Protein AF-A0A7Z9HWI6-F1 (afdb_monomer_lite)

Foldseek 3Di:
DDPPDPDPVVLVVLLVVLLVVLVVLLVVLVVVVVVQVVLKDKDKPQDKDKRQFADFWKKWKWWWCWDADPNDIAHHDDDPPQKDKWKDDPNHTWDKAFDPQPDWDDDDGTTTGGGIMTGGGDGGIMMMGIHGPDPPPPGIIMMIMTPDDVCSSVVSNVLSVLSNVVSVVSVVLVVVVVPPDDDDVVCCVVVRQKDKDKDQADDDLVVVLVVVVVVQVVQPWPPFDDDDQKTKTAAPADDDPPGDQVSQFRIWMWHDDPRMIMIITRSVNVVVVSVCSNPVSSVVSVVVVVVVVVCVPDPDPDPPPDPCPCPQKPWPDKDAQDDDPPDNDTDGIDTDIDGPDPVSVVCCCVDPVCVVCVVVVVVPDPDDDDDDDDPDD

Radius of gyration: 33.31 Å; chains: 1; bounding box: 71×34×95 Å

Structure (mmCIF, N/CA/C/O backbone):
data_AF-A0A7Z9HWI6-F1
#
_entry.id   AF-A0A7Z9HWI6-F1
#
loop_
_atom_site.group_PDB
_atom_site.id
_atom_site.type_symbol
_atom_site.label_atom_id
_atom_site.label_alt_id
_atom_site.label_comp_id
_atom_site.label_asym_id
_atom_site.label_entity_id
_atom_site.label_seq_id
_atom_site.pdbx_PDB_ins_code
_atom_site.Cartn_x
_atom_site.Cartn_y
_atom_site.Cartn_z
_atom_site.occupancy
_atom_site.B_iso_or_equiv
_atom_site.auth_seq_id
_atom_site.auth_comp_id
_atom_site.auth_asym_id
_atom_site.auth_atom_id
_atom_site.pdbx_PDB_model_num
ATOM 1 N N . MET A 1 1 ? 9.034 8.463 49.325 1.00 45.38 1 MET A N 1
ATOM 2 C CA . MET A 1 1 ? 8.300 7.452 48.538 1.00 45.38 1 MET A CA 1
ATOM 3 C C . MET A 1 1 ? 8.320 7.921 47.093 1.00 45.38 1 MET A C 1
ATOM 5 O O . MET A 1 1 ? 7.793 8.990 46.821 1.00 45.38 1 MET A O 1
ATOM 9 N N . SER A 1 2 ? 9.060 7.240 46.220 1.00 45.53 2 SER A N 1
ATOM 10 C CA . SER A 1 2 ? 9.266 7.656 44.826 1.00 45.53 2 SER A CA 1
ATOM 11 C C . SER A 1 2 ? 8.101 7.203 43.949 1.00 45.53 2 SER A C 1
ATOM 13 O O . SER A 1 2 ? 7.789 6.016 43.925 1.00 45.53 2 SER A O 1
ATOM 15 N N . ASP A 1 3 ? 7.483 8.135 43.223 1.00 47.88 3 ASP A N 1
ATOM 16 C CA . ASP A 1 3 ? 6.457 7.836 42.218 1.00 47.88 3 ASP A CA 1
ATOM 17 C C . ASP A 1 3 ? 7.106 7.133 41.015 1.00 47.88 3 ASP A C 1
ATOM 19 O O . ASP A 1 3 ? 7.581 7.782 40.079 1.00 47.88 3 ASP A O 1
ATOM 23 N N . GLU A 1 4 ? 7.165 5.798 41.053 1.00 48.66 4 GLU A N 1
ATOM 24 C CA . GLU A 1 4 ? 7.537 4.988 39.895 1.00 48.66 4 GLU A CA 1
ATOM 25 C C . GLU A 1 4 ? 6.470 5.132 38.808 1.00 48.66 4 GLU A C 1
ATOM 27 O O . GLU A 1 4 ? 5.498 4.382 38.712 1.00 48.66 4 GLU A O 1
ATOM 32 N N . GLN A 1 5 ? 6.670 6.143 37.966 1.00 55.84 5 GLN A N 1
ATOM 33 C CA . GLN A 1 5 ? 5.857 6.397 36.793 1.00 55.84 5 GLN A CA 1
ATOM 34 C C . GLN A 1 5 ? 5.798 5.110 35.943 1.00 55.84 5 GLN A C 1
ATOM 36 O O . GLN A 1 5 ? 6.860 4.643 35.514 1.00 55.84 5 GLN A O 1
ATOM 41 N N . PRO A 1 6 ? 4.604 4.526 35.692 1.00 55.09 6 PRO A N 1
ATOM 42 C CA . PRO A 1 6 ? 4.475 3.269 34.958 1.00 55.09 6 PRO A CA 1
ATOM 43 C C . PRO A 1 6 ? 5.042 3.471 33.556 1.00 55.09 6 PRO A C 1
ATOM 45 O O . PRO A 1 6 ? 4.492 4.197 32.724 1.00 55.09 6 PRO A O 1
ATOM 48 N N . ARG A 1 7 ? 6.239 2.925 33.348 1.00 65.06 7 ARG A N 1
ATOM 49 C CA . ARG A 1 7 ? 7.140 3.403 32.305 1.00 65.06 7 ARG A CA 1
ATOM 50 C C . ARG A 1 7 ? 6.730 2.749 30.988 1.00 65.06 7 ARG A C 1
ATOM 52 O O . ARG A 1 7 ? 6.900 1.544 30.827 1.00 65.06 7 ARG A O 1
ATOM 59 N N . ASN A 1 8 ? 6.229 3.541 30.033 1.00 70.88 8 ASN A N 1
ATOM 60 C CA . ASN A 1 8 ? 5.739 3.099 28.709 1.00 70.88 8 ASN A CA 1
ATOM 61 C C . ASN A 1 8 ? 6.839 2.535 27.767 1.00 70.88 8 ASN A C 1
ATOM 63 O O . ASN A 1 8 ? 6.699 2.572 26.544 1.00 70.88 8 ASN A O 1
ATOM 67 N N . ILE A 1 9 ? 7.917 1.985 28.337 1.00 76.62 9 ILE A N 1
ATOM 68 C CA . ILE A 1 9 ? 9.055 1.334 27.684 1.00 76.62 9 ILE A CA 1
ATOM 69 C C . ILE A 1 9 ? 8.635 0.458 26.490 1.00 76.62 9 ILE A C 1
ATOM 71 O O . ILE A 1 9 ? 9.161 0.713 25.411 1.00 76.62 9 ILE A O 1
ATOM 75 N N . PRO A 1 10 ? 7.704 -0.519 26.595 1.00 77.62 10 PRO A N 1
ATOM 76 C CA . PRO A 1 10 ? 7.416 -1.414 25.469 1.00 77.62 10 PRO A CA 1
ATOM 77 C C . PRO A 1 10 ? 6.870 -0.688 24.231 1.00 77.62 10 PRO A C 1
ATOM 79 O O . PRO A 1 10 ? 7.238 -1.041 23.115 1.00 77.62 10 PRO A O 1
ATOM 82 N N . LEU A 1 11 ? 6.055 0.359 24.401 1.00 72.88 11 LEU A N 1
ATOM 83 C CA . LEU A 1 11 ? 5.518 1.137 23.275 1.00 72.88 11 LEU A CA 1
ATOM 84 C C . LEU A 1 11 ? 6.562 2.095 22.684 1.00 72.88 11 LEU A C 1
ATOM 86 O O . LEU A 1 11 ? 6.567 2.335 21.477 1.00 72.88 11 LEU A O 1
ATOM 90 N N . ILE A 1 12 ? 7.480 2.602 23.512 1.00 77.81 12 ILE A N 1
ATOM 91 C CA . ILE A 1 12 ? 8.619 3.415 23.062 1.00 77.81 12 ILE A CA 1
ATOM 92 C C . ILE A 1 12 ? 9.613 2.544 22.277 1.00 77.81 12 ILE A C 1
ATOM 94 O O . ILE A 1 12 ? 10.006 2.924 21.177 1.00 77.81 12 ILE A O 1
ATOM 98 N N . ILE A 1 13 ? 9.954 1.352 22.781 1.00 81.56 13 ILE A N 1
ATOM 99 C CA . ILE A 1 13 ? 10.805 0.373 22.087 1.00 81.56 13 ILE A CA 1
ATOM 100 C C . ILE A 1 13 ? 10.164 -0.058 20.764 1.00 81.56 13 ILE A C 1
ATOM 102 O O . ILE A 1 13 ? 10.843 -0.031 19.741 1.00 81.56 13 ILE A O 1
ATOM 106 N N . LEU A 1 14 ? 8.864 -0.380 20.749 1.00 78.12 14 LEU A N 1
ATOM 107 C CA . LEU A 1 14 ? 8.142 -0.718 19.517 1.00 78.12 14 LEU A CA 1
ATOM 108 C C . LEU A 1 14 ? 8.200 0.426 18.492 1.00 78.12 14 LEU A C 1
ATOM 110 O O . LEU A 1 14 ? 8.484 0.184 17.323 1.00 78.12 14 LEU A O 1
ATOM 114 N N . SER A 1 15 ? 8.000 1.673 18.931 1.00 74.94 15 SER A N 1
ATOM 115 C CA . SER A 1 15 ? 8.091 2.851 18.054 1.00 74.94 15 SER A CA 1
ATOM 116 C C . SER A 1 15 ? 9.499 3.022 17.465 1.00 74.94 15 SER A C 1
ATOM 118 O O . SER A 1 15 ? 9.637 3.290 16.275 1.00 74.94 15 SER A O 1
ATOM 120 N N . ILE A 1 16 ? 10.549 2.827 18.272 1.00 80.50 16 ILE A N 1
ATOM 121 C CA . ILE A 1 16 ? 11.949 2.892 17.820 1.00 80.50 16 ILE A CA 1
ATOM 122 C C . ILE A 1 16 ? 12.258 1.759 16.830 1.00 80.50 16 ILE A C 1
ATOM 124 O O . ILE A 1 16 ? 12.882 2.011 15.802 1.00 80.50 16 ILE A O 1
ATOM 128 N N . ALA A 1 17 ? 11.784 0.538 17.092 1.00 79.81 17 ALA A N 1
ATOM 129 C CA . ALA A 1 17 ? 11.961 -0.606 16.198 1.00 79.81 17 ALA A CA 1
ATOM 130 C C . ALA A 1 17 ? 11.261 -0.399 14.841 1.00 79.81 17 ALA A C 1
ATOM 132 O O . ALA A 1 17 ? 11.861 -0.666 13.803 1.00 79.81 17 ALA A O 1
ATOM 133 N N . MET A 1 18 ? 10.038 0.147 14.837 1.00 76.44 18 MET A N 1
ATOM 134 C CA . MET A 1 18 ? 9.300 0.505 13.614 1.00 76.44 18 MET A CA 1
ATOM 135 C C . MET A 1 18 ? 10.044 1.567 12.787 1.00 76.44 18 MET A C 1
ATOM 137 O O . MET A 1 18 ? 10.171 1.427 11.572 1.00 76.44 18 MET A O 1
ATOM 141 N N . ILE A 1 19 ? 10.597 2.600 13.439 1.00 76.56 19 ILE A N 1
ATOM 142 C CA . ILE A 1 19 ? 11.407 3.637 12.775 1.00 76.56 19 ILE A CA 1
ATOM 143 C C . ILE A 1 19 ? 12.693 3.036 12.195 1.00 76.56 19 ILE A C 1
ATOM 145 O O . ILE A 1 19 ? 13.022 3.303 11.040 1.00 76.56 19 ILE A O 1
ATOM 149 N N . ALA A 1 20 ? 13.401 2.198 12.957 1.00 78.62 20 ALA A N 1
ATOM 150 C CA . ALA A 1 20 ? 14.618 1.533 12.494 1.00 78.62 20 ALA A CA 1
ATOM 151 C C . ALA A 1 20 ? 14.350 0.598 11.300 1.00 78.62 20 ALA A C 1
ATOM 153 O O . ALA A 1 20 ? 15.119 0.605 10.340 1.00 78.62 20 ALA A O 1
ATOM 154 N N . ALA A 1 21 ? 13.238 -0.144 11.313 1.00 78.19 21 ALA A N 1
ATOM 155 C CA . ALA A 1 21 ? 12.808 -0.977 10.191 1.00 78.19 21 ALA A CA 1
ATOM 156 C C . ALA A 1 21 ? 12.468 -0.137 8.947 1.00 78.19 21 ALA A C 1
ATOM 158 O O . ALA A 1 21 ? 12.967 -0.431 7.862 1.00 78.19 21 ALA A O 1
ATOM 159 N N . GLY A 1 22 ? 11.696 0.946 9.098 1.00 76.62 22 GLY A N 1
ATOM 160 C CA . GLY A 1 22 ? 11.369 1.863 7.999 1.00 76.62 22 GLY A CA 1
ATOM 161 C C . GLY A 1 22 ? 12.611 2.505 7.369 1.00 76.62 22 GLY A C 1
ATOM 162 O O . GLY A 1 22 ? 12.752 2.507 6.146 1.00 76.62 22 GLY A O 1
ATOM 163 N N . ILE A 1 23 ? 13.556 2.974 8.193 1.00 77.94 23 ILE A N 1
ATOM 164 C CA . ILE A 1 23 ? 14.856 3.492 7.734 1.00 77.94 23 ILE A CA 1
ATOM 165 C C . ILE A 1 23 ? 15.672 2.391 7.041 1.00 77.94 23 ILE A C 1
ATOM 167 O O . ILE A 1 23 ? 16.274 2.654 6.003 1.00 77.94 23 ILE A O 1
ATOM 171 N N . GLY A 1 24 ? 15.664 1.160 7.561 1.00 78.56 24 GLY A N 1
ATOM 172 C CA . GLY A 1 24 ? 16.339 0.012 6.950 1.00 78.56 24 GLY A CA 1
ATOM 173 C C . GLY A 1 24 ? 15.800 -0.336 5.559 1.00 78.56 24 GLY A C 1
ATOM 174 O O . GLY A 1 24 ? 16.588 -0.552 4.640 1.00 78.56 24 GLY A O 1
ATOM 175 N N . VAL A 1 25 ? 14.476 -0.319 5.372 1.00 76.88 25 VAL A N 1
ATOM 176 C CA . VAL A 1 25 ? 13.825 -0.552 4.067 1.00 76.88 25 VAL A CA 1
ATOM 177 C C . VAL A 1 25 ? 14.177 0.552 3.064 1.00 76.88 25 VAL A C 1
ATOM 179 O O . VAL A 1 25 ? 14.548 0.244 1.932 1.00 76.88 25 VAL A O 1
ATOM 182 N N . ILE A 1 26 ? 14.134 1.825 3.477 1.00 75.62 26 ILE A N 1
ATOM 183 C CA . ILE A 1 26 ? 14.543 2.959 2.625 1.00 75.62 26 ILE A CA 1
ATOM 184 C C . ILE A 1 26 ? 16.031 2.849 2.268 1.00 75.62 26 ILE A C 1
ATOM 186 O O . ILE A 1 26 ? 16.399 2.980 1.103 1.00 75.62 26 ILE A O 1
ATOM 190 N N . GLY A 1 27 ? 16.888 2.567 3.253 1.00 77.50 27 GLY A N 1
ATOM 191 C CA . GLY A 1 27 ? 18.329 2.409 3.066 1.00 77.50 27 GLY A CA 1
ATOM 192 C C . GLY A 1 27 ? 18.671 1.275 2.101 1.00 77.50 27 GLY A C 1
ATOM 193 O O . GLY A 1 27 ? 19.479 1.472 1.199 1.00 77.50 27 GLY A O 1
ATOM 194 N N . LEU A 1 28 ? 18.010 0.120 2.220 1.00 75.88 28 LEU A N 1
ATOM 195 C CA . LEU A 1 28 ? 18.170 -0.999 1.288 1.00 75.88 28 LEU A CA 1
ATOM 196 C C . LEU A 1 28 ? 17.697 -0.642 -0.131 1.00 75.88 28 LEU A C 1
ATOM 198 O O . LEU A 1 28 ? 18.368 -1.001 -1.098 1.00 75.88 28 LEU A O 1
ATOM 202 N N . GLY A 1 29 ? 16.592 0.099 -0.261 1.00 75.44 29 GLY A N 1
ATOM 203 C CA . GLY A 1 29 ? 16.113 0.624 -1.544 1.00 75.44 29 GLY A CA 1
ATOM 204 C C . GLY A 1 29 ? 17.125 1.562 -2.211 1.00 75.44 29 GLY A C 1
ATOM 205 O O . GLY A 1 29 ? 17.442 1.392 -3.388 1.00 75.44 29 GLY A O 1
ATOM 206 N N . VAL A 1 30 ? 17.700 2.498 -1.449 1.00 75.62 30 VAL A N 1
ATOM 207 C CA . VAL A 1 30 ? 18.747 3.423 -1.922 1.00 75.62 30 VAL A CA 1
ATOM 208 C C . VAL A 1 30 ? 20.048 2.689 -2.265 1.00 75.62 30 VAL A C 1
ATOM 210 O O . VAL A 1 30 ? 20.665 2.998 -3.282 1.00 75.62 30 VAL A O 1
ATOM 213 N N . LEU A 1 31 ? 20.455 1.689 -1.475 1.00 76.62 31 LEU A N 1
ATOM 214 C CA . LEU A 1 31 ? 21.653 0.886 -1.747 1.00 76.62 31 LEU A CA 1
ATOM 215 C C . LEU A 1 31 ? 21.501 0.030 -3.012 1.00 76.62 31 LEU A C 1
ATOM 217 O O . LEU A 1 31 ? 22.414 0.025 -3.835 1.00 76.62 31 LEU A O 1
ATOM 221 N N . ARG A 1 32 ? 20.348 -0.628 -3.214 1.00 73.19 32 ARG A N 1
ATOM 222 C CA . ARG A 1 32 ? 20.046 -1.350 -4.467 1.00 73.19 32 ARG A CA 1
ATOM 223 C C . ARG A 1 32 ? 19.980 -0.400 -5.663 1.00 73.19 32 ARG A C 1
ATOM 225 O O . ARG A 1 32 ? 20.539 -0.707 -6.708 1.00 73.19 32 ARG A O 1
ATOM 232 N N . MET A 1 33 ? 19.381 0.782 -5.510 1.00 71.50 33 MET A N 1
ATOM 233 C CA . MET A 1 33 ? 19.416 1.810 -6.556 1.00 71.50 33 MET A CA 1
ATOM 234 C C . MET A 1 33 ? 20.866 2.192 -6.905 1.00 71.50 33 MET A C 1
ATOM 236 O O . MET A 1 33 ? 21.212 2.272 -8.079 1.00 71.50 33 MET A O 1
ATOM 240 N N . GLY A 1 34 ? 21.737 2.354 -5.904 1.00 72.69 34 GLY A N 1
ATOM 241 C CA . GLY A 1 34 ? 23.157 2.665 -6.091 1.00 72.69 34 GLY A CA 1
ATOM 242 C C . GLY A 1 34 ? 24.008 1.552 -6.719 1.00 72.69 34 GLY A C 1
ATOM 243 O O . GLY A 1 34 ? 25.044 1.867 -7.305 1.00 72.69 34 GLY A O 1
ATOM 244 N N . SER A 1 35 ? 23.606 0.276 -6.631 1.00 71.12 35 SER A N 1
ATOM 245 C CA . SER A 1 35 ? 24.256 -0.802 -7.392 1.00 71.12 35 SER A CA 1
ATOM 246 C C . SER A 1 35 ? 23.783 -0.818 -8.844 1.00 71.12 35 SER A C 1
ATOM 248 O O . SER A 1 35 ? 24.622 -0.714 -9.728 1.00 71.12 35 SER A O 1
ATOM 250 N N . MET A 1 36 ? 22.464 -0.795 -9.081 1.00 70.75 36 MET A N 1
ATOM 251 C CA . MET A 1 36 ? 21.855 -0.868 -10.425 1.00 70.75 36 MET A CA 1
ATOM 252 C C . MET A 1 36 ? 22.352 0.225 -11.393 1.00 70.75 36 MET A C 1
ATOM 254 O O . MET A 1 36 ? 22.391 0.028 -12.606 1.00 70.75 36 MET A O 1
ATOM 258 N N . TRP A 1 37 ? 22.766 1.383 -10.867 1.00 71.06 37 TRP A N 1
ATOM 259 C CA . TRP A 1 37 ? 23.366 2.470 -11.652 1.00 71.06 37 TRP A CA 1
ATOM 260 C C . TRP A 1 37 ? 24.754 2.158 -12.238 1.00 71.06 37 TRP A C 1
ATOM 262 O O . TRP A 1 37 ? 25.181 2.855 -13.157 1.00 71.06 37 TRP A O 1
ATOM 272 N N . LYS A 1 38 ? 25.461 1.142 -11.728 1.00 75.31 38 LYS A N 1
ATOM 273 C CA . LYS A 1 38 ? 26.737 0.657 -12.286 1.00 75.31 38 LYS A CA 1
ATOM 274 C C . LYS A 1 38 ? 26.520 -0.275 -13.472 1.00 75.31 38 LYS A C 1
ATOM 276 O O . LYS A 1 38 ? 27.295 -0.245 -14.418 1.00 75.31 38 LYS A O 1
ATOM 281 N N . ASP A 1 39 ? 25.439 -1.041 -13.409 1.00 80.25 39 ASP A N 1
ATOM 282 C CA . ASP A 1 39 ? 25.076 -2.090 -14.366 1.00 80.25 39 ASP A CA 1
ATOM 283 C C . ASP A 1 39 ? 24.283 -1.513 -15.567 1.00 80.25 39 ASP A C 1
ATOM 285 O O . ASP A 1 39 ? 23.904 -2.216 -16.502 1.00 80.25 39 ASP A O 1
ATOM 289 N N . THR A 1 40 ? 24.023 -0.199 -15.540 1.00 87.19 40 THR A N 1
ATOM 290 C CA . THR A 1 40 ? 23.310 0.550 -16.581 1.00 87.19 40 THR A CA 1
ATOM 291 C C . THR A 1 40 ? 24.236 0.862 -17.755 1.00 87.19 40 THR A C 1
ATOM 293 O O . THR A 1 40 ? 25.061 1.778 -17.679 1.00 87.19 40 THR A O 1
ATOM 296 N N . GLN A 1 41 ? 24.051 0.149 -18.863 1.00 92.38 41 GLN A N 1
ATOM 297 C CA . GLN A 1 41 ? 24.812 0.352 -20.095 1.00 92.38 41 GLN A CA 1
ATOM 298 C C . GLN A 1 41 ? 24.364 1.626 -20.824 1.00 92.38 41 GLN A C 1
ATOM 300 O O . GLN A 1 41 ? 23.200 2.030 -20.755 1.00 92.38 41 GLN A O 1
ATOM 305 N N . LEU A 1 42 ? 25.315 2.279 -21.492 1.00 92.69 42 LEU A N 1
ATOM 306 C CA . LEU A 1 42 ? 25.156 3.550 -22.200 1.00 92.69 42 LEU A CA 1
ATOM 307 C C . LEU A 1 42 ? 25.480 3.349 -23.681 1.00 92.69 42 LEU A C 1
ATOM 309 O O . LEU A 1 42 ? 26.524 2.790 -24.004 1.00 92.69 42 LEU A O 1
ATOM 313 N N . VAL A 1 43 ? 24.608 3.832 -24.566 1.00 93.06 43 VAL A N 1
ATOM 314 C CA . VAL A 1 43 ? 24.758 3.712 -26.024 1.00 93.06 43 VAL A CA 1
ATOM 315 C C . VAL A 1 43 ? 24.567 5.087 -26.660 1.00 93.06 43 VAL A C 1
ATOM 317 O O . VAL A 1 43 ? 23.532 5.722 -26.465 1.00 93.06 43 VAL A O 1
ATOM 320 N N . VAL A 1 44 ? 25.558 5.563 -27.413 1.00 92.19 44 VAL A N 1
ATOM 321 C CA . VAL A 1 44 ? 25.478 6.827 -28.166 1.00 92.19 44 VAL A CA 1
ATOM 322 C C . VAL A 1 44 ? 24.924 6.535 -29.562 1.00 92.19 44 VAL A C 1
ATOM 324 O O . VAL A 1 44 ? 25.350 5.585 -30.202 1.00 92.19 44 VAL A O 1
ATOM 327 N N . ILE A 1 45 ? 23.972 7.330 -30.047 1.00 89.25 45 ILE A N 1
ATOM 328 C CA . ILE A 1 45 ? 23.297 7.137 -31.342 1.00 89.25 45 ILE A CA 1
ATOM 329 C C . ILE A 1 45 ? 23.866 8.092 -32.405 1.00 89.25 45 ILE A C 1
ATOM 331 O O . ILE A 1 45 ? 24.162 9.243 -32.069 1.00 89.25 45 ILE A O 1
ATOM 335 N N . PRO A 1 46 ? 23.949 7.679 -33.689 1.00 86.75 46 PRO A N 1
ATOM 336 C CA . PRO A 1 46 ? 23.610 6.354 -34.229 1.00 86.75 46 PRO A CA 1
ATOM 337 C C . PRO A 1 46 ? 24.775 5.367 -34.103 1.00 86.75 46 PRO A C 1
ATOM 339 O O . PRO A 1 46 ? 25.908 5.699 -34.443 1.00 86.75 46 PRO A O 1
ATOM 342 N N . THR A 1 47 ? 24.517 4.156 -33.606 1.00 87.50 47 THR A N 1
ATOM 343 C CA . THR A 1 47 ? 25.528 3.096 -33.413 1.00 87.50 47 THR A CA 1
ATOM 344 C C . THR A 1 47 ? 24.848 1.722 -33.298 1.00 87.50 47 THR A C 1
ATOM 346 O O . THR A 1 47 ? 23.642 1.611 -33.060 1.00 87.50 47 THR A O 1
ATOM 349 N N . GLU A 1 48 ? 25.639 0.674 -33.504 1.00 94.12 48 GLU A N 1
ATOM 350 C CA . GLU A 1 48 ? 25.324 -0.729 -33.241 1.00 94.12 48 GLU A CA 1
ATOM 351 C C . GLU A 1 48 ? 26.187 -1.199 -32.061 1.00 94.12 48 GLU A C 1
ATOM 353 O O . GLU A 1 48 ? 27.388 -0.927 -32.028 1.00 94.12 48 GLU A O 1
ATOM 358 N N . THR A 1 49 ? 25.592 -1.802 -31.033 1.00 95.25 49 THR A N 1
ATOM 359 C CA . THR A 1 49 ? 26.288 -2.112 -29.773 1.00 95.25 49 THR A CA 1
ATOM 360 C C . THR A 1 49 ? 25.795 -3.418 -29.175 1.00 95.25 49 THR A C 1
ATOM 362 O O . THR A 1 49 ? 24.598 -3.593 -28.953 1.00 95.25 49 THR A O 1
ATOM 365 N N . THR A 1 50 ? 26.729 -4.314 -28.857 1.00 96.38 50 THR A N 1
ATOM 366 C CA . THR A 1 50 ? 26.454 -5.494 -28.036 1.00 96.38 50 THR A CA 1
ATOM 367 C C . THR A 1 50 ? 26.213 -5.073 -26.589 1.00 96.38 50 THR A C 1
ATOM 369 O O . THR A 1 50 ? 27.059 -4.427 -25.973 1.00 96.38 50 THR A O 1
ATOM 372 N N . LEU A 1 51 ? 25.058 -5.451 -26.053 1.00 95.94 51 LEU A N 1
ATOM 373 C CA . LEU A 1 51 ? 24.692 -5.335 -24.649 1.00 95.94 51 LEU A CA 1
ATOM 374 C C . LEU A 1 51 ? 24.950 -6.671 -23.947 1.00 95.94 51 LEU A C 1
ATOM 376 O O . LEU A 1 51 ? 24.510 -7.711 -24.437 1.00 95.94 51 LEU A O 1
ATOM 380 N N . THR A 1 52 ? 25.583 -6.650 -22.778 1.00 95.69 52 THR A N 1
ATOM 381 C CA . THR A 1 52 ? 25.715 -7.830 -21.907 1.00 95.69 52 THR A CA 1
ATOM 382 C C . THR A 1 52 ? 24.612 -7.776 -20.855 1.00 95.69 52 THR A C 1
ATOM 384 O O . THR A 1 52 ? 24.590 -6.872 -20.021 1.00 95.69 52 THR A O 1
ATOM 387 N N . LEU A 1 53 ? 23.643 -8.689 -20.915 1.00 94.06 53 LEU A N 1
ATOM 388 C CA . LEU A 1 53 ? 22.435 -8.653 -20.087 1.00 94.06 53 LEU A CA 1
ATOM 389 C C . LEU A 1 53 ? 22.447 -9.805 -19.071 1.00 94.06 53 LEU A C 1
ATOM 391 O O . LEU A 1 53 ? 21.991 -10.911 -19.350 1.00 94.06 53 LEU A O 1
ATOM 395 N N . ASP A 1 54 ? 22.967 -9.525 -17.873 1.00 91.44 54 ASP A N 1
ATOM 396 C CA . ASP A 1 54 ? 23.274 -10.517 -16.825 1.00 91.44 54 ASP A CA 1
ATOM 397 C C . ASP A 1 54 ? 22.057 -11.155 -16.116 1.00 91.44 54 ASP A C 1
ATOM 399 O O . ASP A 1 54 ? 22.218 -11.877 -15.129 1.00 91.44 54 ASP A O 1
ATOM 403 N N . SER A 1 55 ? 20.815 -10.877 -16.526 1.00 89.50 55 SER A N 1
ATOM 404 C CA . SER A 1 55 ? 19.616 -11.383 -15.839 1.00 89.50 55 SER A CA 1
ATOM 405 C C . SER A 1 55 ? 18.406 -11.505 -16.758 1.00 89.50 55 SER A C 1
ATOM 407 O O . SER A 1 55 ? 18.075 -10.582 -17.491 1.00 89.50 55 SER A O 1
ATOM 409 N N . ALA A 1 56 ? 17.688 -12.625 -16.661 1.00 90.19 56 ALA A N 1
ATOM 410 C CA . ALA A 1 56 ? 16.404 -12.787 -17.333 1.00 90.19 56 ALA A CA 1
ATOM 411 C C . ALA A 1 56 ? 15.344 -11.844 -16.733 1.00 90.19 56 ALA A C 1
ATOM 413 O O . ALA A 1 56 ? 15.305 -11.618 -15.522 1.00 90.19 56 ALA A O 1
ATOM 414 N N . GLY A 1 57 ? 14.453 -11.323 -17.574 1.00 89.00 57 GLY A N 1
ATOM 415 C CA . GLY A 1 57 ? 13.358 -10.436 -17.196 1.00 89.00 57 GLY A CA 1
ATOM 416 C C . GLY A 1 57 ? 13.295 -9.163 -18.040 1.00 89.00 57 GLY A C 1
ATOM 417 O O . GLY A 1 57 ? 13.731 -9.121 -19.189 1.00 89.00 57 GLY A O 1
ATOM 418 N N . THR A 1 58 ? 12.670 -8.127 -17.479 1.00 89.75 58 THR A N 1
ATOM 419 C CA . THR A 1 58 ? 12.254 -6.928 -18.218 1.00 89.75 58 THR A CA 1
ATOM 420 C C . THR A 1 58 ? 13.259 -5.783 -18.088 1.00 89.75 58 THR A C 1
ATOM 422 O O . THR A 1 58 ? 13.522 -5.278 -16.993 1.00 89.75 58 THR A O 1
ATOM 425 N N . TYR A 1 59 ? 13.749 -5.311 -19.231 1.00 92.25 59 TYR A N 1
ATOM 426 C CA . TYR A 1 59 ? 14.655 -4.172 -19.356 1.00 92.25 59 TYR A CA 1
ATOM 427 C C . TYR A 1 59 ? 13.906 -2.927 -19.834 1.00 92.25 59 TYR A C 1
ATOM 429 O O . TYR A 1 59 ? 12.929 -3.008 -20.580 1.00 92.25 59 TYR A O 1
ATOM 437 N N . THR A 1 60 ? 14.374 -1.755 -19.405 1.00 91.38 60 THR A N 1
ATOM 438 C CA . THR A 1 60 ? 13.900 -0.454 -19.897 1.00 91.38 60 THR A CA 1
ATOM 439 C C . THR A 1 60 ? 15.017 0.241 -20.666 1.00 91.38 60 THR A C 1
ATOM 441 O O . THR A 1 60 ? 16.152 0.300 -20.190 1.00 91.38 60 THR A O 1
ATOM 444 N N . ILE A 1 61 ? 14.670 0.783 -21.833 1.00 93.56 61 ILE A N 1
ATOM 445 C CA . ILE A 1 61 ? 15.503 1.688 -22.623 1.00 93.56 61 ILE A CA 1
ATOM 446 C C . ILE A 1 61 ? 15.020 3.116 -22.360 1.00 93.56 61 ILE A C 1
ATOM 448 O O . ILE A 1 61 ? 13.840 3.434 -22.551 1.00 93.56 61 ILE A O 1
ATOM 452 N N . PHE A 1 62 ? 15.930 3.987 -21.946 1.00 92.25 62 PHE A N 1
ATOM 453 C CA . PHE A 1 62 ? 15.660 5.403 -21.709 1.00 92.25 62 PHE A CA 1
ATOM 454 C C . PHE A 1 62 ? 16.320 6.252 -22.771 1.00 92.25 62 PHE A C 1
ATOM 456 O O . PHE A 1 62 ? 17.414 5.934 -23.225 1.00 92.25 62 PHE A O 1
ATOM 463 N N . HIS A 1 63 ? 15.687 7.371 -23.087 1.00 93.12 63 HIS A N 1
ATOM 464 C CA . HIS A 1 63 ? 16.298 8.456 -23.830 1.00 93.12 63 HIS A CA 1
ATOM 465 C C . HIS A 1 63 ? 16.847 9.493 -22.840 1.00 93.12 63 HIS A C 1
ATOM 467 O O . HIS A 1 63 ? 16.090 10.084 -22.067 1.00 93.12 63 HIS A O 1
ATOM 473 N N . GLU A 1 64 ? 18.164 9.696 -22.829 1.00 92.44 64 GLU A N 1
ATOM 474 C CA . GLU A 1 64 ? 18.840 10.632 -21.927 1.00 92.44 64 GLU A CA 1
ATOM 475 C C . GLU A 1 64 ? 18.939 12.016 -22.575 1.00 92.44 64 GLU A C 1
ATOM 477 O O . GLU A 1 64 ? 19.829 12.295 -23.382 1.00 92.44 64 GLU A O 1
ATOM 482 N N . TYR A 1 65 ? 18.037 12.919 -22.190 1.00 90.50 65 TYR A N 1
ATOM 483 C CA . TYR A 1 65 ? 18.086 14.313 -22.631 1.00 90.50 65 TYR A CA 1
ATOM 484 C C . TYR A 1 65 ? 19.223 15.110 -21.966 1.00 90.50 65 TYR A C 1
ATOM 486 O O . TYR A 1 65 ? 19.581 16.177 -22.458 1.00 90.50 65 TYR A O 1
ATOM 494 N N . GLU A 1 66 ? 19.837 14.600 -20.897 1.00 92.56 66 GLU A N 1
ATOM 495 C CA . GLU A 1 66 ? 21.137 15.058 -20.399 1.00 92.56 66 GLU A CA 1
ATOM 496 C C . GLU A 1 66 ? 21.976 13.859 -19.940 1.00 92.56 66 GLU A C 1
ATOM 498 O O . GLU A 1 66 ? 21.510 13.061 -19.133 1.00 92.56 66 GLU A O 1
ATOM 503 N N . SER A 1 67 ? 23.212 13.728 -20.428 1.00 92.94 67 SER A N 1
ATOM 504 C CA . SER A 1 67 ? 24.125 12.650 -20.026 1.00 92.94 67 SER A CA 1
ATOM 505 C C . SER A 1 67 ? 25.600 13.054 -20.125 1.00 92.94 67 SER A C 1
ATOM 507 O O . SER A 1 67 ? 25.954 14.102 -20.677 1.00 92.94 67 SER A O 1
ATOM 509 N N . VAL A 1 68 ? 26.475 12.194 -19.599 1.00 90.69 68 VAL A N 1
ATOM 510 C CA . VAL A 1 68 ? 27.925 12.243 -19.807 1.00 90.69 68 VAL A CA 1
ATOM 511 C C . VAL A 1 68 ? 28.421 10.834 -20.129 1.00 90.69 68 VAL A C 1
ATOM 513 O O . VAL A 1 68 ? 28.293 9.942 -19.292 1.00 90.69 68 VAL A O 1
ATOM 516 N N . VAL A 1 69 ? 29.011 10.657 -21.312 1.00 91.31 69 VAL A N 1
ATOM 517 C CA . VAL A 1 69 ? 29.643 9.407 -21.773 1.00 91.31 69 VAL A CA 1
ATOM 518 C C . VAL A 1 69 ? 31.092 9.739 -22.124 1.00 91.31 69 VAL A C 1
ATOM 520 O O . VAL A 1 69 ? 31.340 10.747 -22.778 1.00 91.31 69 VAL A O 1
ATOM 523 N N . ASP A 1 70 ? 32.053 8.979 -21.595 1.00 90.12 70 ASP A N 1
ATOM 524 C CA . ASP A 1 70 ? 33.504 9.178 -21.793 1.00 90.12 70 ASP A CA 1
ATOM 525 C C . ASP A 1 70 ? 34.012 10.621 -21.572 1.00 90.12 70 ASP A C 1
ATOM 527 O O . ASP A 1 70 ? 34.975 11.091 -22.174 1.00 90.12 70 ASP A O 1
ATOM 531 N N . GLY A 1 71 ? 33.347 11.349 -20.668 1.00 90.12 71 GLY A N 1
ATOM 532 C CA . GLY A 1 71 ? 33.631 12.752 -20.347 1.00 90.12 71 GLY A CA 1
ATOM 533 C C . GLY A 1 71 ? 32.971 13.778 -21.279 1.00 90.12 71 GLY A C 1
ATOM 534 O O . GLY A 1 71 ? 32.884 14.951 -20.908 1.00 90.12 71 GLY A O 1
ATOM 535 N N . VAL A 1 72 ? 32.440 13.358 -22.429 1.00 91.69 72 VAL A N 1
ATOM 536 C CA . VAL A 1 72 ? 31.647 14.190 -23.344 1.00 91.69 72 VAL A CA 1
ATOM 537 C C . VAL A 1 72 ? 30.237 14.364 -22.776 1.00 91.69 72 VAL A C 1
ATOM 539 O O . VAL A 1 72 ? 29.608 13.400 -22.346 1.00 91.69 72 VAL A O 1
ATOM 542 N N . SER A 1 73 ? 29.730 15.600 -22.750 1.00 90.25 73 SER A N 1
ATOM 543 C CA . SER A 1 73 ? 28.374 15.894 -22.271 1.00 90.25 73 SER A CA 1
ATOM 544 C C . SER A 1 73 ? 27.386 15.971 -23.432 1.00 90.25 73 SER A C 1
ATOM 546 O O . SER A 1 73 ? 27.562 16.766 -24.354 1.00 90.25 73 SER A O 1
ATOM 548 N N . TYR A 1 74 ? 26.327 15.173 -23.341 1.00 90.94 74 TYR A N 1
ATOM 549 C CA . TYR A 1 74 ? 25.252 15.077 -24.322 1.00 90.94 74 TYR A CA 1
ATOM 550 C C . TYR A 1 74 ? 24.006 15.774 -23.781 1.00 90.94 74 TYR A C 1
ATOM 552 O O . TYR A 1 74 ? 23.660 15.601 -22.610 1.00 90.94 74 TYR A O 1
ATOM 560 N N . ARG A 1 75 ? 23.332 16.567 -24.621 1.00 88.56 75 ARG A N 1
ATOM 561 C CA . ARG A 1 75 ? 22.091 17.271 -24.264 1.00 88.56 75 ARG A CA 1
ATOM 562 C C . ARG A 1 75 ? 21.083 17.256 -25.413 1.00 88.56 75 ARG A C 1
ATOM 564 O O . ARG A 1 75 ? 21.136 18.104 -26.304 1.00 88.56 75 ARG A O 1
ATOM 571 N N . GLY A 1 76 ? 20.160 16.299 -25.364 1.00 80.75 76 GLY A N 1
ATOM 572 C CA . GLY A 1 76 ? 18.952 16.283 -26.187 1.00 80.75 76 GLY A CA 1
ATOM 573 C C . GLY A 1 76 ? 17.874 17.233 -25.645 1.00 80.75 76 GLY A C 1
ATOM 574 O O . GLY A 1 76 ? 18.079 17.951 -24.666 1.00 80.75 76 GLY A O 1
ATOM 575 N N . ARG A 1 77 ? 16.697 17.249 -26.282 1.00 69.50 77 ARG A N 1
ATOM 576 C CA . ARG A 1 77 ? 15.504 17.955 -25.753 1.00 69.50 77 ARG A CA 1
ATOM 577 C C . ARG A 1 77 ? 14.212 17.135 -25.777 1.00 69.50 77 ARG A C 1
ATOM 579 O O . ARG A 1 77 ? 13.257 17.536 -25.121 1.00 69.50 77 ARG A O 1
ATOM 586 N N . ARG A 1 78 ? 14.182 16.032 -26.530 1.00 78.19 78 ARG A N 1
ATOM 587 C CA . ARG A 1 78 ? 13.081 15.064 -26.648 1.00 78.19 78 ARG A CA 1
ATOM 588 C C . ARG A 1 78 ? 13.584 13.846 -27.427 1.00 78.19 78 ARG A C 1
ATOM 590 O O . ARG A 1 78 ? 14.482 14.019 -28.253 1.00 78.19 78 ARG A O 1
ATOM 597 N N . LEU A 1 79 ? 13.017 12.665 -27.187 1.00 81.50 79 LEU A N 1
ATOM 598 C CA . LEU A 1 79 ? 13.170 11.499 -28.064 1.00 81.50 79 LEU A CA 1
ATOM 599 C C . LEU A 1 79 ? 12.837 11.886 -29.526 1.00 81.50 79 LEU A C 1
ATOM 601 O O . LEU A 1 79 ? 11.749 12.420 -29.753 1.00 81.50 79 LEU A O 1
ATOM 605 N N . PRO A 1 80 ? 13.722 11.653 -30.515 1.00 81.50 80 PRO A N 1
ATOM 606 C CA . PRO A 1 80 ? 13.410 11.930 -31.917 1.00 81.50 80 PRO A CA 1
ATOM 607 C C . PRO A 1 80 ? 12.287 11.022 -32.428 1.00 81.50 80 PRO A C 1
ATOM 609 O O . PRO A 1 80 ? 12.377 9.803 -32.297 1.00 81.50 80 PRO A O 1
ATOM 612 N N . ASP A 1 81 ? 11.254 11.606 -33.042 1.00 81.00 81 ASP A N 1
ATOM 613 C CA . ASP A 1 81 ? 10.064 10.861 -33.488 1.00 81.00 81 ASP A CA 1
ATOM 614 C C . ASP A 1 81 ? 10.380 9.846 -34.624 1.00 81.00 81 ASP A C 1
ATOM 616 O O . ASP A 1 81 ? 9.605 8.924 -34.862 1.00 81.00 81 ASP A O 1
ATOM 620 N N . GLU A 1 82 ? 11.543 9.972 -35.284 1.00 84.50 82 GLU A N 1
ATOM 621 C CA . GLU A 1 82 ? 12.064 9.052 -36.316 1.00 84.50 82 GLU A CA 1
ATOM 622 C C . GLU A 1 82 ? 13.083 8.015 -35.786 1.00 84.50 82 GLU A C 1
ATOM 624 O O . GLU A 1 82 ? 13.766 7.361 -36.581 1.00 84.50 82 GLU A O 1
ATOM 629 N N . LEU A 1 83 ? 13.260 7.869 -34.465 1.00 87.44 83 LEU A N 1
ATOM 630 C CA . LEU A 1 83 ? 14.220 6.902 -33.925 1.00 87.44 83 LEU A CA 1
ATOM 631 C C . LEU A 1 83 ? 13.724 5.457 -34.103 1.00 87.44 83 LEU A C 1
ATOM 633 O O . LEU A 1 83 ? 12.768 5.023 -33.458 1.00 87.44 83 LEU A O 1
ATOM 637 N N . THR A 1 84 ? 14.449 4.687 -34.914 1.00 90.81 84 THR A N 1
ATOM 638 C CA . THR A 1 84 ? 14.269 3.239 -35.053 1.00 90.81 84 THR A CA 1
ATOM 639 C C . THR A 1 84 ? 15.250 2.509 -34.139 1.00 90.81 84 THR A C 1
ATOM 641 O O . THR A 1 84 ? 16.451 2.789 -34.158 1.00 90.81 84 THR A O 1
ATOM 644 N N . ILE A 1 85 ? 14.744 1.555 -33.354 1.00 93.75 85 ILE A N 1
ATOM 645 C CA . ILE A 1 85 ? 15.541 0.661 -32.505 1.00 93.75 85 ILE A CA 1
ATOM 646 C C . ILE A 1 85 ? 15.189 -0.787 -32.846 1.00 93.75 85 ILE A C 1
ATOM 648 O O . ILE A 1 85 ? 14.013 -1.134 -32.942 1.00 93.75 85 ILE A O 1
ATOM 652 N N . GLN A 1 86 ? 16.210 -1.628 -32.973 1.00 96.44 86 GLN A N 1
ATOM 653 C CA . GLN A 1 86 ? 16.099 -3.079 -33.078 1.00 96.44 86 GLN A CA 1
ATOM 654 C C . GLN A 1 86 ? 17.002 -3.734 -32.024 1.00 96.44 86 GLN A C 1
ATOM 656 O O . GLN A 1 86 ? 18.090 -3.234 -31.741 1.00 96.44 86 GLN A O 1
ATOM 661 N N . LEU A 1 87 ? 16.549 -4.850 -31.451 1.00 97.38 87 LEU A N 1
ATOM 662 C CA . LEU A 1 87 ? 17.321 -5.698 -30.542 1.00 97.38 87 LEU A CA 1
ATOM 663 C C . LEU A 1 87 ? 17.288 -7.137 -31.067 1.00 97.38 87 LEU A C 1
ATOM 665 O O . LEU A 1 87 ? 16.234 -7.603 -31.511 1.00 97.38 87 LEU A O 1
ATOM 669 N N . VAL A 1 88 ? 18.432 -7.817 -31.041 1.00 97.12 88 VAL A N 1
ATOM 670 C CA . VAL A 1 88 ? 18.618 -9.143 -31.646 1.00 97.12 88 VAL A CA 1
ATOM 671 C C . VAL A 1 88 ? 19.413 -10.064 -30.717 1.00 97.12 88 VAL A C 1
ATOM 673 O O . VAL A 1 88 ? 20.441 -9.662 -30.176 1.00 97.12 88 VAL A O 1
ATOM 676 N N . ASP A 1 89 ? 18.958 -11.309 -30.588 1.00 96.44 89 ASP A N 1
ATOM 677 C CA . ASP A 1 89 ? 19.704 -12.448 -30.039 1.00 96.44 89 ASP A CA 1
ATOM 678 C C . ASP A 1 89 ? 20.011 -13.413 -31.179 1.00 96.44 89 ASP A C 1
ATOM 680 O O . ASP A 1 89 ? 19.085 -14.007 -31.724 1.00 96.44 89 ASP A O 1
ATOM 684 N N . SER A 1 90 ? 21.283 -13.583 -31.547 1.00 91.50 90 SER A N 1
ATOM 685 C CA . SER A 1 90 ? 21.691 -14.648 -32.479 1.00 91.50 90 SER A CA 1
ATOM 686 C C . SER A 1 90 ? 20.841 -14.682 -33.772 1.00 91.50 90 SER A C 1
ATOM 688 O O . SER A 1 90 ? 20.215 -15.690 -34.098 1.00 91.50 90 SER A O 1
ATOM 690 N N . ASP A 1 91 ? 20.747 -13.532 -34.454 1.00 92.06 91 ASP A N 1
ATOM 691 C CA . ASP A 1 91 ? 19.874 -13.233 -35.611 1.00 92.06 91 ASP A CA 1
ATOM 692 C C . ASP A 1 91 ? 18.342 -13.290 -35.374 1.00 92.06 91 ASP A C 1
ATOM 694 O O . ASP A 1 91 ? 17.559 -12.973 -36.272 1.00 92.06 91 ASP A O 1
ATOM 698 N N . THR A 1 92 ? 17.881 -13.598 -34.158 1.00 95.12 92 THR A N 1
ATOM 699 C CA . THR A 1 92 ? 16.463 -13.604 -33.752 1.00 95.12 92 THR A CA 1
ATOM 700 C C . THR A 1 92 ? 16.032 -12.231 -33.205 1.00 95.12 92 THR A C 1
ATOM 702 O O . THR A 1 92 ? 16.559 -11.794 -32.179 1.00 95.12 92 THR A O 1
ATOM 705 N N . PRO A 1 93 ? 15.067 -11.524 -33.830 1.00 96.44 93 PRO A N 1
ATOM 706 C CA . PRO A 1 93 ? 14.588 -10.233 -33.331 1.00 96.44 93 PRO A CA 1
ATOM 707 C C . PRO A 1 93 ? 13.785 -10.355 -32.030 1.00 96.44 93 PRO A C 1
ATOM 709 O O . PRO A 1 93 ? 12.965 -11.262 -31.882 1.00 96.44 93 PRO A O 1
ATOM 712 N N . ILE A 1 94 ? 13.960 -9.391 -31.127 1.00 97.12 94 ILE A N 1
ATOM 713 C CA . ILE A 1 94 ? 13.228 -9.291 -29.856 1.00 97.12 94 ILE A CA 1
ATOM 714 C C . ILE A 1 94 ? 12.190 -8.171 -29.943 1.00 97.12 94 ILE A C 1
ATOM 716 O O . ILE A 1 94 ? 12.466 -7.091 -30.466 1.00 97.12 94 ILE A O 1
ATOM 720 N N . GLU A 1 95 ? 10.989 -8.419 -29.418 1.00 96.38 95 GLU A N 1
ATOM 721 C CA . GLU A 1 95 ? 9.913 -7.427 -29.397 1.00 96.38 95 GLU A CA 1
ATOM 722 C C . GLU A 1 95 ? 10.232 -6.276 -28.425 1.00 96.38 95 GLU A C 1
ATOM 724 O O . GLU A 1 95 ? 10.505 -6.487 -27.239 1.00 96.38 95 GLU A O 1
ATOM 729 N N . ILE A 1 96 ? 10.178 -5.046 -28.945 1.00 95.12 96 ILE A N 1
ATOM 730 C CA . ILE A 1 96 ? 10.387 -3.809 -28.191 1.00 95.12 96 ILE A CA 1
ATOM 731 C C . ILE A 1 96 ? 9.053 -3.052 -28.099 1.00 95.12 96 ILE A C 1
ATOM 733 O O . ILE A 1 96 ? 8.545 -2.528 -29.090 1.00 95.12 96 ILE A O 1
ATOM 737 N N . GLU A 1 97 ? 8.500 -2.953 -26.892 1.00 91.62 97 GLU A N 1
ATOM 738 C CA . GLU A 1 97 ? 7.320 -2.146 -26.571 1.00 91.62 97 GLU A CA 1
ATOM 739 C C . GLU A 1 97 ? 7.724 -0.667 -26.426 1.00 91.62 97 GLU A C 1
ATOM 741 O O . GLU A 1 97 ? 8.612 -0.334 -25.639 1.00 91.62 97 GLU A O 1
ATOM 746 N N . SER A 1 98 ? 7.054 0.251 -27.132 1.00 88.88 98 SER A N 1
ATOM 747 C CA . SER A 1 98 ? 7.191 1.692 -26.867 1.00 88.88 98 SER A CA 1
ATOM 748 C C . SER A 1 98 ? 6.368 2.090 -25.639 1.00 88.88 98 SER A C 1
ATOM 750 O O . SER A 1 98 ? 5.173 1.806 -25.563 1.00 88.88 98 SER A O 1
ATOM 752 N N . ILE A 1 99 ? 7.004 2.763 -24.676 1.00 83.06 99 ILE A N 1
ATOM 753 C CA . ILE A 1 99 ? 6.416 3.125 -23.374 1.00 83.06 99 ILE A CA 1
ATOM 754 C C . ILE A 1 99 ? 6.432 4.639 -23.095 1.00 83.06 99 ILE A C 1
ATOM 756 O O . ILE A 1 99 ? 6.361 5.063 -21.940 1.00 83.06 99 ILE A O 1
ATOM 760 N N . GLY A 1 100 ? 6.493 5.452 -24.154 1.00 65.38 100 GLY A N 1
ATOM 761 C CA . GLY A 1 100 ? 5.864 6.779 -24.219 1.00 65.38 100 GLY A CA 1
ATOM 762 C C . GLY A 1 100 ? 6.147 7.773 -23.084 1.00 65.38 100 GLY A C 1
ATOM 763 O O . GLY A 1 100 ? 5.248 8.524 -22.714 1.00 65.38 100 GLY A O 1
ATOM 764 N N . GLY A 1 101 ? 7.349 7.779 -22.499 1.00 63.44 101 GLY A N 1
ATOM 765 C CA . GLY A 1 101 ? 7.734 8.750 -21.467 1.00 63.44 101 GLY A CA 1
ATOM 766 C C . GLY A 1 101 ? 7.028 8.575 -20.114 1.00 63.44 101 GLY A C 1
ATOM 767 O O . GLY A 1 101 ? 6.977 9.520 -19.328 1.00 63.44 101 GLY A O 1
ATOM 768 N N . TYR A 1 102 ? 6.477 7.392 -19.799 1.00 64.75 102 TYR A N 1
ATOM 769 C CA . TYR A 1 102 ? 5.699 7.179 -18.563 1.00 64.75 102 TYR A CA 1
ATOM 770 C C . TYR A 1 102 ? 6.461 7.436 -17.247 1.00 64.75 102 TYR A C 1
ATOM 772 O O . TYR A 1 102 ? 5.830 7.570 -16.192 1.00 64.75 102 TYR A O 1
ATOM 780 N N . SER A 1 103 ? 7.795 7.514 -17.253 1.00 72.44 103 SER A N 1
ATOM 781 C CA . SER A 1 103 ? 8.542 8.079 -16.130 1.00 72.44 103 SER A CA 1
ATOM 782 C C . SER A 1 103 ? 9.859 8.718 -16.559 1.00 72.44 103 SER A C 1
ATOM 784 O O . SER A 1 103 ? 10.675 8.100 -17.240 1.00 72.44 103 SER A O 1
ATOM 786 N N . ASN A 1 104 ? 10.105 9.915 -16.029 1.00 83.69 104 ASN A N 1
ATOM 787 C CA . ASN A 1 104 ? 11.385 10.608 -16.138 1.00 83.69 104 ASN A CA 1
ATOM 788 C C . ASN A 1 104 ? 12.232 10.368 -14.880 1.00 83.69 104 ASN A C 1
ATOM 790 O O . ASN A 1 104 ? 11.697 10.039 -13.812 1.00 83.69 104 ASN A O 1
ATOM 794 N N . TYR A 1 105 ? 13.539 10.593 -14.985 1.00 83.25 105 TYR A N 1
ATOM 795 C CA . TYR A 1 105 ? 14.451 10.712 -13.850 1.00 83.25 105 TYR A CA 1
ATOM 796 C C . TYR A 1 105 ? 15.450 11.855 -14.040 1.00 83.25 105 TYR A C 1
ATOM 798 O O . TYR A 1 105 ? 15.699 12.322 -15.148 1.00 83.25 105 TYR A O 1
ATOM 806 N N . SER A 1 106 ? 16.058 12.273 -12.932 1.00 83.62 106 SER A N 1
ATOM 807 C CA . SER A 1 106 ? 17.232 13.141 -12.914 1.00 83.62 106 SER A CA 1
ATOM 808 C C . SER A 1 106 ? 18.097 12.742 -11.721 1.00 83.62 106 SER A C 1
ATOM 810 O O . SER A 1 106 ? 17.620 12.751 -10.584 1.00 83.62 106 SER A O 1
ATOM 812 N N . MET A 1 107 ? 19.332 12.307 -11.977 1.00 77.31 107 MET A N 1
ATOM 813 C CA . MET A 1 107 ? 20.283 11.852 -10.960 1.00 77.31 107 MET A CA 1
ATOM 814 C C . MET A 1 107 ? 21.711 12.276 -11.333 1.00 77.31 107 MET A C 1
ATOM 816 O O . MET A 1 107 ? 22.297 11.817 -12.312 1.00 77.31 107 MET A O 1
ATOM 820 N N . GLY A 1 108 ? 22.304 13.160 -10.525 1.00 85.44 108 GLY A N 1
ATOM 821 C CA . GLY A 1 108 ? 23.677 13.633 -10.722 1.00 85.44 108 GLY A CA 1
ATOM 822 C C . GLY A 1 108 ? 23.848 14.443 -12.011 1.00 85.44 108 GLY A C 1
ATOM 823 O O . GLY A 1 108 ? 23.500 15.617 -12.043 1.00 85.44 108 GLY A O 1
ATOM 824 N N . LYS A 1 109 ? 24.422 13.818 -13.048 1.00 87.88 109 LYS A N 1
ATOM 825 C CA . LYS A 1 109 ? 24.637 14.402 -14.390 1.00 87.88 109 LYS A CA 1
ATOM 826 C C . LYS A 1 109 ? 23.875 13.660 -15.502 1.00 87.88 109 LYS A C 1
ATOM 828 O O . LYS A 1 109 ? 24.206 13.832 -16.672 1.00 87.88 109 LYS A O 1
ATOM 833 N N . ARG A 1 110 ? 22.933 12.782 -15.141 1.00 90.00 110 ARG A N 1
ATOM 834 C CA . ARG A 1 110 ? 22.143 11.968 -16.074 1.00 90.00 110 ARG A CA 1
ATOM 835 C C . ARG A 1 110 ? 20.653 12.184 -15.815 1.00 90.00 110 ARG A C 1
ATOM 837 O O . ARG A 1 110 ? 20.196 12.061 -14.676 1.00 90.00 110 ARG A O 1
ATOM 844 N N . SER A 1 111 ? 19.915 12.556 -16.853 1.00 90.06 111 SER A N 1
ATOM 845 C CA . SER A 1 111 ? 18.478 12.819 -16.813 1.00 90.06 111 SER A CA 1
ATOM 846 C C . SER A 1 111 ? 17.833 12.320 -18.103 1.00 90.06 111 SER A C 1
ATOM 848 O O . SER A 1 111 ? 18.258 12.693 -19.198 1.00 90.06 111 SER A O 1
ATOM 850 N N . GLY A 1 112 ? 16.787 11.508 -17.973 1.00 90.75 112 GLY A N 1
ATOM 851 C CA . GLY A 1 112 ? 16.172 10.825 -19.105 1.00 90.75 112 GLY A CA 1
ATOM 852 C C . GLY A 1 112 ? 14.708 10.459 -18.894 1.00 90.75 112 GLY A C 1
ATOM 853 O O . GLY A 1 112 ? 14.162 10.581 -17.795 1.00 90.75 112 GLY A O 1
ATOM 854 N N . GLU A 1 113 ? 14.078 10.015 -19.976 1.00 89.88 113 GLU A N 1
ATOM 855 C CA . GLU A 1 113 ? 12.682 9.576 -20.061 1.00 89.88 113 GLU A CA 1
ATOM 856 C C . GLU A 1 113 ? 12.609 8.108 -20.506 1.00 89.88 113 GLU A C 1
ATOM 858 O O . GLU A 1 113 ? 13.366 7.674 -21.376 1.00 89.88 113 GLU A O 1
ATOM 863 N N . SER A 1 114 ? 11.721 7.312 -19.904 1.00 90.06 114 SER A N 1
ATOM 864 C CA . SER A 1 114 ? 11.525 5.908 -20.289 1.00 90.06 114 SER A CA 1
ATOM 865 C C . SER A 1 114 ? 10.883 5.819 -21.677 1.00 90.06 114 SER A C 1
ATOM 867 O O . SER A 1 114 ? 9.700 6.133 -21.826 1.00 90.06 114 SER A O 1
ATOM 869 N N . ALA A 1 115 ? 11.646 5.395 -22.681 1.00 91.12 115 ALA A N 1
ATOM 870 C CA . ALA A 1 115 ? 11.218 5.413 -24.076 1.00 91.12 115 ALA A CA 1
ATOM 871 C C . ALA A 1 115 ? 10.668 4.050 -24.524 1.00 91.12 115 ALA A C 1
ATOM 873 O O . ALA A 1 115 ? 9.561 3.988 -25.058 1.00 91.12 115 ALA A O 1
ATOM 874 N N . TYR A 1 116 ? 11.384 2.958 -24.236 1.00 92.88 116 TYR A N 1
ATOM 875 C CA . TYR A 1 116 ? 11.015 1.606 -24.675 1.00 92.88 116 TYR A CA 1
ATOM 876 C C . TYR A 1 116 ? 11.254 0.543 -23.592 1.00 92.88 116 TYR A C 1
ATOM 878 O O . TYR A 1 116 ? 11.936 0.782 -22.592 1.00 92.88 116 TYR A O 1
ATOM 886 N N . ARG A 1 117 ? 10.701 -0.651 -23.798 1.00 92.81 117 ARG A N 1
ATOM 887 C CA . ARG A 1 117 ? 10.834 -1.833 -22.942 1.00 92.81 117 ARG A CA 1
ATOM 888 C C . ARG A 1 117 ? 11.010 -3.082 -23.799 1.00 92.81 117 ARG A C 1
ATOM 890 O O . ARG A 1 117 ? 10.380 -3.204 -24.839 1.00 92.81 117 ARG A O 1
ATOM 897 N N . PHE A 1 118 ? 11.786 -4.041 -23.313 1.00 94.50 118 PHE A N 1
ATOM 898 C CA . PHE A 1 118 ? 11.820 -5.405 -23.845 1.00 94.50 118 PHE A CA 1
ATOM 899 C C . PHE A 1 118 ? 11.935 -6.412 -22.692 1.00 94.50 118 PHE A C 1
ATOM 901 O O . PHE A 1 118 ? 12.135 -6.028 -21.537 1.00 94.50 118 PHE A O 1
ATOM 908 N N . THR A 1 119 ? 11.766 -7.702 -22.975 1.00 92.81 119 THR A N 1
ATOM 909 C CA . THR A 1 119 ? 11.950 -8.787 -21.996 1.00 92.81 119 THR A CA 1
ATOM 910 C C . THR A 1 119 ? 12.768 -9.906 -22.628 1.00 92.81 119 THR A C 1
ATOM 912 O O . THR A 1 119 ? 12.527 -10.251 -23.780 1.00 92.81 119 THR A O 1
ATOM 915 N N . ILE A 1 120 ? 13.717 -10.461 -21.872 1.00 94.12 120 ILE A N 1
ATOM 916 C CA . ILE A 1 120 ? 14.529 -11.623 -22.262 1.00 94.12 120 ILE A CA 1
ATOM 917 C C . ILE A 1 120 ? 14.282 -12.766 -21.271 1.00 94.12 120 ILE A C 1
ATOM 919 O O . ILE A 1 120 ? 14.141 -12.516 -20.074 1.00 94.12 120 ILE A O 1
ATOM 923 N N . ASP A 1 121 ? 14.229 -14.014 -21.735 1.00 92.62 121 ASP A N 1
ATOM 924 C CA . ASP A 1 121 ? 14.071 -15.188 -20.854 1.00 92.62 121 ASP A CA 1
ATOM 925 C C . ASP A 1 121 ? 15.418 -15.856 -20.487 1.00 92.62 121 ASP A C 1
ATOM 927 O O . ASP A 1 121 ? 15.453 -16.728 -19.619 1.00 92.62 121 ASP A O 1
ATOM 931 N N . VAL A 1 122 ? 16.534 -15.436 -21.100 1.00 94.25 122 VAL A N 1
ATOM 932 C CA . VAL A 1 122 ? 17.890 -15.985 -20.894 1.00 94.25 122 VAL A CA 1
ATOM 933 C C . VAL A 1 122 ? 18.884 -14.824 -20.694 1.00 94.25 122 VAL A C 1
ATOM 935 O O . VAL A 1 122 ? 18.742 -13.814 -21.371 1.00 94.25 122 VAL A O 1
ATOM 938 N N . PRO A 1 123 ? 19.867 -14.903 -19.775 1.00 95.81 123 PRO A N 1
ATOM 939 C CA . PRO A 1 123 ? 20.985 -13.952 -19.721 1.00 95.81 123 PRO A CA 1
ATOM 940 C C . PRO A 1 123 ? 21.989 -14.183 -20.862 1.00 95.81 123 PRO A C 1
ATOM 942 O O . PRO A 1 123 ? 22.313 -15.334 -21.157 1.00 95.81 123 PRO A O 1
ATOM 945 N N . GLY A 1 124 ? 22.536 -13.125 -21.466 1.00 96.38 124 GLY A N 1
ATOM 946 C CA . GLY A 1 124 ? 23.422 -13.270 -22.630 1.00 96.38 124 GLY A CA 1
ATOM 947 C C . GLY A 1 124 ? 23.885 -11.962 -23.273 1.00 96.38 124 GLY A C 1
ATOM 948 O O . GLY A 1 124 ? 23.722 -10.882 -22.705 1.00 96.38 124 GLY A O 1
ATOM 949 N N . GLU A 1 125 ? 24.472 -12.071 -24.466 1.00 97.44 125 GLU A N 1
ATOM 950 C CA . GLU A 1 125 ? 24.852 -10.936 -25.315 1.00 97.44 125 GLU A CA 1
ATOM 951 C C . GLU A 1 125 ? 23.767 -10.650 -26.362 1.00 97.44 125 GLU A C 1
ATOM 953 O O . GLU A 1 125 ? 23.284 -11.563 -27.027 1.00 97.44 125 GLU A O 1
ATOM 958 N N . TYR A 1 126 ? 23.403 -9.376 -26.525 1.00 97.50 126 TYR A N 1
ATOM 959 C CA . TYR A 1 126 ? 22.314 -8.931 -27.398 1.00 97.50 126 TYR A CA 1
ATOM 960 C C . TYR A 1 126 ? 22.753 -7.739 -28.247 1.00 97.50 126 TYR A C 1
ATOM 962 O O . TYR A 1 126 ? 23.266 -6.759 -27.709 1.00 97.50 126 TYR A O 1
ATOM 970 N N . VAL A 1 127 ? 22.527 -7.765 -29.559 1.00 97.56 127 VAL A N 1
ATOM 971 C CA . VAL A 1 127 ? 22.894 -6.646 -30.444 1.00 97.56 127 VAL A CA 1
ATOM 972 C C . VAL A 1 127 ? 21.765 -5.620 -30.470 1.00 97.56 127 VAL A C 1
ATOM 974 O O . VAL A 1 127 ? 20.664 -5.913 -30.938 1.00 97.56 127 VAL A O 1
ATOM 977 N N . LEU A 1 128 ? 22.038 -4.412 -29.970 1.00 96.94 128 LEU A N 1
ATOM 978 C CA . LEU A 1 128 ? 21.164 -3.246 -30.081 1.00 96.94 128 LEU A CA 1
ATOM 979 C C . LEU A 1 128 ? 21.620 -2.372 -31.256 1.00 96.94 128 LEU A C 1
ATOM 981 O O . LEU A 1 128 ? 22.723 -1.822 -31.237 1.00 96.94 128 LEU A O 1
ATOM 985 N N . THR A 1 129 ? 20.745 -2.172 -32.236 1.00 95.75 129 THR A N 1
ATOM 986 C CA . THR A 1 129 ? 20.973 -1.258 -33.363 1.00 95.75 129 THR A CA 1
ATOM 987 C C . THR A 1 129 ? 19.991 -0.096 -33.265 1.00 95.75 129 THR A C 1
ATOM 989 O O . THR A 1 129 ? 18.778 -0.307 -33.278 1.00 95.75 129 THR A O 1
ATOM 992 N N . ALA A 1 130 ? 20.496 1.138 -33.181 1.00 93.31 130 ALA A N 1
ATOM 993 C CA . ALA A 1 130 ? 19.667 2.340 -33.069 1.00 93.31 130 ALA A CA 1
ATOM 994 C C . ALA A 1 130 ? 20.081 3.403 -34.099 1.00 93.31 130 ALA A C 1
ATOM 996 O O . ALA A 1 130 ? 21.245 3.813 -34.156 1.00 93.31 130 ALA A O 1
ATOM 997 N N . ARG A 1 131 ? 19.128 3.833 -34.939 1.00 91.06 131 ARG A N 1
ATOM 998 C CA . ARG A 1 131 ? 19.354 4.722 -36.095 1.00 91.06 131 ARG A CA 1
ATOM 999 C C . ARG A 1 131 ? 18.197 5.706 -36.276 1.00 91.06 131 ARG A C 1
ATOM 1001 O O . ARG A 1 131 ? 17.048 5.379 -35.987 1.00 91.06 131 ARG A O 1
ATOM 1008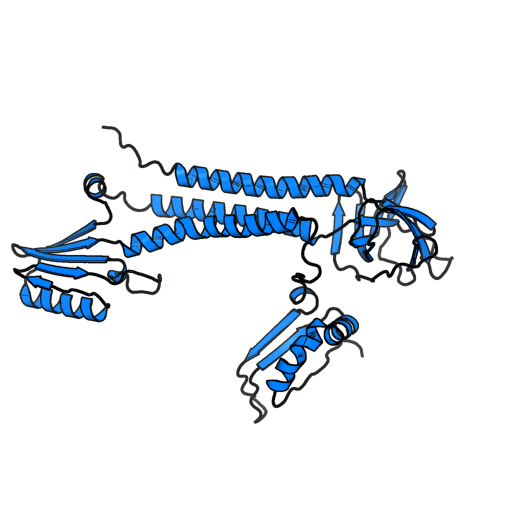 N N . TYR A 1 132 ? 18.500 6.900 -36.776 1.00 87.81 132 TYR A N 1
ATOM 1009 C CA . TYR A 1 132 ? 17.491 7.885 -37.170 1.00 87.81 132 TYR A CA 1
ATOM 1010 C C . TYR A 1 132 ? 16.947 7.579 -38.574 1.00 87.81 132 TYR A C 1
ATOM 1012 O O . TYR A 1 132 ? 17.650 6.982 -39.387 1.00 87.81 132 TYR A O 1
ATOM 1020 N N . GLY A 1 133 ? 15.705 7.984 -38.860 1.00 78.00 133 GLY A N 1
ATOM 1021 C CA . GLY A 1 133 ? 15.073 7.791 -40.173 1.00 78.00 133 GLY A CA 1
ATOM 1022 C C . GLY A 1 133 ? 15.716 8.593 -41.313 1.00 78.00 133 GLY A C 1
ATOM 1023 O O . GLY A 1 133 ? 15.648 8.165 -42.462 1.00 78.00 133 GLY A O 1
ATOM 1024 N N . ASN A 1 134 ? 16.375 9.712 -40.993 1.00 70.19 134 ASN A N 1
ATOM 1025 C CA . ASN A 1 134 ? 17.141 10.537 -41.927 1.00 70.19 134 ASN A CA 1
ATOM 1026 C C . ASN A 1 134 ? 18.552 10.825 -41.375 1.00 70.19 134 ASN A C 1
ATOM 1028 O O . ASN A 1 134 ? 18.693 11.313 -40.249 1.00 70.19 134 ASN A O 1
ATOM 1032 N N . ASP A 1 135 ? 19.585 10.593 -42.194 1.00 62.12 135 ASP A N 1
ATOM 1033 C CA . ASP A 1 135 ? 21.006 10.765 -41.827 1.00 62.12 135 ASP A CA 1
ATOM 1034 C C . ASP A 1 135 ? 21.392 12.221 -41.472 1.00 62.12 135 ASP A C 1
ATOM 1036 O O . ASP A 1 135 ? 22.374 12.453 -40.770 1.00 62.12 135 ASP A O 1
ATOM 1040 N N . ASP A 1 136 ? 20.599 13.208 -41.903 1.00 61.31 136 ASP A N 1
ATOM 1041 C CA . ASP A 1 136 ? 20.843 14.651 -41.718 1.00 61.31 136 ASP A CA 1
ATOM 1042 C C . ASP A 1 136 ? 20.568 15.180 -40.288 1.00 61.31 136 ASP A C 1
ATOM 1044 O O . ASP A 1 136 ? 20.579 16.390 -40.060 1.00 61.31 136 ASP A O 1
ATOM 1048 N N . THR A 1 137 ? 20.310 14.316 -39.297 1.00 58.78 137 THR A N 1
ATOM 1049 C CA . THR A 1 137 ? 20.048 14.724 -37.901 1.00 58.78 137 THR A CA 1
ATOM 1050 C C . THR A 1 137 ? 21.341 14.765 -37.058 1.00 58.78 137 THR A C 1
ATOM 1052 O O . THR A 1 137 ? 21.812 13.732 -36.586 1.00 58.78 137 THR A O 1
ATOM 1055 N N . PRO A 1 138 ? 21.936 15.951 -36.786 1.00 55.94 138 PRO A N 1
ATOM 1056 C CA . PRO A 1 138 ? 23.310 16.049 -36.275 1.00 55.94 138 PRO A CA 1
ATOM 1057 C C . PRO A 1 138 ? 23.431 15.882 -34.752 1.00 55.94 138 PRO A C 1
ATOM 1059 O O . PRO A 1 138 ? 24.533 15.914 -34.204 1.00 55.94 138 PRO A O 1
ATOM 1062 N N . SER A 1 139 ? 22.313 15.764 -34.033 1.00 70.50 139 SER A N 1
ATOM 1063 C CA . SER A 1 139 ? 22.315 15.576 -32.584 1.00 70.50 139 SER A CA 1
ATOM 1064 C C . SER A 1 139 ? 22.496 14.102 -32.240 1.00 70.50 139 SER A C 1
ATOM 1066 O O . SER A 1 139 ? 21.530 13.337 -32.257 1.00 70.50 139 SER A O 1
ATOM 1068 N N . GLN A 1 140 ? 23.713 13.711 -31.858 1.00 82.38 140 GLN A N 1
ATOM 1069 C CA . GLN A 1 140 ? 23.923 12.457 -31.136 1.00 82.38 140 GLN A CA 1
ATOM 1070 C C . GLN A 1 140 ? 23.065 12.466 -29.865 1.00 82.38 140 GLN A C 1
ATOM 1072 O O . GLN A 1 140 ? 23.197 13.375 -29.040 1.00 82.38 140 GLN A O 1
ATOM 1077 N N . THR A 1 141 ? 22.190 11.472 -29.708 1.00 88.19 141 THR A N 1
ATOM 1078 C CA . THR A 1 141 ? 21.487 11.237 -28.443 1.00 88.19 141 THR A CA 1
ATOM 1079 C C . THR A 1 141 ? 22.059 10.020 -27.735 1.00 88.19 141 THR A C 1
ATOM 1081 O O . THR A 1 141 ? 22.796 9.232 -28.325 1.00 88.19 141 THR A O 1
ATOM 1084 N N . VAL A 1 142 ? 21.749 9.884 -26.452 1.00 93.88 142 VAL A N 1
ATOM 1085 C CA . VAL A 1 142 ? 22.241 8.797 -25.612 1.00 93.88 142 VAL A CA 1
ATOM 1086 C C . VAL A 1 142 ? 21.055 7.977 -25.140 1.00 93.88 142 VAL A C 1
ATOM 1088 O O . VAL A 1 142 ? 20.108 8.515 -24.564 1.00 93.88 142 VAL A O 1
ATOM 1091 N N . LEU A 1 143 ? 21.113 6.670 -25.372 1.00 94.19 143 LEU A N 1
ATOM 1092 C CA . LEU A 1 143 ? 20.266 5.722 -24.673 1.00 94.19 143 LEU A CA 1
ATOM 1093 C C . LEU A 1 143 ? 20.979 5.209 -23.432 1.00 94.19 143 LEU A C 1
ATOM 1095 O O . LEU A 1 143 ? 22.201 5.040 -23.417 1.00 94.19 143 LEU A O 1
ATOM 1099 N N . SER A 1 144 ? 20.194 4.882 -22.416 1.00 93.88 144 SER A N 1
ATOM 1100 C CA . SER A 1 144 ? 20.630 3.972 -21.368 1.00 93.88 144 SER A CA 1
ATOM 1101 C C . SER A 1 144 ? 19.745 2.730 -21.354 1.00 93.88 144 SER A C 1
ATOM 1103 O O . SER A 1 144 ? 18.549 2.806 -21.639 1.00 93.88 144 SER A O 1
ATOM 1105 N N . VAL A 1 145 ? 20.338 1.574 -21.061 1.00 94.12 145 VAL A N 1
ATOM 1106 C CA . VAL A 1 145 ? 19.625 0.300 -20.917 1.00 94.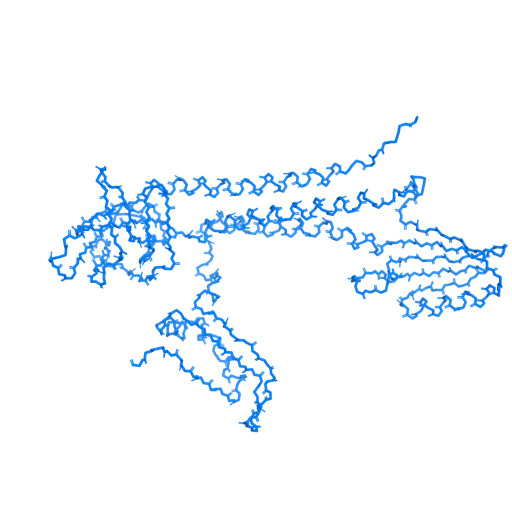12 145 VAL A CA 1
ATOM 1107 C C . VAL A 1 145 ? 19.861 -0.212 -19.505 1.00 94.12 145 VAL A C 1
ATOM 1109 O O . VAL A 1 145 ? 21.007 -0.375 -19.082 1.00 94.12 145 VAL A O 1
ATOM 1112 N N . ALA A 1 146 ? 18.779 -0.444 -18.760 1.00 90.00 146 ALA A N 1
ATOM 1113 C CA . ALA A 1 146 ? 18.851 -0.955 -17.395 1.00 90.00 146 ALA A CA 1
ATOM 1114 C C . ALA A 1 146 ? 17.785 -2.019 -17.123 1.00 90.00 146 ALA A C 1
ATOM 1116 O O . ALA A 1 146 ? 16.628 -1.897 -17.539 1.00 90.00 146 ALA A O 1
ATOM 1117 N N . TYR A 1 147 ? 18.171 -3.032 -16.348 1.00 87.44 147 TYR A N 1
ATOM 1118 C CA . TYR A 1 147 ? 17.245 -3.978 -15.734 1.00 87.44 147 TYR A CA 1
ATOM 1119 C C . TYR A 1 147 ? 16.439 -3.237 -14.660 1.00 87.44 147 TYR A C 1
ATOM 1121 O O . TYR A 1 147 ? 16.999 -2.831 -13.637 1.00 87.44 147 TYR A O 1
ATOM 1129 N N . TRP A 1 148 ? 15.155 -2.945 -14.905 1.00 69.19 148 TRP A N 1
ATOM 1130 C CA . TRP A 1 148 ? 14.487 -1.900 -14.121 1.00 69.19 148 TRP A CA 1
ATOM 1131 C C . TRP A 1 148 ? 12.983 -2.076 -13.901 1.00 69.19 148 TRP A C 1
ATOM 1133 O O . TRP A 1 148 ? 12.193 -2.189 -14.835 1.00 69.19 148 TRP A O 1
ATOM 1143 N N . SER A 1 149 ? 12.569 -1.950 -12.633 1.00 62.34 149 SER A N 1
ATOM 1144 C CA . SER A 1 149 ? 11.185 -1.645 -12.264 1.00 62.34 149 SER A CA 1
ATOM 1145 C C . SER A 1 149 ? 11.129 -0.503 -11.238 1.00 62.34 149 SER A C 1
ATOM 1147 O O . SER A 1 149 ? 11.617 -0.609 -10.112 1.00 62.34 149 SER A O 1
ATOM 1149 N N . PHE A 1 150 ? 10.473 0.609 -11.599 1.00 60.75 150 PHE A N 1
ATOM 1150 C CA . PHE A 1 150 ? 10.256 1.744 -10.678 1.00 60.75 150 PHE A CA 1
ATOM 1151 C C . PHE A 1 150 ? 9.304 1.357 -9.572 1.00 60.75 150 PHE A C 1
ATOM 1153 O O . PHE A 1 150 ? 9.322 1.969 -8.509 1.00 60.75 150 PHE A O 1
ATOM 1160 N N . ASN A 1 151 ? 8.517 0.316 -9.829 1.00 58.91 151 ASN A N 1
ATOM 1161 C CA . ASN A 1 151 ? 7.716 -0.374 -8.852 1.00 58.91 151 ASN A CA 1
ATOM 1162 C C . ASN A 1 151 ? 8.588 -0.724 -7.643 1.00 58.91 151 ASN A C 1
ATOM 1164 O O . ASN A 1 151 ? 8.268 -0.219 -6.583 1.00 58.91 151 ASN A O 1
ATOM 1168 N N . MET A 1 152 ? 9.731 -1.420 -7.767 1.00 62.97 152 MET A N 1
ATOM 1169 C CA . MET A 1 152 ? 10.533 -1.783 -6.583 1.00 62.97 152 MET A CA 1
ATOM 1170 C C . MET A 1 152 ? 11.080 -0.566 -5.810 1.00 62.97 152 MET A C 1
ATOM 1172 O O . MET A 1 152 ? 10.943 -0.517 -4.587 1.00 62.97 152 MET A O 1
ATOM 1176 N N . VAL A 1 153 ? 11.644 0.446 -6.487 1.00 65.62 153 VAL A N 1
ATOM 1177 C CA . VAL A 1 153 ? 12.193 1.633 -5.793 1.00 65.62 153 VAL A CA 1
ATOM 1178 C C . VAL A 1 153 ? 11.075 2.474 -5.168 1.00 65.62 153 VAL A C 1
ATOM 1180 O O . VAL A 1 153 ? 11.102 2.710 -3.960 1.00 65.62 153 VAL A O 1
ATOM 1183 N N . ARG A 1 154 ? 10.045 2.864 -5.940 1.00 64.88 154 ARG A N 1
ATOM 1184 C CA . ARG A 1 154 ? 8.885 3.619 -5.424 1.00 64.88 154 ARG A CA 1
ATOM 1185 C C . ARG A 1 154 ? 8.191 2.855 -4.298 1.00 64.88 154 ARG A C 1
ATOM 1187 O O . ARG A 1 154 ? 7.823 3.472 -3.306 1.00 64.88 154 ARG A O 1
ATOM 1194 N N . PHE A 1 155 ? 8.042 1.538 -4.426 1.00 66.06 155 PHE A N 1
ATOM 1195 C CA . PHE A 1 155 ? 7.461 0.673 -3.403 1.00 66.06 155 PHE A CA 1
ATOM 1196 C C . PHE A 1 155 ? 8.278 0.688 -2.107 1.00 66.06 155 PHE A C 1
ATOM 1198 O O . PHE A 1 155 ? 7.703 0.910 -1.044 1.00 66.06 155 PHE A O 1
ATOM 1205 N N . SER A 1 156 ? 9.608 0.544 -2.178 1.00 68.12 156 SER A N 1
ATOM 1206 C CA . SER A 1 156 ? 10.469 0.609 -0.986 1.00 68.12 156 SER A CA 1
ATOM 1207 C C . SER A 1 156 ? 10.348 1.956 -0.255 1.00 68.12 156 SER A C 1
ATOM 1209 O O . SER A 1 156 ? 10.206 1.986 0.969 1.00 68.12 156 SER A O 1
ATOM 1211 N N . THR A 1 157 ? 10.270 3.064 -1.001 1.00 69.88 157 THR A N 1
ATOM 1212 C CA . THR A 1 157 ? 10.016 4.404 -0.453 1.00 69.88 157 THR A CA 1
ATOM 1213 C C . THR A 1 157 ? 8.625 4.515 0.178 1.00 69.88 157 THR A C 1
ATOM 1215 O O . THR A 1 157 ? 8.509 4.993 1.305 1.00 69.88 157 THR A O 1
ATOM 1218 N N . TRP A 1 158 ? 7.567 4.053 -0.500 1.00 73.62 158 TRP A N 1
ATOM 1219 C CA . TRP A 1 158 ? 6.192 4.095 0.022 1.00 73.62 158 TRP A CA 1
ATOM 1220 C C . TRP A 1 158 ? 6.019 3.250 1.290 1.00 73.62 158 TRP A C 1
ATOM 1222 O O . TRP A 1 158 ? 5.408 3.721 2.247 1.00 73.62 158 TRP A O 1
ATOM 1232 N N . MET A 1 159 ? 6.603 2.049 1.340 1.00 71.06 159 MET A N 1
ATOM 1233 C CA . MET A 1 159 ? 6.610 1.214 2.547 1.00 71.06 159 MET A CA 1
ATOM 1234 C C . MET A 1 159 ? 7.378 1.880 3.690 1.00 71.06 159 MET A C 1
ATOM 1236 O O . MET A 1 159 ? 6.892 1.908 4.818 1.00 71.06 159 MET A O 1
ATOM 1240 N N . GLY A 1 160 ? 8.539 2.475 3.405 1.00 74.69 160 GLY A N 1
ATOM 1241 C CA . GLY A 1 160 ? 9.302 3.249 4.383 1.00 74.69 160 GLY A CA 1
ATOM 1242 C C . GLY A 1 160 ? 8.503 4.409 4.985 1.00 74.69 160 GLY A C 1
ATOM 1243 O O . GLY A 1 160 ? 8.476 4.578 6.203 1.00 74.69 160 GLY A O 1
ATOM 1244 N N . VAL A 1 161 ? 7.790 5.169 4.146 1.00 75.88 161 VAL A N 1
ATOM 1245 C CA . VAL A 1 161 ? 6.875 6.236 4.589 1.00 75.88 161 VAL A CA 1
ATOM 1246 C C . VAL A 1 161 ? 5.731 5.675 5.440 1.00 75.88 161 VAL A C 1
ATOM 1248 O O . VAL A 1 161 ? 5.410 6.264 6.472 1.00 75.88 161 VAL A O 1
ATOM 1251 N N . LEU A 1 162 ? 5.151 4.528 5.074 1.00 77.12 162 LEU A N 1
ATOM 1252 C CA . LEU A 1 162 ? 4.080 3.885 5.843 1.00 77.12 162 LEU A CA 1
ATOM 1253 C C . LEU A 1 162 ? 4.547 3.467 7.250 1.00 77.12 162 LEU A C 1
ATOM 1255 O O . LEU A 1 162 ? 3.882 3.806 8.229 1.00 77.12 162 LEU A O 1
ATOM 1259 N N . PHE A 1 163 ? 5.726 2.845 7.383 1.00 74.69 163 PHE A N 1
ATOM 1260 C CA . PHE A 1 163 ? 6.313 2.522 8.694 1.00 74.69 163 PHE A CA 1
ATOM 1261 C C . PHE A 1 163 ? 6.544 3.768 9.568 1.00 74.69 163 PHE A C 1
ATOM 1263 O O . PHE A 1 163 ? 6.291 3.735 10.775 1.00 74.69 163 PHE A O 1
ATOM 1270 N N . LEU A 1 164 ? 6.985 4.884 8.974 1.00 74.31 164 LEU A N 1
ATOM 1271 C CA . LEU A 1 164 ? 7.183 6.150 9.692 1.00 74.31 164 LEU A CA 1
ATOM 1272 C C . LEU A 1 164 ? 5.854 6.785 10.140 1.00 74.31 164 LEU A C 1
ATOM 1274 O O . LEU A 1 164 ? 5.768 7.294 11.261 1.00 74.31 164 LEU A O 1
ATOM 1278 N N . LEU A 1 165 ? 4.810 6.727 9.306 1.00 76.31 165 LEU A N 1
ATOM 1279 C CA . LEU A 1 165 ? 3.467 7.209 9.649 1.00 76.31 165 LEU A CA 1
ATOM 1280 C C . LEU A 1 165 ? 2.834 6.387 10.780 1.00 76.31 165 LEU A C 1
ATOM 1282 O O . LEU A 1 165 ? 2.238 6.962 11.692 1.00 76.31 165 LEU A O 1
ATOM 1286 N N . GLU A 1 166 ? 3.006 5.064 10.785 1.00 74.88 166 GLU A N 1
ATOM 1287 C CA . GLU A 1 166 ? 2.515 4.229 11.884 1.00 74.88 166 GLU A CA 1
ATOM 1288 C C . GLU A 1 166 ? 3.290 4.436 13.187 1.00 74.88 166 GLU A C 1
ATOM 1290 O O . GLU A 1 166 ? 2.676 4.546 14.250 1.00 74.88 166 GLU A O 1
ATOM 1295 N N . ALA A 1 167 ? 4.618 4.576 13.133 1.00 77.25 167 ALA A N 1
ATOM 1296 C CA . ALA A 1 167 ? 5.408 4.910 14.318 1.00 77.25 167 ALA A CA 1
ATOM 1297 C C . ALA A 1 167 ? 5.006 6.273 14.917 1.00 77.25 167 ALA A C 1
ATOM 1299 O O . ALA A 1 167 ? 4.936 6.423 16.142 1.00 77.25 167 ALA A O 1
ATOM 1300 N N . LEU A 1 168 ? 4.671 7.254 14.070 1.00 77.94 168 LEU A N 1
ATOM 1301 C CA . LEU A 1 168 ? 4.076 8.520 14.500 1.00 77.94 168 LEU A CA 1
ATOM 1302 C C . LEU A 1 168 ? 2.696 8.304 15.145 1.00 77.94 168 LEU A C 1
ATOM 1304 O O . LEU A 1 168 ? 2.436 8.869 16.207 1.00 77.94 168 LEU A O 1
ATOM 1308 N N . GLY A 1 169 ? 1.843 7.457 14.563 1.00 78.94 169 GLY A N 1
ATOM 1309 C CA . GLY A 1 169 ? 0.537 7.084 15.116 1.00 78.94 169 GLY A CA 1
ATOM 1310 C C . GLY A 1 169 ? 0.630 6.467 16.516 1.00 78.94 169 GLY A C 1
ATOM 1311 O O . GLY A 1 169 ? -0.014 6.956 17.448 1.00 78.94 169 GLY A O 1
ATOM 1312 N N . VAL A 1 170 ? 1.493 5.463 16.705 1.00 76.69 170 VAL A N 1
ATOM 1313 C CA . VAL A 1 170 ? 1.768 4.854 18.022 1.00 76.69 170 VAL A CA 1
ATOM 1314 C C . VAL A 1 170 ? 2.285 5.910 19.004 1.00 76.69 170 VAL A C 1
ATOM 1316 O O . VAL A 1 170 ? 1.770 6.023 20.119 1.00 76.69 170 VAL A O 1
ATOM 1319 N N . SER A 1 171 ? 3.239 6.749 18.590 1.00 75.06 171 SER A N 1
ATOM 1320 C CA . SER A 1 171 ? 3.793 7.825 19.424 1.00 75.06 171 SER A CA 1
ATOM 1321 C C . SER A 1 171 ? 2.723 8.834 19.874 1.00 75.06 171 SER A C 1
ATOM 1323 O O . SER A 1 171 ? 2.647 9.169 21.062 1.00 75.06 171 SER A O 1
ATOM 1325 N N . LEU A 1 172 ? 1.833 9.260 18.972 1.00 76.75 172 LEU A N 1
ATOM 1326 C CA . LEU A 1 172 ? 0.706 10.146 19.285 1.00 76.75 172 LEU A CA 1
ATOM 1327 C C . LEU A 1 172 ? -0.296 9.490 20.243 1.00 76.75 172 LEU A C 1
ATOM 1329 O O . LEU A 1 172 ? -0.710 10.138 21.207 1.00 76.75 172 LEU A O 1
ATOM 1333 N N . LEU A 1 173 ? -0.619 8.205 20.057 1.00 73.00 173 LEU A N 1
ATOM 1334 C CA . LEU A 1 173 ? -1.455 7.447 20.995 1.00 73.00 173 LEU A CA 1
ATOM 1335 C C . LEU A 1 173 ? -0.824 7.405 22.396 1.00 73.00 173 LEU A C 1
ATOM 1337 O O . LEU A 1 173 ? -1.513 7.705 23.373 1.00 73.00 173 LEU A O 1
ATOM 1341 N N . THR A 1 174 ? 0.482 7.125 22.525 1.00 73.31 174 THR A N 1
ATOM 1342 C CA . THR A 1 174 ? 1.140 7.120 23.851 1.00 73.31 174 THR A CA 1
ATOM 1343 C C . THR A 1 174 ? 1.064 8.477 24.555 1.00 73.31 174 THR A C 1
ATOM 1345 O O . THR A 1 174 ? 0.781 8.516 25.753 1.00 73.31 174 THR A O 1
ATOM 1348 N N . LYS A 1 175 ? 1.244 9.587 23.822 1.00 73.12 175 LYS A N 1
ATOM 1349 C CA . LYS A 1 175 ? 1.143 10.958 24.357 1.00 73.12 175 LYS A CA 1
ATOM 1350 C C . LYS A 1 175 ? -0.292 11.358 24.708 1.00 73.12 175 LYS A C 1
ATOM 1352 O O . LYS A 1 175 ? -0.502 12.087 25.678 1.00 73.12 175 LYS A O 1
ATOM 1357 N N . GLY A 1 176 ? -1.275 10.882 23.943 1.00 70.06 176 GLY A N 1
ATOM 1358 C CA . GLY A 1 176 ? -2.695 11.049 24.253 1.00 70.06 176 GLY A CA 1
ATOM 1359 C C . GLY A 1 176 ? -3.055 10.363 25.570 1.00 70.06 176 GLY A C 1
ATOM 1360 O O . GLY A 1 176 ? -3.571 11.006 26.484 1.00 70.06 176 GLY A O 1
ATOM 1361 N N . PHE A 1 177 ? -2.694 9.086 25.719 1.00 62.06 177 PHE A N 1
ATOM 1362 C CA . PHE A 1 177 ? -2.953 8.336 26.950 1.00 62.06 177 PHE A CA 1
ATOM 1363 C C . PHE A 1 177 ? -2.143 8.839 28.153 1.00 62.06 177 PHE A C 1
ATOM 1365 O O . PHE A 1 177 ? -2.675 8.834 29.260 1.00 62.06 177 PHE A O 1
ATOM 1372 N N . SER A 1 178 ? -0.918 9.353 27.980 1.00 61.62 178 SER A N 1
ATOM 1373 C CA . SER A 1 178 ? -0.141 9.918 29.099 1.00 61.62 178 SER A CA 1
ATOM 1374 C C . SER A 1 178 ? -0.706 11.230 29.662 1.00 61.62 178 SER A C 1
ATOM 1376 O O . SER A 1 178 ? -0.244 11.682 30.707 1.00 61.62 178 SER A O 1
ATOM 1378 N N . ARG A 1 179 ? -1.676 11.861 28.982 1.00 59.19 179 ARG A N 1
ATOM 1379 C CA . ARG A 1 179 ? -2.429 13.022 29.492 1.00 59.19 179 ARG A CA 1
ATOM 1380 C C . ARG A 1 179 ? -3.720 12.643 30.221 1.00 59.19 179 ARG A C 1
ATOM 1382 O O . ARG A 1 179 ? -4.321 13.511 30.852 1.00 59.19 179 ARG A O 1
ATOM 1389 N N . ALA A 1 180 ? -4.148 11.380 30.175 1.00 58.34 180 ALA A N 1
ATOM 1390 C CA . ALA A 1 180 ? -5.223 10.915 31.041 1.00 58.34 180 ALA A CA 1
ATOM 1391 C C . ALA A 1 180 ? -4.754 10.962 32.505 1.00 58.34 180 ALA A C 1
ATOM 1393 O O . ALA A 1 180 ? -3.637 10.548 32.823 1.00 58.34 180 ALA A O 1
ATOM 1394 N N . LYS A 1 181 ? -5.604 11.474 33.403 1.00 55.69 181 LYS A N 1
ATOM 1395 C CA . LYS A 1 181 ? -5.326 11.535 34.846 1.00 55.69 181 LYS A CA 1
ATOM 1396 C C . LYS A 1 181 ? -4.973 10.123 35.339 1.00 55.69 181 LYS A C 1
ATOM 1398 O O . LYS A 1 181 ? -5.783 9.217 35.146 1.00 55.69 181 LYS A O 1
ATOM 1403 N N . LYS A 1 182 ? -3.779 9.938 35.934 1.00 51.25 182 LYS A N 1
ATOM 1404 C CA . LYS A 1 182 ? -3.326 8.637 36.469 1.00 51.25 182 LYS A CA 1
ATOM 1405 C C . LYS A 1 182 ? -4.463 8.004 37.293 1.00 51.25 182 LYS A C 1
ATOM 1407 O O . LYS A 1 182 ? -4.943 8.670 38.214 1.00 51.25 182 LYS A O 1
ATOM 1412 N N . PRO A 1 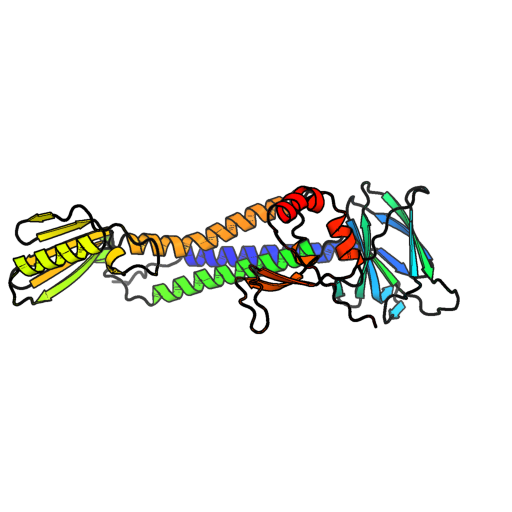183 ? -4.892 6.763 36.994 1.00 54.69 183 PRO A N 1
ATOM 1413 C CA . PRO A 1 183 ? -5.737 6.007 37.906 1.00 54.69 183 PRO A CA 1
ATOM 1414 C C . PRO A 1 183 ? -5.012 5.799 39.235 1.00 54.69 183 PRO A C 1
ATOM 1416 O O . PRO A 1 183 ? -3.781 5.749 39.274 1.00 54.69 183 PRO A O 1
ATOM 1419 N N . ASP A 1 184 ? -5.785 5.664 40.306 1.00 64.69 184 ASP A N 1
ATOM 1420 C CA . ASP A 1 184 ? -5.256 5.382 41.635 1.00 64.69 184 ASP A CA 1
ATOM 1421 C C . ASP A 1 184 ? -4.491 4.036 41.638 1.00 64.69 184 ASP A C 1
ATOM 1423 O O . ASP A 1 184 ? -5.060 3.022 41.208 1.00 64.69 184 ASP A O 1
ATOM 1427 N N . PRO A 1 185 ? -3.211 3.992 42.066 1.00 55.19 185 PRO A N 1
ATOM 1428 C CA . PRO A 1 185 ? -2.425 2.763 42.059 1.00 55.19 185 PRO A CA 1
ATOM 1429 C C . PRO A 1 185 ? -2.999 1.661 42.962 1.00 55.19 185 PRO A C 1
ATOM 1431 O O . PRO A 1 185 ? -2.858 0.487 42.609 1.00 55.19 185 PRO A O 1
ATOM 1434 N N . GLU A 1 186 ? -3.709 1.984 44.052 1.00 60.62 186 GLU A N 1
ATOM 1435 C CA . GLU A 1 186 ? -4.366 0.949 44.868 1.00 60.62 186 GLU A CA 1
ATOM 1436 C C . GLU A 1 186 ? -5.463 0.237 44.062 1.00 60.62 186 GLU A C 1
ATOM 1438 O O . GLU A 1 186 ? -5.512 -0.996 44.025 1.00 60.62 186 GLU A O 1
ATOM 1443 N N . LYS A 1 187 ? -6.265 0.988 43.294 1.00 57.25 187 LYS A N 1
ATOM 1444 C CA . LYS A 1 187 ? -7.327 0.426 42.434 1.00 57.25 187 LYS A CA 1
ATOM 1445 C C . LYS A 1 187 ? -6.793 -0.306 41.195 1.00 57.25 187 LYS A C 1
ATOM 1447 O O . LYS A 1 187 ? -7.508 -1.115 40.602 1.00 57.25 187 LYS A O 1
ATOM 1452 N N . LEU A 1 188 ? -5.537 -0.074 40.808 1.00 53.12 188 LEU A N 1
ATOM 1453 C CA . LEU A 1 188 ? -4.872 -0.823 39.734 1.00 53.12 188 LEU A CA 1
ATOM 1454 C C . LEU A 1 188 ? -4.404 -2.214 40.184 1.00 53.12 188 LEU A C 1
ATOM 1456 O O . LEU A 1 188 ? -4.499 -3.160 39.400 1.00 53.12 188 LEU A O 1
ATOM 1460 N N . SER A 1 189 ? -3.960 -2.364 41.436 1.00 52.19 189 SER A N 1
ATOM 1461 C CA . SER A 1 189 ? -3.493 -3.654 41.974 1.00 52.19 189 SER A CA 1
ATOM 1462 C C . SER A 1 189 ? -4.591 -4.728 42.056 1.00 52.19 189 SER A C 1
ATOM 1464 O O . SER A 1 189 ? -4.306 -5.914 41.910 1.00 52.19 189 SER A O 1
ATOM 1466 N N . GLN A 1 190 ? -5.857 -4.318 42.194 1.00 58.59 190 GLN A N 1
ATOM 1467 C CA . GLN A 1 190 ? -7.027 -5.204 42.287 1.00 58.59 190 GLN A CA 1
ATOM 1468 C C . GLN A 1 190 ? -7.616 -5.631 40.920 1.00 58.59 190 GLN A C 1
ATOM 1470 O O . GLN A 1 190 ? -8.748 -6.100 40.846 1.00 58.59 190 GLN A O 1
ATOM 1475 N N . GLY A 1 191 ? -6.884 -5.468 39.810 1.00 53.09 191 GLY A N 1
ATOM 1476 C CA . GLY A 1 191 ? -7.317 -5.912 38.469 1.00 53.09 191 GLY A CA 1
ATOM 1477 C C . GLY A 1 191 ? -7.868 -4.811 37.547 1.00 53.09 191 GLY A C 1
ATOM 1478 O O . GLY A 1 191 ? -8.028 -5.033 36.344 1.00 53.09 191 GLY A O 1
ATOM 1479 N N . GLY A 1 192 ? -8.063 -3.596 38.065 1.00 63.44 192 GLY A N 1
ATOM 1480 C CA . GLY A 1 192 ? -7.609 -2.389 37.367 1.00 63.44 192 GLY A CA 1
ATOM 1481 C C . GLY A 1 192 ? -8.300 -1.934 36.073 1.00 63.44 192 GLY A C 1
ATOM 1482 O O . GLY A 1 192 ? -7.629 -1.296 35.268 1.00 63.44 192 GLY A O 1
ATOM 1483 N N . TYR A 1 193 ? -9.603 -2.176 35.872 1.00 72.50 193 TYR A N 1
ATOM 1484 C CA . TYR A 1 193 ? -10.466 -1.307 35.028 1.00 72.50 193 TYR A CA 1
ATOM 1485 C C . TYR A 1 193 ? -11.836 -1.052 35.678 1.00 72.50 193 TYR A C 1
ATOM 1487 O O . TYR A 1 193 ? -12.846 -0.927 34.984 1.00 72.50 193 TYR A O 1
ATOM 1495 N N . VAL A 1 194 ? -11.870 -1.002 37.012 1.00 82.06 194 VAL A N 1
ATOM 1496 C CA . VAL A 1 194 ? -13.073 -0.686 37.787 1.00 82.06 194 VAL A CA 1
ATOM 1497 C C . VAL A 1 194 ? -13.200 0.833 37.898 1.00 82.06 194 VAL A C 1
ATOM 1499 O O . VAL A 1 194 ? -12.369 1.493 38.521 1.00 82.06 194 VAL A O 1
ATOM 1502 N N . TYR A 1 195 ? -14.227 1.392 37.265 1.00 88.56 195 TYR A N 1
ATOM 1503 C CA . TYR A 1 195 ? -14.698 2.743 37.543 1.00 88.56 195 TYR A CA 1
ATOM 1504 C C . TYR A 1 195 ? -15.669 2.682 38.722 1.00 88.56 195 TYR A C 1
ATOM 1506 O O . TYR A 1 195 ? -16.588 1.870 38.713 1.00 88.56 195 TYR A O 1
ATOM 1514 N N . GLU A 1 196 ? -15.476 3.541 39.716 1.00 91.12 196 GLU A N 1
ATOM 1515 C CA . GLU A 1 196 ? -16.333 3.637 40.896 1.00 91.12 196 GLU A CA 1
ATOM 1516 C C . GLU A 1 196 ? -16.701 5.105 41.118 1.00 91.12 196 GLU A C 1
ATOM 1518 O O . GLU A 1 196 ? -15.830 5.979 41.056 1.00 91.12 196 GLU A O 1
ATOM 1523 N N . ASN A 1 197 ? -17.980 5.378 41.361 1.00 94.06 197 ASN A N 1
ATOM 1524 C CA . ASN A 1 197 ? -18.488 6.709 41.673 1.00 94.06 197 ASN A CA 1
ATOM 1525 C C . ASN A 1 197 ? -19.744 6.598 42.548 1.00 94.06 197 ASN A C 1
ATOM 1527 O O . ASN A 1 197 ? -20.553 5.694 42.349 1.00 94.06 197 ASN A O 1
ATOM 1531 N N . SER A 1 198 ? -19.930 7.522 43.488 1.00 93.25 198 SER A N 1
ATOM 1532 C CA . SER A 1 198 ? -21.090 7.547 44.378 1.00 93.25 198 SER A CA 1
ATOM 1533 C C . SER A 1 198 ? -21.669 8.954 44.500 1.00 93.25 198 SER A C 1
ATOM 1535 O O . SER A 1 198 ? -20.945 9.949 44.518 1.00 93.25 198 SER A O 1
ATOM 1537 N N . VAL A 1 199 ? -22.998 9.039 44.550 1.00 96.06 199 VAL A N 1
ATOM 1538 C CA . VAL A 1 199 ? -23.742 10.305 44.623 1.00 96.06 199 VAL A CA 1
ATOM 1539 C C . VAL A 1 199 ? -24.818 10.243 45.700 1.00 96.06 199 VAL A C 1
ATOM 1541 O O . VAL A 1 199 ? -25.414 9.192 45.938 1.00 96.06 199 VAL A O 1
ATOM 1544 N N . GLU A 1 200 ? -25.082 11.376 46.352 1.00 96.81 200 GLU A N 1
ATOM 1545 C CA . GLU A 1 200 ? -26.195 11.502 47.295 1.00 96.81 200 GLU A CA 1
ATOM 1546 C C . GLU A 1 200 ? -27.531 11.384 46.545 1.00 96.81 200 GLU A C 1
ATOM 1548 O O . GLU A 1 200 ? -27.752 12.040 45.526 1.00 96.81 200 GLU A O 1
ATOM 1553 N N . PHE A 1 201 ? -28.425 10.535 47.046 1.00 96.12 201 PHE A N 1
ATOM 1554 C CA . PHE A 1 201 ? -29.682 10.181 46.402 1.00 96.12 201 PHE A CA 1
ATOM 1555 C C . PHE A 1 201 ? -30.856 10.321 47.379 1.00 96.12 201 PHE A C 1
ATOM 1557 O O . PHE A 1 201 ? -30.940 9.630 48.393 1.00 96.12 201 PHE A O 1
ATOM 1564 N N . LYS A 1 202 ? -31.779 11.231 47.050 1.00 95.06 202 LYS A N 1
ATOM 1565 C CA . LYS A 1 202 ? -32.930 11.632 47.879 1.00 95.06 202 LYS A CA 1
ATOM 1566 C C . LYS A 1 202 ? -34.254 11.194 47.238 1.00 95.06 202 LYS A C 1
ATOM 1568 O O . LYS A 1 202 ? -35.142 12.008 47.003 1.00 95.06 202 LYS A O 1
ATOM 1573 N N . GLY A 1 203 ? -34.358 9.907 46.912 1.00 94.88 203 GLY A N 1
ATOM 1574 C CA . GLY A 1 203 ? -35.532 9.303 46.276 1.00 94.88 203 GLY A CA 1
ATOM 1575 C C . GLY A 1 203 ? -35.745 7.845 46.685 1.00 94.88 203 GLY A C 1
ATOM 1576 O O . GLY A 1 203 ? -35.020 7.314 47.522 1.00 94.88 203 GLY A O 1
ATOM 1577 N N . ASP A 1 204 ? -36.740 7.199 46.078 1.00 96.75 204 ASP A N 1
ATOM 1578 C CA . ASP A 1 204 ? -37.029 5.769 46.251 1.00 96.75 204 ASP A CA 1
ATOM 1579 C C . ASP A 1 204 ? -35.921 4.908 45.602 1.00 96.75 204 ASP A C 1
ATOM 1581 O O . ASP A 1 204 ? -35.753 4.971 44.376 1.00 96.75 204 ASP A O 1
ATOM 1585 N N . PRO A 1 205 ? -35.163 4.105 46.381 1.00 95.19 205 PRO A N 1
ATOM 1586 C CA . PRO A 1 205 ? -34.097 3.256 45.851 1.00 95.19 205 PRO A CA 1
ATOM 1587 C C . PRO A 1 205 ? -34.597 2.217 44.842 1.00 95.19 205 PRO A C 1
ATOM 1589 O O . PRO A 1 205 ? -33.908 1.941 43.862 1.00 95.19 205 PRO A O 1
ATOM 1592 N N . THR A 1 206 ? -35.799 1.670 45.041 1.00 95.44 206 THR A N 1
ATOM 1593 C CA . THR A 1 206 ? -36.358 0.607 44.190 1.00 95.44 206 THR A CA 1
ATOM 1594 C C . THR A 1 206 ? -36.602 1.145 42.788 1.00 95.44 206 THR A C 1
ATOM 1596 O O . THR A 1 206 ? -36.049 0.627 41.822 1.00 95.44 206 THR A O 1
ATOM 1599 N N . ARG A 1 207 ? -37.294 2.288 42.687 1.00 96.19 207 ARG A N 1
ATOM 1600 C CA . ARG A 1 207 ? -37.546 2.976 41.409 1.00 96.19 207 ARG A CA 1
ATOM 1601 C C . ARG A 1 207 ? -36.267 3.367 40.666 1.00 96.19 207 ARG A C 1
ATOM 1603 O O . ARG A 1 207 ? -36.265 3.374 39.436 1.00 96.19 207 ARG A O 1
ATOM 1610 N N . ALA A 1 208 ? -35.186 3.692 41.378 1.00 95.94 208 ALA A N 1
ATOM 1611 C CA . ALA A 1 208 ? -33.895 3.975 40.751 1.00 95.94 208 ALA A CA 1
ATOM 1612 C C . ALA A 1 208 ? -33.271 2.716 40.123 1.00 95.94 208 ALA A C 1
ATOM 1614 O O . ALA A 1 208 ? -32.769 2.778 38.998 1.00 95.94 208 ALA A O 1
ATOM 1615 N N . LEU A 1 209 ? -33.343 1.572 40.812 1.00 96.06 209 LEU A N 1
ATOM 1616 C CA . LEU A 1 209 ? -32.863 0.287 40.295 1.00 96.06 209 LEU A CA 1
ATOM 1617 C C . LEU A 1 209 ? -33.750 -0.240 39.153 1.00 96.06 209 LEU A C 1
ATOM 1619 O O . LEU A 1 209 ? -33.209 -0.716 38.157 1.00 96.06 209 LEU A O 1
ATOM 1623 N N . ASP A 1 210 ? -35.073 -0.074 39.228 1.00 96.00 210 ASP A N 1
ATOM 1624 C CA . ASP A 1 210 ? -36.009 -0.418 38.145 1.00 96.00 210 ASP A CA 1
ATOM 1625 C C . ASP A 1 210 ? -35.729 0.399 36.872 1.00 96.00 210 ASP A C 1
ATOM 1627 O O . ASP A 1 210 ? -35.680 -0.139 35.761 1.00 96.00 210 ASP A O 1
ATOM 1631 N N . HIS A 1 211 ? -35.487 1.707 37.018 1.00 96.50 211 HIS A N 1
ATOM 1632 C CA . HIS A 1 211 ? -35.142 2.569 35.889 1.00 96.50 211 HIS A CA 1
ATOM 1633 C C . HIS A 1 211 ? -33.779 2.195 35.286 1.00 96.50 211 HIS A C 1
ATOM 1635 O O . HIS A 1 211 ? -33.647 2.103 34.064 1.00 96.50 211 HIS A O 1
ATOM 1641 N N . ALA A 1 212 ? -32.780 1.900 36.125 1.00 96.19 212 ALA A N 1
ATOM 1642 C CA . ALA A 1 212 ? -31.487 1.403 35.665 1.00 96.19 212 ALA A CA 1
ATOM 1643 C C . ALA A 1 212 ? -31.617 0.053 34.934 1.00 96.19 212 ALA A C 1
ATOM 1645 O O . ALA A 1 212 ? -31.033 -0.118 33.865 1.00 96.19 212 ALA A O 1
ATOM 1646 N N . HIS A 1 213 ? -32.434 -0.877 35.440 1.00 96.75 213 HIS A N 1
ATOM 1647 C CA . HIS A 1 213 ? -32.741 -2.150 34.781 1.00 96.75 213 HIS A CA 1
ATOM 1648 C C . HIS A 1 213 ? -33.338 -1.936 33.383 1.00 96.75 213 HIS A C 1
ATOM 1650 O O . HIS A 1 213 ? -32.881 -2.555 32.420 1.00 96.75 213 HIS A O 1
ATOM 1656 N N . ALA A 1 214 ? -34.311 -1.029 33.240 1.00 96.25 214 ALA A N 1
ATOM 1657 C CA . ALA A 1 214 ? -34.902 -0.692 31.944 1.00 96.25 214 ALA A CA 1
ATOM 1658 C C . ALA A 1 214 ? -33.869 -0.112 30.955 1.00 96.25 214 ALA A C 1
ATOM 1660 O O . ALA A 1 214 ? -33.798 -0.555 29.806 1.00 96.25 214 ALA A O 1
ATOM 1661 N N . VAL A 1 215 ? -33.020 0.820 31.405 1.00 96.19 215 VAL A N 1
ATOM 1662 C CA . VAL A 1 215 ? -31.946 1.414 30.585 1.00 96.19 215 VAL A CA 1
ATOM 1663 C C . VAL A 1 215 ? -30.904 0.369 30.172 1.00 96.19 215 VAL A C 1
ATOM 1665 O O . VAL A 1 215 ? -30.491 0.332 29.012 1.00 96.19 215 VAL A O 1
ATOM 1668 N N . PHE A 1 216 ? -30.494 -0.519 31.080 1.00 96.81 216 PHE A N 1
ATOM 1669 C CA . PHE A 1 216 ? -29.542 -1.586 30.771 1.00 96.81 216 PHE A CA 1
ATOM 1670 C C . PHE A 1 216 ? -30.128 -2.624 29.806 1.00 96.81 216 PHE A C 1
ATOM 1672 O O . PHE A 1 216 ? -29.439 -3.021 28.864 1.00 96.81 216 PHE A O 1
ATOM 1679 N N . GLY A 1 217 ? -31.403 -2.994 29.960 1.00 95.75 217 GLY A N 1
ATOM 1680 C CA . GLY A 1 217 ? -32.116 -3.841 28.999 1.00 95.75 217 GLY A CA 1
ATOM 1681 C C . GLY A 1 217 ? -32.136 -3.232 27.592 1.00 95.75 217 GLY A C 1
ATOM 1682 O O . GLY A 1 217 ? -31.736 -3.889 26.632 1.00 95.75 217 GLY A O 1
ATOM 1683 N N . ALA A 1 218 ? -32.486 -1.946 27.473 1.00 95.94 218 ALA A N 1
ATOM 1684 C CA . ALA A 1 218 ? -32.482 -1.220 26.197 1.00 95.94 218 ALA A CA 1
ATOM 1685 C C . ALA A 1 218 ? -31.084 -1.109 25.548 1.00 95.94 218 ALA A C 1
ATOM 1687 O O . ALA A 1 218 ? -30.969 -1.025 24.326 1.00 95.94 218 ALA A O 1
ATOM 1688 N N . LEU A 1 219 ? -30.009 -1.145 26.344 1.00 96.38 219 LEU A N 1
ATOM 1689 C CA . LEU A 1 219 ? -28.619 -1.151 25.867 1.00 96.38 219 LEU A CA 1
ATOM 1690 C C . LEU A 1 219 ? -28.053 -2.560 25.592 1.00 96.38 219 LEU A C 1
ATOM 1692 O O . LEU A 1 219 ? -26.884 -2.680 25.209 1.00 96.38 219 LEU A O 1
ATOM 1696 N N . GLY A 1 220 ? -28.857 -3.617 25.752 1.00 96.44 220 GLY A N 1
ATOM 1697 C CA . GLY A 1 220 ? -28.466 -5.003 25.483 1.00 96.44 220 GLY A CA 1
ATOM 1698 C C . GLY A 1 220 ? -27.610 -5.646 26.577 1.00 96.44 220 GLY A C 1
ATOM 1699 O O . GLY A 1 220 ? -26.796 -6.522 26.281 1.00 96.44 220 GLY A O 1
ATOM 1700 N N . PHE A 1 221 ? -27.747 -5.207 27.831 1.00 96.81 221 PHE A N 1
ATOM 1701 C CA . PHE A 1 221 ? -27.159 -5.903 28.976 1.00 96.81 221 PHE A CA 1
ATOM 1702 C C . PHE A 1 221 ? -27.934 -7.192 29.277 1.00 96.81 221 PHE A C 1
ATOM 1704 O O . PHE A 1 221 ? -29.136 -7.302 29.051 1.00 96.81 221 PHE A O 1
ATOM 1711 N N . THR A 1 222 ? -27.221 -8.171 29.822 1.00 95.56 222 THR A N 1
ATOM 1712 C CA . THR A 1 222 ? -27.714 -9.513 30.151 1.00 95.56 222 THR A CA 1
ATOM 1713 C C . THR A 1 222 ? -27.563 -9.788 31.643 1.00 95.56 222 THR A C 1
ATOM 1715 O O . THR A 1 222 ? -26.792 -9.112 32.328 1.00 95.56 222 THR A O 1
ATOM 1718 N N . ASN A 1 223 ? -28.286 -10.792 32.147 1.00 90.69 223 ASN A N 1
ATOM 1719 C CA . ASN A 1 223 ? -28.248 -11.229 33.546 1.00 90.69 223 ASN A CA 1
ATOM 1720 C C . ASN A 1 223 ? -28.412 -10.060 34.536 1.00 90.69 223 ASN A C 1
ATOM 1722 O O . ASN A 1 223 ? -27.619 -9.922 35.466 1.00 90.69 223 ASN A O 1
ATOM 1726 N N . VAL A 1 224 ? -29.409 -9.197 34.301 1.00 91.94 224 VAL A N 1
ATOM 1727 C CA . VAL A 1 224 ? -29.710 -8.081 35.202 1.00 91.94 224 VAL A CA 1
ATOM 1728 C C . VAL A 1 224 ? -30.431 -8.634 36.434 1.00 91.94 224 VAL A C 1
ATOM 1730 O O . VAL A 1 224 ? -31.589 -9.030 36.356 1.00 91.94 224 VAL A O 1
ATOM 1733 N N . ILE A 1 225 ? -29.723 -8.720 37.558 1.00 91.81 225 ILE A N 1
ATOM 1734 C CA . ILE A 1 225 ? -30.212 -9.305 38.813 1.00 91.81 225 ILE A CA 1
ATOM 1735 C C . ILE A 1 225 ? -30.329 -8.194 39.852 1.00 91.81 225 ILE A C 1
ATOM 1737 O O . ILE A 1 225 ? -29.317 -7.613 40.250 1.00 91.81 225 ILE A O 1
ATOM 1741 N N . ILE A 1 226 ? -31.556 -7.934 40.308 1.00 94.75 226 ILE A N 1
ATOM 1742 C CA . ILE A 1 226 ? -31.855 -7.041 41.433 1.00 94.75 226 ILE A CA 1
ATOM 1743 C C . ILE A 1 226 ? -32.039 -7.895 42.693 1.00 94.75 226 ILE A C 1
ATOM 1745 O O . ILE A 1 226 ? -32.829 -8.836 42.699 1.00 94.75 226 ILE A O 1
ATOM 1749 N N . SER A 1 227 ? -31.306 -7.582 43.761 1.00 93.56 227 SER A N 1
ATOM 1750 C CA . SER A 1 227 ? -31.432 -8.225 45.073 1.00 93.56 227 SER A CA 1
ATOM 1751 C C . SER A 1 227 ? -30.918 -7.294 46.173 1.00 93.56 227 SER A C 1
ATOM 1753 O O . SER A 1 227 ? -29.851 -6.703 46.028 1.00 93.56 227 SER A O 1
ATOM 1755 N N . ASN A 1 228 ? -31.664 -7.158 47.275 1.00 93.31 228 ASN A N 1
ATOM 1756 C CA . ASN A 1 228 ? -31.251 -6.442 48.493 1.00 93.31 228 ASN A CA 1
ATOM 1757 C C . ASN A 1 228 ? -30.637 -5.041 48.250 1.00 93.31 228 ASN A C 1
ATOM 1759 O O . ASN A 1 228 ? -29.562 -4.732 48.759 1.00 93.31 228 ASN A O 1
ATOM 1763 N N . GLY A 1 229 ? -31.284 -4.200 47.433 1.00 94.38 229 GLY A N 1
ATOM 1764 C CA . GLY A 1 229 ? -30.780 -2.852 47.111 1.00 94.38 229 GLY A CA 1
ATOM 1765 C C . GLY A 1 229 ? -29.538 -2.826 46.206 1.00 94.38 229 GLY A C 1
ATOM 1766 O O . GLY A 1 229 ? -28.897 -1.786 46.062 1.00 94.38 229 GLY A O 1
ATOM 1767 N N . THR A 1 230 ? -29.189 -3.958 45.591 1.00 95.69 230 THR A N 1
ATOM 1768 C CA . THR A 1 230 ? -28.100 -4.086 44.617 1.00 95.69 230 THR A CA 1
ATOM 1769 C C . THR A 1 230 ? -28.654 -4.556 43.274 1.00 95.69 230 THR A C 1
ATOM 1771 O O . THR A 1 230 ? -29.398 -5.533 43.217 1.00 95.69 230 THR A O 1
ATOM 1774 N N . LEU A 1 231 ? -28.257 -3.906 42.183 1.00 97.31 231 LEU A N 1
ATOM 1775 C CA . LEU A 1 231 ? -28.463 -4.369 40.811 1.00 97.31 231 LEU A CA 1
ATOM 1776 C C . LEU A 1 231 ? -27.110 -4.759 40.222 1.00 97.31 231 LEU A C 1
ATOM 1778 O O . LEU A 1 231 ? -26.185 -3.953 40.216 1.00 97.31 231 LEU A O 1
ATOM 1782 N N . ASN A 1 232 ? -27.001 -5.970 39.682 1.00 97.06 232 ASN A N 1
ATOM 1783 C CA . ASN A 1 232 ? -25.836 -6.432 38.923 1.00 97.06 232 ASN A CA 1
ATOM 1784 C C . ASN A 1 232 ? -26.249 -6.673 37.468 1.00 97.06 232 ASN A C 1
ATOM 1786 O O . ASN A 1 232 ? -27.283 -7.289 37.240 1.00 97.06 232 ASN A O 1
ATOM 1790 N N . ALA A 1 233 ? -25.459 -6.223 36.493 1.00 97.12 233 ALA A N 1
ATOM 1791 C CA . ALA A 1 233 ? -25.735 -6.374 35.064 1.00 97.12 233 ALA A CA 1
ATOM 1792 C C . ALA A 1 233 ? -24.456 -6.702 34.276 1.00 97.12 233 ALA A C 1
ATOM 1794 O O . ALA A 1 233 ? -23.399 -6.112 34.514 1.00 97.12 233 ALA A O 1
ATOM 1795 N N . LYS A 1 234 ? -24.542 -7.606 33.294 1.00 96.94 234 LYS A N 1
ATOM 1796 C CA . LYS A 1 234 ? -23.426 -7.979 32.410 1.00 96.94 234 LYS A CA 1
ATOM 1797 C C . LYS A 1 234 ? -23.595 -7.335 31.034 1.00 96.94 234 LYS A C 1
ATOM 1799 O O . LYS A 1 234 ? -24.490 -7.702 30.274 1.00 96.94 234 LYS A O 1
ATOM 1804 N N . GLY A 1 235 ? -22.731 -6.380 30.710 1.00 95.12 235 GLY A N 1
ATOM 1805 C CA . GLY A 1 235 ? -22.791 -5.640 29.451 1.00 95.12 235 GLY A CA 1
ATOM 1806 C C . GLY A 1 235 ? -22.290 -6.444 28.246 1.00 95.12 235 GLY A C 1
ATOM 1807 O O . GLY A 1 235 ? -21.452 -7.335 28.405 1.00 95.12 235 GLY A O 1
ATOM 1808 N N . PRO A 1 236 ? -22.759 -6.116 27.027 1.00 94.00 236 PRO A N 1
ATOM 1809 C CA . PRO A 1 236 ? -22.369 -6.810 25.797 1.00 94.00 236 PRO A CA 1
ATOM 1810 C C . PRO A 1 236 ? -20.945 -6.459 25.329 1.00 94.00 236 PRO A C 1
ATOM 1812 O O . PRO A 1 236 ? -20.431 -7.077 24.399 1.00 94.00 236 PRO A O 1
ATOM 1815 N N . GLY A 1 237 ? -20.311 -5.455 25.943 1.00 91.12 237 GLY A N 1
ATOM 1816 C CA . GLY A 1 237 ? -19.089 -4.842 25.437 1.00 91.12 237 GLY A CA 1
ATOM 1817 C C . GLY A 1 237 ? -19.346 -3.854 24.292 1.00 91.12 237 GLY A C 1
ATOM 1818 O O . GLY A 1 237 ? -20.456 -3.722 23.764 1.00 91.12 237 GLY A O 1
ATOM 1819 N N . MET A 1 238 ? -18.280 -3.141 23.926 1.00 90.38 238 MET A N 1
ATOM 1820 C CA . MET A 1 238 ? -18.272 -2.109 22.891 1.00 90.38 238 MET A CA 1
ATOM 1821 C C . MET A 1 238 ? -17.473 -2.608 21.687 1.00 90.38 238 MET A C 1
ATOM 1823 O O . MET A 1 238 ? -16.295 -2.936 21.813 1.00 90.38 238 MET A O 1
ATOM 1827 N N . GLN A 1 239 ? -18.126 -2.654 20.529 1.00 86.19 239 GLN A N 1
ATOM 1828 C CA . GLN A 1 239 ? -17.569 -3.144 19.263 1.00 86.19 239 GLN A CA 1
ATOM 1829 C C . GLN A 1 239 ? -17.300 -2.015 18.256 1.00 86.19 239 GLN A C 1
ATOM 1831 O O . GLN A 1 239 ? -16.633 -2.234 17.253 1.00 86.19 239 GLN A O 1
ATOM 1836 N N . SER A 1 240 ? -17.797 -0.802 18.514 1.00 85.69 240 SER A N 1
ATOM 1837 C CA . SER A 1 240 ? -17.573 0.380 17.676 1.00 85.69 240 SER A CA 1
ATOM 1838 C C . SER A 1 240 ? -17.553 1.646 18.532 1.00 85.69 240 SER A C 1
ATOM 1840 O O . SER A 1 240 ? -18.273 1.736 19.525 1.00 85.69 240 SER A O 1
ATOM 1842 N N . THR A 1 241 ? -16.765 2.640 18.120 1.00 81.00 241 THR A N 1
ATOM 1843 C CA . THR A 1 241 ? -16.720 3.989 18.715 1.00 81.00 241 THR A CA 1
ATOM 1844 C C . THR A 1 241 ? -18.034 4.757 18.587 1.00 81.00 241 THR A C 1
ATOM 1846 O O . THR A 1 241 ? -18.245 5.717 19.318 1.00 81.00 241 THR A O 1
ATOM 1849 N N . ASN A 1 242 ? -18.924 4.331 17.686 1.00 87.00 242 ASN A N 1
ATOM 1850 C CA . ASN A 1 242 ? -20.214 4.979 17.436 1.00 87.00 242 ASN A CA 1
ATOM 1851 C C . ASN A 1 242 ? -21.334 4.427 18.345 1.00 87.00 242 ASN A C 1
ATOM 1853 O O . ASN A 1 242 ? -22.500 4.776 18.176 1.00 87.00 242 ASN A O 1
ATOM 1857 N N . GLN A 1 243 ? -21.007 3.529 19.282 1.00 90.69 243 GLN A N 1
ATOM 1858 C CA . GLN A 1 243 ? -21.953 2.962 20.247 1.00 90.69 243 GLN A CA 1
ATOM 1859 C C . GLN A 1 243 ? -22.010 3.808 21.536 1.00 90.69 243 GLN A C 1
ATOM 1861 O O . GLN A 1 243 ? -21.010 4.425 21.903 1.00 90.69 243 GLN A O 1
ATOM 1866 N N . PRO A 1 244 ? -23.141 3.815 22.275 1.00 92.81 244 PRO A N 1
ATOM 1867 C CA . PRO A 1 244 ? -23.245 4.526 23.550 1.00 92.81 244 PRO A CA 1
ATOM 1868 C C . PRO A 1 244 ? -22.137 4.107 24.539 1.00 92.81 244 PRO A C 1
ATOM 1870 O O . PRO A 1 244 ? -21.997 2.903 24.783 1.00 92.81 244 PRO A O 1
ATOM 1873 N N . PRO A 1 245 ? -21.394 5.046 25.169 1.00 89.00 245 PRO A N 1
ATOM 1874 C CA . PRO A 1 245 ? -20.232 4.729 26.013 1.00 89.00 245 PRO A CA 1
ATOM 1875 C C . PRO A 1 245 ? -20.499 3.744 27.160 1.00 89.00 245 PRO A C 1
ATOM 1877 O O . PRO A 1 245 ? -19.607 2.991 27.544 1.00 89.00 245 PRO A O 1
ATOM 1880 N N . LEU A 1 246 ? -21.739 3.688 27.659 1.00 93.31 246 LEU A N 1
ATOM 1881 C CA . LEU A 1 246 ? -22.207 2.701 28.641 1.00 93.31 246 LEU A CA 1
ATOM 1882 C C . LEU A 1 246 ? -21.960 1.245 28.207 1.00 93.31 246 LEU A C 1
ATOM 1884 O O . LEU A 1 246 ? -21.631 0.414 29.049 1.00 93.31 246 LEU A O 1
ATOM 1888 N N . ARG A 1 247 ? -22.021 0.929 26.905 1.00 94.38 247 ARG A N 1
ATOM 1889 C CA . ARG A 1 247 ? -21.693 -0.413 26.382 1.00 94.38 247 ARG A CA 1
ATOM 1890 C C . ARG A 1 247 ? -20.207 -0.767 26.533 1.00 94.38 247 ARG A C 1
ATOM 1892 O O . ARG A 1 247 ? -19.846 -1.934 26.432 1.00 94.38 247 ARG A O 1
ATOM 1899 N N . GLY A 1 248 ? -19.342 0.207 26.826 1.00 92.69 248 GLY A N 1
ATOM 1900 C CA . GLY A 1 248 ? -17.942 -0.015 27.195 1.00 92.69 248 GLY A CA 1
ATOM 1901 C C . GLY A 1 248 ? -17.760 -0.775 28.515 1.00 92.69 248 GLY A C 1
ATOM 1902 O O . GLY A 1 248 ? -16.704 -1.386 28.712 1.00 92.69 248 GLY A O 1
ATOM 1903 N N . ALA A 1 249 ? -18.776 -0.789 29.385 1.00 95.38 249 ALA A N 1
ATOM 1904 C CA . ALA A 1 249 ? -18.797 -1.603 30.593 1.00 95.38 249 ALA A CA 1
ATOM 1905 C C . ALA A 1 249 ? -19.209 -3.056 30.286 1.00 95.38 249 ALA A C 1
ATOM 1907 O O . ALA A 1 249 ? -20.233 -3.314 29.657 1.00 95.38 249 ALA A O 1
ATOM 1908 N N . THR A 1 250 ? -18.417 -4.022 30.752 1.00 94.25 250 THR A N 1
ATOM 1909 C CA . THR A 1 250 ? -18.698 -5.469 30.665 1.00 94.25 250 THR A CA 1
ATOM 1910 C C . THR A 1 250 ? -19.400 -6.011 31.906 1.00 94.25 250 THR A C 1
ATOM 1912 O O . THR A 1 250 ? -20.104 -7.015 31.819 1.00 94.25 250 THR A O 1
ATOM 1915 N N . LYS A 1 251 ? -19.261 -5.331 33.046 1.00 95.12 251 LYS A N 1
ATOM 1916 C CA . LYS A 1 251 ? -20.109 -5.500 34.230 1.00 95.12 251 LYS A CA 1
ATOM 1917 C C . LYS A 1 251 ? -20.447 -4.124 34.788 1.00 95.12 251 LYS A C 1
ATOM 1919 O O . LYS A 1 251 ? -19.589 -3.243 34.758 1.00 95.12 251 LYS A O 1
ATOM 1924 N N . ILE A 1 252 ? -21.655 -3.965 35.310 1.00 96.38 252 ILE A N 1
ATOM 1925 C CA . ILE A 1 252 ? -22.049 -2.838 36.158 1.00 96.38 252 ILE A CA 1
ATOM 1926 C C . ILE A 1 252 ? -22.716 -3.410 37.409 1.00 96.38 252 ILE A C 1
ATOM 1928 O O . ILE A 1 252 ? -23.551 -4.310 37.312 1.00 96.38 252 ILE A O 1
ATOM 1932 N N . LYS A 1 253 ? -22.356 -2.868 38.567 1.00 96.88 253 LYS A N 1
ATOM 1933 C CA . LYS A 1 253 ? -23.017 -3.068 39.850 1.00 96.88 253 LYS A CA 1
ATOM 1934 C C . LYS A 1 253 ? -23.462 -1.700 40.365 1.00 96.88 253 LYS A C 1
ATOM 1936 O O . LYS A 1 253 ? -22.659 -0.776 40.451 1.00 96.88 253 LYS A O 1
ATOM 1941 N N . ILE A 1 254 ? -24.744 -1.562 40.678 1.00 97.31 254 ILE A N 1
ATOM 1942 C CA . ILE A 1 254 ? -25.311 -0.394 41.356 1.00 97.31 254 ILE A CA 1
ATOM 1943 C C . ILE A 1 254 ? -25.757 -0.847 42.738 1.00 97.31 254 ILE A C 1
ATOM 1945 O O . ILE A 1 254 ? -26.400 -1.887 42.859 1.00 97.31 254 ILE A O 1
ATOM 1949 N N . GLU A 1 255 ? -25.426 -0.087 43.774 1.00 97.12 255 GLU A N 1
ATOM 1950 C CA . GLU A 1 255 ? -25.721 -0.442 45.161 1.00 97.12 255 GLU A CA 1
ATOM 1951 C C . GLU A 1 255 ? -26.209 0.783 45.944 1.00 97.12 255 GLU A C 1
ATOM 1953 O O . GLU A 1 255 ? -25.552 1.827 45.964 1.00 97.12 255 GLU A O 1
ATOM 1958 N N . THR A 1 256 ? -27.372 0.665 46.585 1.00 96.38 256 THR A N 1
ATOM 1959 C CA . THR A 1 256 ? -27.993 1.744 47.367 1.00 96.38 256 THR A CA 1
ATOM 1960 C C . THR A 1 256 ? -27.759 1.527 48.860 1.00 96.38 256 THR A C 1
ATOM 1962 O O . THR A 1 256 ? -28.274 0.563 49.429 1.00 96.38 256 THR A O 1
ATOM 1965 N N . ARG A 1 257 ? -27.028 2.430 49.525 1.00 94.12 257 ARG A N 1
ATOM 1966 C CA . ARG A 1 257 ? -26.799 2.399 50.984 1.00 94.12 257 ARG A CA 1
ATOM 1967 C C . ARG A 1 257 ? -26.890 3.802 51.569 1.00 94.12 257 ARG A C 1
ATOM 1969 O O . ARG A 1 257 ? -26.271 4.708 51.034 1.00 94.12 257 ARG A O 1
ATOM 1976 N N . ASN A 1 258 ? -27.583 3.976 52.696 1.00 92.06 258 ASN A N 1
ATOM 1977 C CA . ASN A 1 258 ? -27.556 5.206 53.509 1.00 92.06 258 ASN A CA 1
ATOM 1978 C C . ASN A 1 258 ? -27.746 6.514 52.700 1.00 92.06 258 ASN A C 1
ATOM 1980 O O . ASN A 1 258 ? -26.988 7.465 52.870 1.00 92.06 258 ASN A O 1
ATOM 1984 N N . SER A 1 259 ? -28.729 6.542 51.793 1.00 92.81 259 SER A N 1
ATOM 1985 C CA . SER A 1 259 ? -28.990 7.667 50.871 1.00 92.81 259 SER A CA 1
ATOM 1986 C C . SER A 1 259 ? -27.839 8.012 49.907 1.00 92.81 259 SER A C 1
ATOM 1988 O O . SER A 1 259 ? -27.781 9.119 49.375 1.00 92.81 259 SER A O 1
ATOM 1990 N N . LEU A 1 260 ? -26.944 7.061 49.634 1.00 96.25 260 LEU A N 1
ATOM 1991 C CA . LEU A 1 260 ? -25.973 7.092 48.541 1.00 96.25 260 LEU A CA 1
ATOM 1992 C C . LEU A 1 260 ? -26.348 6.046 47.486 1.00 96.25 260 LEU A C 1
ATOM 1994 O O . LEU A 1 260 ? -26.650 4.893 47.809 1.00 96.25 260 LEU A O 1
ATOM 1998 N N . LEU A 1 261 ? -26.272 6.448 46.219 1.00 96.75 261 LEU A N 1
ATOM 1999 C CA . LEU A 1 261 ? -26.266 5.558 45.063 1.00 96.75 261 LEU A CA 1
ATOM 2000 C C . LEU A 1 261 ? -24.806 5.364 44.641 1.00 96.75 261 LEU A C 1
ATOM 2002 O O . LEU A 1 261 ? -24.182 6.307 44.152 1.00 96.75 261 LEU A O 1
ATOM 2006 N N . SER A 1 262 ? -24.254 4.168 44.847 1.00 96.12 262 SER A N 1
ATOM 2007 C CA . SER A 1 262 ? -22.926 3.801 44.343 1.00 96.12 262 SER A CA 1
ATOM 2008 C C . SER A 1 262 ? -23.045 3.070 43.008 1.00 96.12 262 SER A C 1
ATOM 2010 O O . SER A 1 262 ? -23.935 2.235 42.837 1.00 96.12 262 SER A O 1
ATOM 2012 N N . LEU A 1 263 ? -22.145 3.368 42.073 1.00 95.94 263 LEU A N 1
ATOM 2013 C CA . LEU A 1 263 ? -21.993 2.685 40.794 1.00 95.94 263 LEU A CA 1
ATOM 2014 C C . LEU A 1 263 ? -20.546 2.219 40.628 1.00 95.94 263 LEU A C 1
ATOM 2016 O O . LEU A 1 263 ? -19.607 3.010 40.678 1.00 95.94 263 LEU A O 1
ATOM 2020 N N . GLU A 1 264 ? -20.402 0.929 40.361 1.00 94.88 264 GLU A N 1
ATOM 2021 C CA . GLU A 1 264 ? -19.160 0.207 40.116 1.00 94.88 264 GLU A CA 1
ATOM 2022 C C . GLU A 1 264 ? -19.242 -0.417 38.710 1.00 94.88 264 GLU A C 1
ATOM 2024 O O . GLU A 1 264 ? -20.233 -1.066 38.373 1.00 94.88 264 GLU A O 1
ATOM 2029 N N . ALA A 1 265 ? -18.247 -0.206 37.847 1.00 95.06 265 ALA A N 1
ATOM 2030 C CA . ALA A 1 265 ? -18.291 -0.648 36.452 1.00 95.06 265 ALA A CA 1
ATOM 2031 C C . ALA A 1 265 ? -16.935 -1.152 35.938 1.00 95.06 265 ALA A C 1
ATOM 2033 O O . ALA A 1 265 ? -15.955 -0.410 35.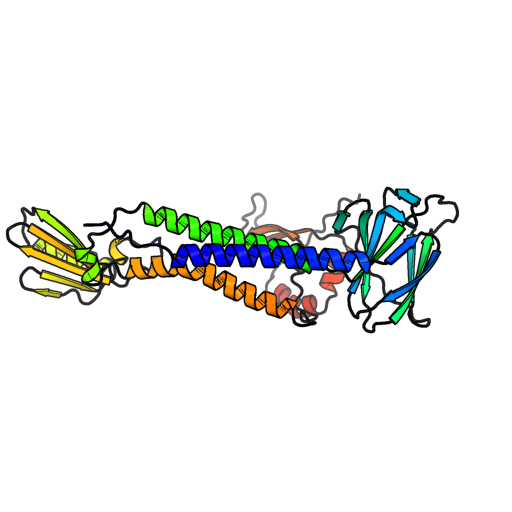889 1.00 95.06 265 ALA A O 1
ATOM 2034 N N . GLU A 1 266 ? -16.890 -2.399 35.466 1.00 93.25 266 GLU A N 1
ATOM 2035 C CA . GLU A 1 266 ? -15.723 -2.960 34.778 1.00 93.25 266 GLU A CA 1
ATOM 2036 C C . GLU A 1 266 ? -15.707 -2.513 33.314 1.00 93.25 266 GLU A C 1
ATOM 2038 O O . GLU A 1 266 ? -16.503 -2.994 32.506 1.00 93.25 266 GLU A O 1
ATOM 2043 N N . LEU A 1 267 ? -14.771 -1.647 32.925 1.00 93.06 267 LEU A N 1
ATOM 2044 C CA . LEU A 1 267 ? -14.677 -1.084 31.568 1.00 93.06 267 LEU A CA 1
ATOM 2045 C C . LEU A 1 267 ? -13.988 -2.028 30.556 1.00 93.06 267 LEU A C 1
ATOM 2047 O O . LEU A 1 267 ? -13.124 -1.622 29.773 1.00 93.06 267 LEU A O 1
ATOM 2051 N N . GLY A 1 268 ? -14.350 -3.314 30.562 1.00 86.69 268 GLY A N 1
ATOM 2052 C CA . GLY A 1 268 ? -13.712 -4.353 29.746 1.00 86.69 268 GLY A CA 1
ATOM 2053 C C . GLY A 1 268 ? -13.838 -4.147 28.231 1.00 86.69 268 GLY A C 1
ATOM 2054 O O . GLY A 1 268 ? -12.918 -4.508 27.496 1.00 86.69 268 GLY A O 1
ATOM 2055 N N . GLY A 1 269 ? -14.915 -3.509 27.759 1.00 86.00 269 GLY A N 1
ATOM 2056 C CA . GLY A 1 269 ? -15.093 -3.141 26.350 1.00 86.00 269 GLY A CA 1
ATOM 2057 C C . GLY A 1 269 ? -14.163 -2.001 25.932 1.00 86.00 269 GLY A C 1
ATOM 2058 O O . GLY A 1 269 ? -13.561 -2.050 24.861 1.00 86.00 269 GLY A O 1
ATOM 2059 N N . VAL A 1 270 ? -13.952 -1.020 26.817 1.00 85.44 270 VAL A N 1
ATOM 2060 C CA . VAL A 1 270 ? -12.959 0.050 26.613 1.00 85.44 270 VAL A CA 1
ATOM 2061 C C . VAL A 1 270 ? -11.540 -0.527 26.605 1.00 85.44 270 VAL A C 1
ATOM 2063 O O . VAL A 1 270 ? -10.735 -0.160 25.749 1.00 85.44 270 VAL A O 1
ATOM 2066 N N . ARG A 1 271 ? -11.238 -1.490 27.490 1.00 83.38 271 ARG A N 1
ATOM 2067 C CA . ARG A 1 271 ? -9.958 -2.223 27.489 1.00 83.38 271 ARG A CA 1
ATOM 2068 C C . ARG A 1 271 ? -9.725 -2.964 26.171 1.00 83.38 271 ARG A C 1
ATOM 2070 O O . ARG A 1 271 ? -8.623 -2.878 25.636 1.00 83.38 271 ARG A O 1
ATOM 2077 N N . PHE A 1 272 ? -10.735 -3.664 25.645 1.00 82.88 272 PHE A N 1
ATOM 2078 C CA . PHE A 1 272 ? -10.640 -4.334 24.343 1.00 82.88 272 PHE A CA 1
ATOM 2079 C C . PHE A 1 272 ? -10.378 -3.327 23.217 1.00 82.88 272 PHE A C 1
ATOM 2081 O O . PHE A 1 272 ? -9.381 -3.464 22.514 1.00 82.88 272 PHE A O 1
ATOM 2088 N N . MET A 1 273 ? -11.199 -2.276 23.106 1.00 83.88 273 MET A N 1
ATOM 2089 C CA . MET A 1 273 ? -11.065 -1.259 22.058 1.00 83.88 273 MET A CA 1
ATOM 2090 C C . MET A 1 273 ? -9.702 -0.554 22.099 1.00 83.88 273 MET A C 1
ATOM 2092 O O . MET A 1 273 ? -9.060 -0.385 21.066 1.00 83.88 273 MET A O 1
ATOM 2096 N N . ARG A 1 274 ? -9.206 -0.197 23.292 1.00 84.00 274 ARG A N 1
ATOM 2097 C CA . ARG A 1 274 ? -7.868 0.391 23.450 1.00 84.00 274 ARG A CA 1
ATOM 2098 C C . ARG A 1 274 ? -6.772 -0.582 23.020 1.00 84.00 274 ARG A C 1
ATOM 2100 O O . ARG A 1 274 ? -5.865 -0.182 22.301 1.00 84.00 274 ARG A O 1
ATOM 2107 N N . ASN A 1 275 ? -6.830 -1.837 23.465 1.00 81.56 275 ASN A N 1
ATOM 2108 C CA . ASN A 1 275 ? -5.824 -2.830 23.095 1.00 81.56 275 ASN A CA 1
ATOM 2109 C C . ASN A 1 275 ? -5.843 -3.090 21.577 1.00 81.56 275 ASN A C 1
ATOM 2111 O O . ASN A 1 275 ? -4.780 -3.145 20.969 1.00 81.56 275 ASN A O 1
ATOM 2115 N N . PHE A 1 276 ? -7.024 -3.156 20.953 1.00 81.19 276 PHE A N 1
ATOM 2116 C CA . PHE A 1 276 ? -7.164 -3.231 19.498 1.00 81.19 276 PHE A CA 1
ATOM 2117 C C . PHE A 1 276 ? -6.496 -2.032 18.808 1.00 81.19 276 PHE A C 1
ATOM 2119 O O . PHE A 1 276 ? -5.598 -2.232 18.000 1.00 81.19 276 PHE A O 1
ATOM 2126 N N . LEU A 1 277 ? -6.833 -0.794 19.186 1.00 80.25 277 LEU A N 1
ATOM 2127 C CA . LEU A 1 277 ? -6.239 0.419 18.599 1.00 80.25 277 LEU A CA 1
ATOM 2128 C C . LEU A 1 277 ? -4.714 0.534 18.793 1.00 80.25 277 LEU A C 1
ATOM 2130 O O . LEU A 1 277 ? -4.054 1.197 17.999 1.00 80.25 277 LEU A O 1
ATOM 2134 N N . VAL A 1 278 ? -4.152 -0.093 19.831 1.00 79.25 278 VAL A N 1
ATOM 2135 C CA . VAL A 1 278 ? -2.704 -0.096 20.109 1.00 79.25 278 VAL A CA 1
ATOM 2136 C C . VAL A 1 278 ? -1.957 -1.196 19.345 1.00 79.25 278 VAL A C 1
ATOM 2138 O O . VAL A 1 278 ? -0.836 -0.958 18.903 1.00 79.25 278 VAL A O 1
ATOM 2141 N N . PHE A 1 279 ? -2.545 -2.387 19.187 1.00 80.50 279 PHE A N 1
ATOM 2142 C CA . PHE A 1 279 ? -1.863 -3.543 18.586 1.00 80.50 279 PHE A CA 1
ATOM 2143 C C . PHE A 1 279 ? -2.226 -3.802 17.117 1.00 80.50 279 PHE A C 1
ATOM 2145 O O . PHE A 1 279 ? -1.416 -4.384 16.399 1.00 80.50 279 PHE A O 1
ATOM 2152 N N . PHE A 1 280 ? -3.406 -3.379 16.651 1.00 81.81 280 PHE A N 1
ATOM 2153 C CA . PHE A 1 280 ? -3.869 -3.661 15.289 1.00 81.81 280 PHE A CA 1
ATOM 2154 C C . PHE A 1 280 ? -3.020 -2.983 14.201 1.00 81.81 280 PHE A C 1
ATOM 2156 O O . PHE A 1 280 ? -2.608 -3.712 13.301 1.00 81.81 280 PHE A O 1
ATOM 2163 N N . PRO A 1 281 ? -2.688 -1.671 14.258 1.00 78.62 281 PRO A N 1
ATOM 2164 C CA . PRO A 1 281 ? -1.884 -1.056 13.199 1.00 78.62 281 PRO A CA 1
ATOM 2165 C C . PRO A 1 281 ? -0.478 -1.679 13.089 1.00 78.62 281 PRO A C 1
ATOM 2167 O O . PRO A 1 281 ? -0.199 -2.258 12.041 1.00 78.62 281 PRO A O 1
ATOM 2170 N N . PRO A 1 282 ? 0.345 -1.770 14.163 1.00 75.50 282 PRO A N 1
ATOM 2171 C CA . PRO A 1 282 ? 1.663 -2.406 14.056 1.00 75.50 282 PRO A CA 1
ATOM 2172 C C . PRO A 1 282 ? 1.595 -3.879 13.627 1.00 75.50 282 PRO A C 1
ATOM 2174 O O . PRO A 1 282 ? 2.476 -4.355 12.914 1.00 75.50 282 PRO A O 1
ATOM 2177 N N . GLY A 1 283 ? 0.546 -4.608 14.027 1.00 78.94 283 GLY A N 1
ATOM 2178 C CA . GLY A 1 283 ? 0.297 -5.971 13.551 1.00 78.94 283 GLY A CA 1
ATOM 2179 C C . GLY A 1 283 ? -0.002 -6.032 12.049 1.00 78.94 283 GLY A C 1
ATOM 2180 O O . GLY A 1 283 ? 0.499 -6.921 11.364 1.00 78.94 283 GLY A O 1
ATOM 2181 N N . LEU A 1 284 ? -0.763 -5.067 11.524 1.00 79.69 284 LEU A N 1
ATOM 2182 C CA . LEU A 1 284 ? -1.066 -4.935 10.101 1.00 79.69 284 LEU A CA 1
ATOM 2183 C C . LEU A 1 284 ? 0.177 -4.540 9.288 1.00 79.69 284 LEU A C 1
ATOM 2185 O O . LEU A 1 284 ? 0.430 -5.165 8.260 1.00 79.69 284 LEU A O 1
ATOM 2189 N N . ALA A 1 285 ? 0.994 -3.590 9.754 1.00 73.50 285 ALA A N 1
ATOM 2190 C CA . ALA A 1 285 ? 2.257 -3.239 9.097 1.00 73.50 285 ALA A CA 1
ATOM 2191 C C . ALA A 1 285 ? 3.270 -4.391 9.094 1.00 73.50 285 ALA A C 1
ATOM 2193 O O . ALA A 1 285 ? 3.925 -4.618 8.078 1.00 73.50 285 ALA A O 1
ATOM 2194 N N . LEU A 1 286 ? 3.380 -5.159 10.185 1.00 77.00 286 LEU A N 1
ATOM 2195 C CA . LEU A 1 286 ? 4.228 -6.357 10.224 1.00 77.00 286 LEU A CA 1
ATOM 2196 C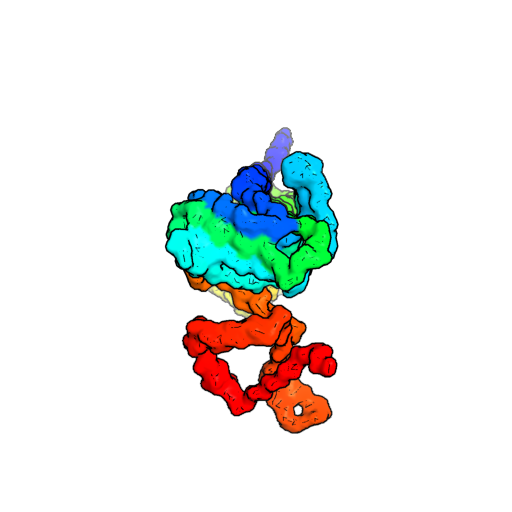 C . LEU A 1 286 ? 3.711 -7.458 9.285 1.00 77.00 286 LEU A C 1
ATOM 2198 O O . LEU A 1 286 ? 4.507 -8.094 8.598 1.00 77.00 286 LEU A O 1
ATOM 2202 N N . PHE A 1 287 ? 2.393 -7.658 9.205 1.00 78.31 287 PHE A N 1
ATOM 2203 C CA . PHE A 1 287 ? 1.772 -8.627 8.297 1.00 78.31 287 PHE A CA 1
ATOM 2204 C C . PHE A 1 287 ? 1.961 -8.249 6.820 1.00 78.31 287 PHE A C 1
ATOM 2206 O O . PHE A 1 287 ? 2.468 -9.052 6.036 1.00 78.31 287 PHE A O 1
ATOM 2213 N N . LEU A 1 288 ? 1.618 -7.012 6.443 1.00 74.06 288 LEU A N 1
ATOM 2214 C CA . LEU A 1 288 ? 1.801 -6.502 5.081 1.00 74.06 288 LEU A CA 1
ATOM 2215 C C . LEU A 1 288 ? 3.286 -6.441 4.712 1.00 74.06 288 LEU A C 1
ATOM 2217 O O . LEU A 1 288 ? 3.670 -6.915 3.647 1.00 74.06 288 LEU A O 1
ATOM 2221 N N . GLY A 1 289 ? 4.133 -5.928 5.606 1.00 73.38 289 GLY A N 1
ATOM 2222 C CA . GLY A 1 289 ? 5.584 -5.900 5.434 1.00 73.38 289 GLY A CA 1
ATOM 2223 C C . GLY A 1 289 ? 6.186 -7.293 5.249 1.00 73.38 289 GLY A C 1
ATOM 2224 O O . GLY A 1 289 ? 7.056 -7.456 4.402 1.00 73.38 289 GLY A O 1
ATOM 2225 N N . GLY A 1 290 ? 5.686 -8.308 5.963 1.00 75.56 290 GLY A N 1
ATOM 2226 C CA . GLY A 1 290 ? 6.085 -9.707 5.787 1.00 75.56 290 GLY A CA 1
ATOM 2227 C C . GLY A 1 290 ? 5.668 -10.292 4.434 1.00 75.56 290 GLY A C 1
ATOM 2228 O O . GLY A 1 290 ? 6.496 -10.894 3.752 1.00 75.56 290 GLY A O 1
ATOM 2229 N N . ILE A 1 291 ? 4.419 -10.063 4.007 1.00 71.44 291 ILE A N 1
ATOM 2230 C CA . ILE A 1 291 ? 3.931 -10.459 2.671 1.00 71.44 291 ILE A CA 1
ATOM 2231 C C . ILE A 1 291 ? 4.780 -9.811 1.576 1.00 71.44 291 ILE A C 1
ATOM 2233 O O . ILE A 1 291 ? 5.235 -10.489 0.657 1.00 71.44 291 ILE A O 1
ATOM 2237 N N . PHE A 1 292 ? 5.026 -8.507 1.673 1.00 64.62 292 PHE A N 1
ATOM 2238 C CA . PHE A 1 292 ? 5.795 -7.793 0.664 1.00 64.62 292 PHE A CA 1
ATOM 2239 C C . PHE A 1 292 ? 7.285 -8.143 0.687 1.00 64.62 292 PHE A C 1
ATOM 2241 O O . PHE A 1 292 ? 7.877 -8.278 -0.379 1.00 64.62 292 PHE A O 1
ATOM 2248 N N . ALA A 1 293 ? 7.887 -8.374 1.857 1.00 66.88 293 ALA A N 1
ATOM 2249 C CA . ALA A 1 293 ? 9.247 -8.902 1.944 1.00 66.88 293 ALA A CA 1
ATOM 2250 C C . ALA A 1 293 ? 9.353 -10.233 1.185 1.00 66.88 293 ALA A C 1
ATOM 2252 O O . ALA A 1 293 ? 10.206 -10.359 0.312 1.00 66.88 293 ALA A O 1
ATOM 2253 N N . LEU A 1 294 ? 8.427 -11.171 1.419 1.00 64.88 294 LEU A N 1
ATOM 2254 C CA . LEU A 1 294 ? 8.366 -12.447 0.701 1.00 64.88 294 LEU A CA 1
ATOM 2255 C C . LEU A 1 294 ? 8.214 -12.257 -0.823 1.00 64.88 294 LEU A C 1
ATOM 2257 O O . LEU A 1 294 ? 8.967 -12.856 -1.587 1.00 64.88 294 LEU A O 1
ATOM 2261 N N . LEU A 1 295 ? 7.317 -11.367 -1.266 1.00 59.25 295 LEU A N 1
ATOM 2262 C CA . LEU A 1 295 ? 7.107 -11.037 -2.688 1.00 59.25 295 LEU A CA 1
ATOM 2263 C C . LEU A 1 295 ? 8.289 -10.304 -3.357 1.00 59.25 295 LEU A C 1
ATOM 2265 O O . LEU A 1 295 ? 8.347 -10.261 -4.582 1.00 59.25 295 LEU A O 1
ATOM 2269 N N . THR A 1 296 ? 9.209 -9.716 -2.584 1.00 58.16 296 THR A N 1
ATOM 2270 C CA . THR A 1 296 ? 10.431 -9.043 -3.091 1.00 58.16 296 THR A CA 1
ATOM 2271 C C . THR A 1 296 ? 11.716 -9.861 -2.919 1.00 58.16 296 THR A C 1
ATOM 2273 O O . THR A 1 296 ? 12.778 -9.423 -3.366 1.00 58.16 296 THR A O 1
ATOM 2276 N N . LEU A 1 297 ? 11.631 -11.021 -2.257 1.00 60.56 297 LEU A N 1
ATOM 2277 C CA . LEU A 1 297 ? 12.747 -11.941 -2.013 1.00 60.56 297 LEU A CA 1
ATOM 2278 C C . LEU A 1 297 ? 12.630 -13.259 -2.788 1.00 60.56 297 LEU A C 1
ATOM 2280 O O . LEU A 1 297 ? 13.636 -13.942 -2.939 1.00 60.56 297 LEU A O 1
ATOM 2284 N N . GLY A 1 298 ? 11.442 -13.621 -3.276 1.00 51.44 298 GLY A N 1
ATOM 2285 C CA . GLY A 1 298 ? 11.307 -14.629 -4.324 1.00 51.44 298 GLY A CA 1
ATOM 2286 C C . GLY A 1 298 ? 11.446 -13.988 -5.704 1.00 51.44 298 GLY A C 1
ATOM 2287 O O . GLY A 1 298 ? 10.783 -12.987 -5.973 1.00 51.44 298 GLY A O 1
ATOM 2288 N N . ASP A 1 299 ? 12.220 -14.603 -6.603 1.00 47.06 299 ASP A N 1
ATOM 2289 C CA . ASP A 1 299 ? 12.475 -14.138 -7.985 1.00 47.06 299 ASP A CA 1
ATOM 2290 C C . ASP A 1 299 ? 11.246 -14.199 -8.923 1.00 47.06 299 ASP A C 1
ATOM 2292 O O . ASP A 1 299 ? 11.352 -14.160 -10.147 1.00 47.06 299 ASP A O 1
ATOM 2296 N N . GLY A 1 300 ? 10.047 -14.291 -8.349 1.00 44.91 300 GLY A N 1
ATOM 2297 C CA . GLY A 1 300 ? 8.781 -14.316 -9.056 1.00 44.91 300 GLY A CA 1
ATOM 2298 C C . GLY A 1 300 ? 7.676 -13.652 -8.246 1.00 44.91 300 GLY A C 1
ATOM 2299 O O . GLY A 1 300 ? 6.933 -14.325 -7.531 1.00 44.91 300 GLY A O 1
ATOM 2300 N N . MET A 1 301 ? 7.453 -12.354 -8.483 1.00 47.78 301 MET A N 1
ATOM 2301 C CA . MET A 1 301 ? 6.061 -11.902 -8.543 1.00 47.78 301 MET A CA 1
ATOM 2302 C C . MET A 1 301 ? 5.368 -12.761 -9.614 1.00 47.78 301 MET A C 1
ATOM 2304 O O . MET A 1 301 ? 5.896 -12.851 -10.727 1.00 47.78 301 MET A O 1
ATOM 2308 N N . PRO A 1 302 ? 4.228 -13.418 -9.324 1.00 49.34 302 PRO A N 1
ATOM 2309 C CA . PRO A 1 302 ? 3.560 -14.255 -10.316 1.00 49.34 302 PRO A CA 1
ATOM 2310 C C . PRO A 1 302 ? 3.285 -13.438 -11.582 1.00 49.34 302 PRO A C 1
ATOM 2312 O O . PRO A 1 302 ? 2.771 -12.326 -11.463 1.00 49.34 302 PRO A O 1
ATOM 2315 N N . LYS A 1 303 ? 3.577 -13.974 -12.781 1.00 47.88 303 LYS A N 1
ATOM 2316 C CA . LYS A 1 303 ? 3.488 -13.233 -14.065 1.00 47.88 303 LYS A CA 1
ATOM 2317 C C . LYS A 1 303 ? 2.080 -12.658 -14.389 1.00 47.88 303 LYS A C 1
ATOM 2319 O O . LYS A 1 303 ? 1.943 -11.942 -15.371 1.00 47.88 303 LYS A O 1
ATOM 2324 N N . GLY A 1 304 ? 1.058 -12.918 -13.560 1.00 46.22 304 GLY A N 1
ATOM 2325 C CA . GLY A 1 304 ? -0.276 -12.294 -13.608 1.00 46.22 304 GLY A CA 1
ATOM 2326 C C . GLY A 1 304 ? -0.664 -11.391 -12.417 1.00 46.22 304 GLY A C 1
ATOM 2327 O O . GLY A 1 304 ? -1.740 -10.804 -12.448 1.00 46.22 304 GLY A O 1
ATOM 2328 N N . PHE A 1 305 ? 0.156 -11.228 -11.367 1.00 42.12 305 PHE A N 1
ATOM 2329 C CA . PHE A 1 305 ? -0.193 -10.403 -10.187 1.00 42.12 305 PHE A CA 1
ATOM 2330 C C . PHE A 1 305 ? 0.151 -8.910 -10.365 1.00 42.12 305 PHE A C 1
ATOM 2332 O O . PHE A 1 305 ? 0.632 -8.228 -9.458 1.00 42.12 305 PHE A O 1
ATOM 2339 N N . GLY A 1 306 ? -0.084 -8.383 -11.566 1.00 45.25 306 GLY A N 1
ATOM 2340 C CA . GLY A 1 3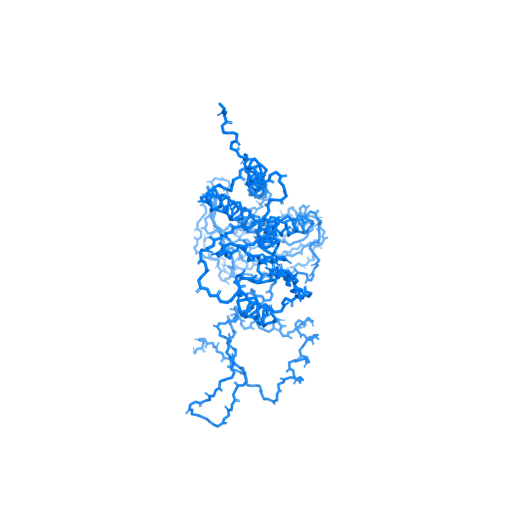06 ? 0.095 -6.968 -11.855 1.00 45.25 306 GLY A CA 1
ATOM 2341 C C . GLY A 1 306 ? -1.004 -6.125 -11.206 1.00 45.25 306 GLY A C 1
ATOM 2342 O O . GLY A 1 306 ? -2.160 -6.194 -11.611 1.00 45.25 306 GLY A O 1
ATOM 2343 N N . PHE A 1 307 ? -0.637 -5.211 -10.303 1.00 42.09 307 PHE A N 1
ATOM 2344 C CA . PHE A 1 307 ? -1.507 -4.125 -9.800 1.00 42.09 307 PHE A CA 1
ATOM 2345 C C . PHE A 1 307 ? -1.900 -3.084 -10.892 1.00 42.09 307 PHE A C 1
ATOM 2347 O O . PHE A 1 307 ? -2.311 -1.963 -10.595 1.00 42.09 307 PHE A O 1
ATOM 2354 N N . MET A 1 308 ? -1.771 -3.439 -12.175 1.00 43.56 308 MET A N 1
ATOM 2355 C CA . MET A 1 308 ? -1.866 -2.558 -13.341 1.00 43.56 308 MET A CA 1
ATOM 2356 C C . MET A 1 308 ? -3.260 -2.101 -13.816 1.00 43.56 308 MET A C 1
ATOM 2358 O O . MET A 1 308 ? -3.272 -1.093 -14.529 1.00 43.56 308 MET A O 1
ATOM 2362 N N . PRO A 1 309 ? -4.421 -2.700 -13.454 1.00 46.94 309 PRO A N 1
ATOM 2363 C CA . PRO A 1 309 ? -5.719 -2.199 -13.931 1.00 46.94 309 PRO A CA 1
ATOM 2364 C C . PRO A 1 309 ? -5.938 -0.703 -13.652 1.00 46.94 309 PRO A C 1
ATOM 2366 O O . PRO A 1 309 ? -6.522 0.000 -14.468 1.00 46.94 309 PRO A O 1
ATOM 2369 N N . LEU A 1 310 ? -5.398 -0.212 -12.530 1.00 45.62 310 LEU A N 1
ATOM 2370 C CA . LEU A 1 310 ? -5.494 1.176 -12.064 1.00 45.62 310 LEU A CA 1
ATOM 2371 C C . LEU A 1 310 ? -4.497 2.159 -12.713 1.00 45.62 310 LEU A C 1
ATOM 2373 O O . LEU A 1 310 ? -4.574 3.357 -12.440 1.00 45.62 310 LEU A O 1
ATOM 2377 N N . LEU A 1 311 ? -3.562 1.674 -13.539 1.00 49.94 311 LEU A N 1
ATOM 2378 C CA . LEU A 1 311 ? -2.583 2.500 -14.264 1.00 49.94 311 LEU A CA 1
ATOM 2379 C C . LEU A 1 311 ? -2.868 2.568 -15.771 1.00 49.94 311 LEU A C 1
ATOM 2381 O O . LEU A 1 311 ? -2.621 3.602 -16.383 1.00 49.94 311 LEU A O 1
ATOM 2385 N N . ILE A 1 312 ? -3.415 1.496 -16.351 1.00 61.12 312 ILE A N 1
ATOM 2386 C CA . ILE A 1 312 ? -3.781 1.410 -17.777 1.00 61.12 312 ILE A CA 1
ATOM 2387 C C . ILE A 1 312 ? -5.044 2.239 -18.075 1.00 61.12 312 ILE A C 1
ATOM 2389 O O . ILE A 1 312 ? -5.149 2.883 -19.121 1.00 61.12 312 ILE A O 1
ATOM 2393 N N . ALA A 1 313 ? -5.996 2.242 -17.138 1.00 70.50 313 ALA A N 1
ATOM 2394 C CA . ALA A 1 313 ? -7.274 2.928 -17.258 1.00 70.50 313 ALA A CA 1
ATOM 2395 C C . ALA A 1 313 ? -7.633 3.607 -15.930 1.00 70.50 313 ALA A C 1
ATOM 2397 O O . ALA A 1 313 ? -7.733 2.953 -14.891 1.00 70.50 313 ALA A O 1
ATOM 2398 N N . ARG A 1 314 ? -7.850 4.926 -15.944 1.00 78.56 314 ARG A N 1
ATOM 2399 C CA . ARG A 1 314 ? -8.206 5.689 -14.740 1.00 78.56 314 ARG A CA 1
ATOM 2400 C C . ARG A 1 314 ? -9.664 6.152 -14.804 1.00 78.56 314 ARG A C 1
ATOM 2402 O O . ARG A 1 314 ? -9.985 6.954 -15.683 1.00 78.56 314 ARG A O 1
ATOM 2409 N N . PRO A 1 315 ? -10.546 5.735 -13.875 1.00 84.06 315 PRO A N 1
ATOM 2410 C CA . PRO A 1 315 ? -11.844 6.379 -13.724 1.00 84.06 315 PRO A CA 1
ATOM 2411 C C . PRO A 1 315 ? -11.636 7.837 -13.286 1.00 84.06 315 PRO A C 1
ATOM 2413 O O . PRO A 1 315 ? -10.931 8.123 -12.315 1.00 84.06 315 PRO A O 1
ATOM 2416 N N . VAL A 1 316 ? -12.222 8.756 -14.048 1.00 88.25 316 VAL A N 1
ATOM 2417 C CA . VAL A 1 316 ? -12.243 10.206 -13.801 1.00 88.25 316 VAL A CA 1
ATOM 2418 C C . VAL A 1 316 ? -13.568 10.613 -13.150 1.00 88.25 316 VAL A C 1
ATOM 2420 O O . VAL A 1 316 ? -13.597 11.540 -12.347 1.00 88.25 316 VAL A O 1
ATOM 2423 N N . LEU A 1 317 ? -14.645 9.880 -13.452 1.00 89.44 317 LEU A N 1
ATOM 2424 C CA . LEU A 1 317 ? -15.966 10.010 -12.840 1.00 89.44 317 LEU A CA 1
ATOM 2425 C C . LEU A 1 317 ? -16.585 8.612 -12.679 1.00 89.44 317 LEU A C 1
ATOM 2427 O O . LEU A 1 317 ? -16.449 7.785 -13.578 1.00 89.44 317 LEU A O 1
ATOM 2431 N N . ASP A 1 318 ? -17.259 8.360 -11.558 1.00 92.00 318 ASP A N 1
ATOM 2432 C CA . ASP A 1 318 ? -18.098 7.177 -11.306 1.00 92.00 318 ASP A CA 1
ATOM 2433 C C . ASP A 1 318 ? -19.269 7.633 -10.425 1.00 92.00 318 ASP A C 1
ATOM 2435 O O . ASP A 1 318 ? -19.078 7.970 -9.255 1.00 92.00 318 ASP A O 1
ATOM 2439 N N . THR A 1 319 ? -20.465 7.725 -11.001 1.00 89.44 319 THR A N 1
ATOM 2440 C CA . THR A 1 319 ? -21.701 8.153 -10.327 1.00 89.44 319 THR A CA 1
ATOM 2441 C C . THR A 1 319 ? -22.793 7.107 -10.517 1.00 89.44 319 THR A C 1
ATOM 2443 O O . THR A 1 319 ? -22.739 6.302 -11.446 1.00 89.44 319 THR A O 1
ATOM 2446 N N . ARG A 1 320 ? -23.775 7.076 -9.609 1.00 90.75 320 ARG A N 1
ATOM 2447 C CA . ARG A 1 320 ? -24.853 6.076 -9.584 1.00 90.75 320 ARG A CA 1
ATOM 2448 C C . ARG A 1 320 ? -26.193 6.718 -9.260 1.00 90.75 320 ARG A C 1
ATOM 2450 O O . ARG A 1 320 ? -26.202 7.715 -8.541 1.00 90.75 320 ARG A O 1
ATOM 2457 N N . GLY A 1 321 ? -27.281 6.124 -9.748 1.00 86.06 321 GLY A N 1
ATOM 2458 C CA . GLY A 1 321 ? -28.642 6.624 -9.538 1.00 86.06 321 GLY A CA 1
ATOM 2459 C C . GLY A 1 321 ? -28.818 8.045 -10.071 1.00 86.06 321 GLY A C 1
ATOM 2460 O O . GLY A 1 321 ? -29.245 8.934 -9.336 1.00 86.06 321 GLY A O 1
ATOM 2461 N N . LEU A 1 322 ? -28.409 8.286 -11.320 1.00 84.50 322 LEU A N 1
ATOM 2462 C CA . LEU A 1 322 ? -28.600 9.581 -11.964 1.00 84.50 322 LEU A CA 1
ATOM 2463 C C . LEU A 1 322 ? -30.024 9.672 -12.521 1.00 84.50 322 LEU A C 1
ATOM 2465 O O . LEU A 1 322 ? -30.331 9.084 -13.558 1.00 84.50 322 LEU A O 1
ATOM 2469 N N . THR A 1 323 ? -30.866 10.470 -11.868 1.00 88.19 323 THR A N 1
ATOM 2470 C CA . THR A 1 323 ? -32.102 10.970 -12.476 1.00 88.19 323 THR A CA 1
ATOM 2471 C C . THR A 1 323 ? -31.742 12.064 -13.493 1.00 88.19 323 THR A C 1
ATOM 2473 O O . THR A 1 323 ? -31.073 13.036 -13.119 1.00 88.19 323 THR A O 1
ATOM 2476 N N . PRO A 1 324 ? -32.139 11.948 -14.772 1.00 84.62 324 PRO A N 1
ATOM 2477 C CA . PRO A 1 324 ? -31.907 12.997 -15.760 1.00 84.62 324 PRO A CA 1
ATOM 2478 C C . PRO A 1 324 ? -32.740 14.253 -15.458 1.00 84.62 324 PRO A C 1
ATOM 2480 O O . PRO A 1 324 ? -33.843 14.182 -14.928 1.00 84.62 324 PRO A O 1
ATOM 2483 N N . VAL A 1 325 ? -32.230 15.423 -15.853 1.00 88.25 325 VAL A N 1
ATOM 2484 C CA . VAL A 1 325 ? -32.993 16.691 -15.808 1.00 88.25 325 VAL A CA 1
ATOM 2485 C C . VAL A 1 325 ? -33.755 16.936 -17.121 1.00 88.25 325 VAL A C 1
ATOM 2487 O O . VAL A 1 325 ? -34.734 17.675 -17.139 1.00 88.25 325 VAL A O 1
ATOM 2490 N N . ILE A 1 326 ? -33.295 16.337 -18.228 1.00 85.25 326 ILE A N 1
ATOM 2491 C CA . ILE A 1 326 ? -33.856 16.494 -19.583 1.00 85.25 326 ILE A CA 1
ATOM 2492 C C . ILE A 1 326 ? -33.822 15.134 -20.318 1.00 85.25 326 ILE A C 1
ATOM 2494 O O . ILE A 1 326 ? -33.180 14.981 -21.353 1.00 85.25 326 ILE A O 1
ATOM 2498 N N . SER A 1 327 ? -34.449 14.120 -19.720 1.00 86.31 327 SER A N 1
ATOM 2499 C CA . SER A 1 327 ? -34.822 12.825 -20.321 1.00 86.31 327 SER A CA 1
ATOM 2500 C C . SER A 1 327 ? -35.837 12.140 -19.390 1.00 86.31 327 SER A C 1
ATOM 2502 O O . SER A 1 327 ? -36.026 12.597 -18.264 1.00 86.31 327 SER A O 1
ATOM 2504 N N . GLU A 1 328 ? -36.460 11.051 -19.836 1.00 88.06 328 GLU A N 1
ATOM 2505 C CA . GLU A 1 328 ? -37.225 10.122 -18.982 1.00 88.06 328 GLU A CA 1
ATOM 2506 C C . GLU A 1 328 ? -36.431 8.827 -18.680 1.00 88.06 328 GLU A C 1
ATOM 2508 O O . GLU A 1 328 ? -36.880 7.985 -17.909 1.00 88.06 328 GLU A O 1
ATOM 2513 N N . GLU A 1 329 ? -35.229 8.672 -19.252 1.00 87.38 329 GLU A N 1
ATOM 2514 C CA . GLU A 1 329 ? -34.351 7.507 -19.062 1.00 87.38 329 GLU A CA 1
ATOM 2515 C C . GLU A 1 329 ? -33.519 7.610 -17.767 1.00 87.38 329 GLU A C 1
ATOM 2517 O O . GLU A 1 329 ? -32.575 8.401 -17.681 1.00 87.38 329 GLU A O 1
ATOM 2522 N N . GLU A 1 330 ? -33.829 6.793 -16.756 1.00 88.25 330 GLU A N 1
ATOM 2523 C CA . GLU A 1 330 ? -33.006 6.685 -15.543 1.00 88.25 330 GLU A CA 1
ATOM 2524 C C . GLU A 1 330 ? -31.669 5.972 -15.819 1.00 88.25 330 GLU A C 1
ATOM 2526 O O . GLU A 1 330 ? -31.609 4.988 -16.556 1.00 88.25 330 GLU A O 1
ATOM 2531 N N . MET A 1 331 ? -30.575 6.447 -15.208 1.00 89.88 331 MET A N 1
ATOM 2532 C CA . MET A 1 331 ? -29.240 5.864 -15.391 1.00 89.88 331 MET A CA 1
ATOM 2533 C C . MET A 1 331 ? -28.668 5.319 -14.074 1.00 89.88 331 MET A C 1
ATOM 2535 O O . MET A 1 331 ? -28.167 6.072 -13.231 1.00 89.88 331 MET A O 1
ATOM 2539 N N . ASP A 1 332 ? -28.650 3.989 -13.933 1.00 92.44 332 ASP A N 1
ATOM 2540 C CA . ASP A 1 332 ? -28.083 3.278 -12.775 1.00 92.44 332 ASP A CA 1
ATOM 2541 C C . ASP A 1 332 ? -26.646 3.693 -12.448 1.00 92.44 332 ASP A C 1
ATOM 2543 O O . ASP A 1 332 ? -26.278 3.836 -11.276 1.00 92.44 332 ASP A O 1
ATOM 2547 N N . ARG A 1 333 ? -25.809 3.860 -13.481 1.00 92.25 333 ARG A N 1
ATOM 2548 C CA . ARG A 1 333 ? -24.390 4.192 -13.338 1.00 92.25 333 ARG A CA 1
ATOM 2549 C C . ARG A 1 333 ? -23.825 4.889 -14.570 1.00 92.25 333 ARG A C 1
ATOM 2551 O O . ARG A 1 333 ? -24.009 4.428 -15.691 1.00 92.25 333 ARG A O 1
ATOM 2558 N N . LEU A 1 334 ? -23.035 5.934 -14.341 1.00 91.81 334 LEU A N 1
ATOM 2559 C CA . LEU A 1 334 ? -22.230 6.608 -15.356 1.00 91.81 334 LEU A CA 1
ATOM 2560 C C . LEU A 1 334 ? -20.759 6.564 -14.936 1.00 91.81 334 LEU A C 1
ATOM 2562 O O . LEU A 1 334 ? -20.417 6.915 -13.808 1.00 91.81 334 LEU A O 1
ATOM 2566 N N . ILE A 1 335 ? -19.882 6.135 -15.847 1.00 90.69 335 ILE A N 1
ATOM 2567 C CA . ILE A 1 335 ? -18.435 6.063 -15.612 1.00 90.69 335 ILE A CA 1
ATOM 2568 C C . ILE A 1 335 ? -17.708 6.760 -16.762 1.00 90.69 335 ILE A C 1
ATOM 2570 O O . ILE A 1 335 ? -17.864 6.368 -17.917 1.00 90.69 335 ILE A O 1
ATOM 2574 N N . LEU A 1 336 ? -16.867 7.746 -16.449 1.00 91.31 336 LEU A N 1
ATOM 2575 C CA . LEU A 1 336 ? -15.909 8.317 -17.396 1.00 91.31 336 LEU A CA 1
ATOM 2576 C C . LEU A 1 336 ? -14.532 7.716 -17.115 1.00 91.31 336 LEU A C 1
ATOM 2578 O O . LEU A 1 336 ? -13.991 7.898 -16.023 1.00 91.31 336 LEU A O 1
ATOM 2582 N N . VAL A 1 337 ? -13.953 7.018 -18.091 1.00 89.94 337 VAL A N 1
ATOM 2583 C CA . VAL A 1 337 ? -12.643 6.360 -17.964 1.00 89.94 337 VAL A CA 1
ATOM 2584 C C . VAL A 1 337 ? -11.662 6.984 -18.948 1.00 89.94 337 VAL A C 1
ATOM 2586 O O . VAL A 1 337 ? -11.912 6.985 -20.151 1.00 89.94 337 VAL A O 1
ATOM 2589 N N . LYS A 1 338 ? -10.532 7.491 -18.444 1.00 88.50 338 LYS A N 1
ATOM 2590 C CA . LYS A 1 338 ? -9.417 7.950 -19.276 1.00 88.50 338 LYS A CA 1
ATOM 2591 C C . LYS A 1 338 ? -8.418 6.812 -19.483 1.00 88.50 338 LYS A C 1
ATOM 2593 O O . LYS A 1 338 ? -7.899 6.257 -18.515 1.00 88.50 338 LYS A O 1
ATOM 2598 N N . TYR A 1 339 ? -8.125 6.531 -20.747 1.00 87.00 339 TYR A N 1
ATOM 2599 C CA . TYR A 1 339 ? -7.017 5.684 -21.193 1.00 87.00 339 TYR A CA 1
ATOM 2600 C C . TYR A 1 339 ? -5.829 6.566 -21.599 1.00 87.00 339 TYR A C 1
ATOM 2602 O O . TYR A 1 339 ? -6.002 7.765 -21.835 1.00 87.00 339 TYR A O 1
ATOM 2610 N N . ALA A 1 340 ? -4.625 5.994 -21.667 1.00 82.12 340 ALA A N 1
ATOM 2611 C CA . ALA A 1 340 ? -3.443 6.722 -22.135 1.00 82.12 340 ALA A CA 1
ATOM 2612 C C . ALA A 1 340 ? -3.492 6.992 -23.652 1.00 82.12 340 ALA A C 1
ATOM 2614 O O . ALA A 1 340 ? -3.190 8.100 -24.086 1.00 82.12 340 ALA A O 1
ATOM 2615 N N . SER A 1 341 ? -3.941 6.006 -24.435 1.00 83.75 341 SER A N 1
ATOM 2616 C CA . SER A 1 341 ? -4.129 6.096 -25.888 1.00 83.75 341 SER A CA 1
ATOM 2617 C C . SER A 1 341 ? -5.283 5.192 -26.374 1.00 83.75 341 SER A C 1
ATOM 2619 O O . SER A 1 341 ? -5.749 4.341 -25.604 1.00 83.75 341 SER A O 1
ATOM 2621 N N . PRO A 1 342 ? -5.748 5.309 -27.634 1.00 87.38 342 PRO A N 1
ATOM 2622 C CA . PRO A 1 342 ? -6.710 4.367 -28.218 1.00 87.38 342 PRO A CA 1
ATOM 2623 C C . PRO A 1 342 ? -6.192 2.920 -28.237 1.00 87.38 342 PRO A C 1
ATOM 2625 O O . PRO A 1 342 ? -6.930 1.986 -27.930 1.00 87.38 342 PRO A O 1
ATOM 2628 N N . GLU A 1 343 ? -4.904 2.724 -28.513 1.00 83.50 343 GLU A N 1
ATOM 2629 C CA . GLU A 1 343 ? -4.236 1.414 -28.549 1.00 83.50 343 GLU A CA 1
ATOM 2630 C C . GLU A 1 343 ? -4.234 0.769 -27.159 1.00 83.50 343 GLU A C 1
ATOM 2632 O O . GLU A 1 343 ? -4.422 -0.439 -27.042 1.00 83.50 343 GLU A O 1
ATOM 2637 N N . THR A 1 344 ? -4.120 1.585 -26.105 1.00 81.31 344 THR A N 1
ATOM 2638 C CA . THR A 1 344 ? -4.221 1.164 -24.696 1.00 81.31 344 THR A CA 1
ATOM 2639 C C . THR A 1 344 ? -5.606 0.587 -24.368 1.00 81.31 344 THR A C 1
ATOM 2641 O O . THR A 1 344 ? -5.727 -0.378 -23.614 1.00 81.31 344 THR A O 1
ATOM 2644 N N . PHE A 1 345 ? -6.674 1.144 -24.951 1.00 88.81 345 PHE A N 1
ATOM 2645 C CA . PHE A 1 345 ? -8.021 0.575 -24.844 1.00 88.81 345 PHE A CA 1
ATOM 2646 C C . PHE A 1 345 ? -8.167 -0.700 -25.691 1.00 88.81 345 PHE A C 1
ATOM 2648 O O . PHE A 1 345 ? -8.727 -1.695 -25.225 1.00 88.81 345 PHE A O 1
ATOM 2655 N N . LEU A 1 346 ? -7.627 -0.702 -26.916 1.00 89.38 346 LEU A N 1
ATOM 2656 C CA . LEU A 1 346 ? -7.689 -1.848 -27.828 1.00 89.38 346 LEU A CA 1
ATOM 2657 C C . LEU A 1 346 ? -6.917 -3.070 -27.305 1.00 89.38 346 LEU A C 1
ATOM 2659 O O . LEU A 1 346 ? -7.400 -4.193 -27.454 1.00 89.38 346 LEU A O 1
ATOM 2663 N N . SER A 1 347 ? -5.756 -2.886 -26.672 1.00 81.62 347 SER A N 1
ATOM 2664 C CA . SER A 1 347 ? -4.995 -3.973 -26.043 1.00 81.62 347 SER A CA 1
ATOM 2665 C C . SER A 1 347 ? -5.740 -4.543 -24.834 1.00 81.62 347 SER A C 1
ATOM 2667 O O . SER A 1 347 ? -5.887 -5.764 -24.732 1.00 81.62 347 SER A O 1
ATOM 2669 N N . MET A 1 348 ? -6.323 -3.682 -23.988 1.00 89.56 348 MET A N 1
ATOM 2670 C CA . MET A 1 348 ? -7.159 -4.099 -22.860 1.00 89.56 348 MET A CA 1
ATOM 2671 C C . MET A 1 348 ? -8.310 -5.008 -23.317 1.00 89.56 348 MET A C 1
ATOM 2673 O O . MET A 1 348 ? -8.422 -6.124 -22.811 1.00 89.56 348 MET A O 1
ATOM 2677 N N . ILE A 1 349 ? -9.133 -4.595 -24.291 1.00 91.06 349 ILE A N 1
ATOM 2678 C CA . ILE A 1 349 ? -10.290 -5.406 -24.728 1.00 91.06 349 ILE A CA 1
ATOM 2679 C C . ILE A 1 349 ? -9.894 -6.692 -25.477 1.00 91.06 349 ILE A C 1
ATOM 2681 O O . ILE A 1 349 ? -10.668 -7.649 -25.507 1.00 91.06 349 ILE A O 1
ATOM 2685 N N . ARG A 1 350 ? -8.688 -6.741 -26.062 1.00 90.62 350 ARG A N 1
ATOM 2686 C CA . ARG A 1 350 ? -8.127 -7.934 -26.724 1.00 90.62 350 ARG A CA 1
ATOM 2687 C C . ARG A 1 350 ? -7.470 -8.916 -25.748 1.00 90.62 350 ARG A C 1
ATOM 2689 O O . ARG A 1 350 ? -7.295 -10.082 -26.110 1.00 90.62 350 ARG A O 1
ATOM 2696 N N . SER A 1 351 ? -7.123 -8.489 -24.533 1.00 85.25 351 SER A N 1
ATOM 2697 C CA . SER A 1 351 ? -6.481 -9.343 -23.523 1.00 85.25 351 SER A CA 1
ATOM 2698 C C . SER A 1 351 ? -7.294 -10.609 -23.205 1.00 85.25 351 SER A C 1
ATOM 2700 O O . SER A 1 351 ? -8.508 -10.676 -23.433 1.00 85.25 351 SER A O 1
ATOM 2702 N N . ALA A 1 352 ? -6.618 -11.647 -22.705 1.00 83.50 352 ALA A N 1
ATOM 2703 C CA . ALA A 1 352 ? -7.287 -12.863 -22.245 1.00 83.50 352 ALA A CA 1
ATOM 2704 C C . ALA A 1 352 ? -8.133 -12.581 -20.991 1.00 83.50 352 ALA A C 1
ATOM 2706 O O . ALA A 1 352 ? -9.296 -12.977 -20.938 1.00 83.50 352 ALA A O 1
ATOM 2707 N N . ASP A 1 353 ? -7.584 -11.821 -20.039 1.00 76.06 353 ASP A N 1
ATOM 2708 C CA . ASP A 1 353 ? -8.225 -11.514 -18.756 1.00 76.06 353 ASP A CA 1
ATOM 2709 C C . ASP A 1 353 ? -9.515 -10.706 -18.926 1.00 76.06 353 ASP A C 1
ATOM 2711 O O . ASP A 1 353 ? -10.540 -11.047 -18.332 1.00 76.06 353 ASP A O 1
ATOM 2715 N N . TYR A 1 354 ? -9.511 -9.682 -19.793 1.00 86.44 354 TYR A N 1
ATOM 2716 C CA . TYR A 1 354 ? -10.727 -8.926 -20.099 1.00 86.44 354 TYR A CA 1
ATOM 2717 C C . TYR A 1 354 ? -11.792 -9.834 -20.715 1.00 86.44 354 TYR A C 1
ATOM 2719 O O . TYR A 1 354 ? -12.929 -9.845 -20.248 1.00 86.44 354 TYR A O 1
ATOM 2727 N N . ARG A 1 355 ? -11.436 -10.652 -21.716 1.00 89.12 355 ARG A N 1
ATOM 2728 C CA . ARG A 1 355 ? -12.378 -11.588 -22.354 1.00 89.12 355 ARG A CA 1
ATOM 2729 C C . ARG A 1 355 ? -12.921 -12.634 -21.375 1.00 89.12 355 ARG A C 1
ATOM 2731 O O . ARG A 1 355 ? -14.102 -12.964 -21.453 1.00 89.12 355 ARG A O 1
ATOM 2738 N N . ALA A 1 356 ? -12.113 -13.087 -20.417 1.00 86.31 356 ALA A N 1
ATOM 2739 C CA . ALA A 1 356 ? -12.536 -14.015 -19.371 1.00 86.31 356 ALA A CA 1
ATOM 2740 C C . ALA A 1 356 ? -13.598 -13.426 -18.422 1.00 86.31 356 ALA A C 1
ATOM 2742 O O . ALA A 1 356 ? -14.404 -14.183 -17.882 1.00 86.31 356 ALA A O 1
ATOM 2743 N N . VAL A 1 357 ? -13.653 -12.099 -18.237 1.00 86.50 357 VAL A N 1
ATOM 2744 C CA . VAL A 1 357 ? -14.661 -11.431 -17.381 1.00 86.50 357 VAL A CA 1
ATOM 2745 C C . VAL A 1 357 ? -15.734 -10.650 -18.146 1.00 86.50 357 VAL A C 1
ATOM 2747 O O . VAL A 1 357 ? -16.754 -10.308 -17.551 1.00 86.50 357 VAL A O 1
ATOM 2750 N N . ALA A 1 358 ? -15.550 -10.390 -19.444 1.00 87.81 358 ALA A N 1
ATOM 2751 C CA . ALA A 1 358 ? -16.416 -9.521 -20.245 1.00 87.81 358 ALA A CA 1
ATOM 2752 C C . ALA A 1 358 ? -17.883 -9.977 -20.295 1.00 87.81 358 ALA A C 1
ATOM 2754 O O . ALA A 1 358 ? -18.768 -9.123 -20.319 1.00 87.81 358 ALA A O 1
ATOM 2755 N N . HIS A 1 359 ? -18.148 -11.290 -20.245 1.00 88.94 359 HIS A N 1
ATOM 2756 C CA . HIS A 1 359 ? -19.513 -11.829 -20.178 1.00 88.94 359 HIS A CA 1
ATOM 2757 C C . HIS A 1 359 ? -20.308 -11.204 -19.022 1.00 88.94 359 HIS A C 1
ATOM 2759 O O . HIS A 1 359 ? -21.376 -10.656 -19.253 1.00 88.94 359 HIS A O 1
ATOM 2765 N N . LYS A 1 360 ? -19.705 -11.081 -17.829 1.00 88.69 360 LYS A N 1
ATOM 2766 C CA . LYS A 1 360 ? -20.338 -10.493 -16.632 1.00 88.69 360 LYS A CA 1
ATOM 2767 C C . LYS A 1 360 ? -20.754 -9.031 -16.795 1.00 88.69 360 LYS A C 1
ATOM 2769 O O . LYS A 1 360 ? -21.533 -8.538 -15.987 1.00 88.69 360 LYS A O 1
ATOM 2774 N N . ARG A 1 361 ? -20.203 -8.315 -17.784 1.00 85.62 361 ARG A N 1
ATOM 2775 C CA . ARG A 1 361 ? -20.662 -6.972 -18.164 1.00 85.62 361 ARG A CA 1
ATOM 2776 C C . ARG A 1 361 ? -21.881 -7.062 -19.081 1.00 85.62 361 ARG A C 1
ATOM 2778 O O . ARG A 1 361 ? -22.816 -6.299 -18.887 1.00 85.62 361 ARG A O 1
ATOM 2785 N N . THR A 1 362 ? -21.859 -7.953 -20.068 1.00 86.94 362 THR A N 1
ATOM 2786 C CA . THR A 1 362 ? -22.988 -8.191 -20.982 1.00 86.94 362 THR A CA 1
ATOM 2787 C C . THR A 1 362 ? -24.214 -8.707 -20.228 1.00 86.94 362 THR A C 1
ATOM 2789 O O . THR A 1 362 ? -25.305 -8.191 -20.421 1.00 86.94 362 THR A O 1
ATOM 2792 N N . ASP A 1 363 ? -24.020 -9.649 -19.303 1.00 87.50 363 ASP A N 1
ATOM 2793 C CA . ASP A 1 363 ? -25.083 -10.283 -18.510 1.00 87.50 363 ASP A CA 1
ATOM 2794 C C . ASP A 1 363 ? -25.733 -9.330 -17.481 1.00 87.50 363 ASP A C 1
ATOM 2796 O O . ASP A 1 363 ? -26.751 -9.667 -16.882 1.00 87.50 363 ASP A O 1
ATOM 2800 N N . ALA A 1 364 ? -25.126 -8.161 -17.236 1.00 86.75 364 ALA A N 1
ATOM 2801 C CA . ALA A 1 364 ? -25.503 -7.214 -16.181 1.00 86.75 364 ALA A CA 1
ATOM 2802 C C . ALA A 1 364 ? -25.810 -5.793 -16.695 1.00 86.75 364 ALA A C 1
ATOM 2804 O O . ALA A 1 364 ? -25.882 -4.858 -15.898 1.00 86.75 364 ALA A O 1
ATOM 2805 N N . ILE A 1 365 ? -25.943 -5.608 -18.013 1.00 86.44 365 ILE A N 1
ATOM 2806 C CA . ILE A 1 365 ? -26.279 -4.323 -18.639 1.00 86.44 365 ILE A CA 1
ATOM 2807 C C . ILE A 1 365 ? -27.416 -4.547 -19.638 1.00 86.44 365 ILE A C 1
ATOM 2809 O O . ILE A 1 365 ? -27.200 -5.119 -20.702 1.00 86.44 365 ILE A O 1
ATOM 2813 N N . GLU A 1 366 ? -28.607 -4.048 -19.308 1.00 85.19 366 GLU A N 1
ATOM 2814 C CA . GLU A 1 366 ? -29.774 -4.062 -20.201 1.00 85.19 366 GLU A CA 1
ATOM 2815 C C . GLU A 1 366 ? -29.595 -3.090 -21.382 1.00 85.19 366 GLU A C 1
ATOM 2817 O O . GLU A 1 366 ? -29.806 -3.461 -22.536 1.00 85.19 366 GLU A O 1
ATOM 2822 N N . LEU A 1 367 ? -29.101 -1.875 -21.112 1.00 87.19 367 LEU A N 1
ATOM 2823 C CA . LEU A 1 367 ? -28.712 -0.894 -22.127 1.00 87.19 367 LEU A CA 1
ATOM 2824 C C . LEU A 1 367 ? -27.376 -0.235 -21.758 1.00 87.19 367 LEU A C 1
ATOM 2826 O O . LEU A 1 367 ? -27.188 0.245 -20.643 1.00 87.19 367 LEU A O 1
ATOM 2830 N N . GLY A 1 368 ? -26.425 -0.216 -22.698 1.00 87.12 368 GLY A N 1
ATOM 2831 C CA . GLY A 1 368 ? -25.055 0.237 -22.443 1.00 87.12 368 GLY A CA 1
ATOM 2832 C C . GLY A 1 368 ? -24.485 1.103 -23.556 1.00 87.12 368 GLY A C 1
ATOM 2833 O O . GLY A 1 368 ? -23.878 0.585 -24.491 1.00 87.12 368 GLY A O 1
ATOM 2834 N N . LEU A 1 369 ? -24.618 2.422 -23.415 1.00 89.94 369 LEU A N 1
ATOM 2835 C CA . LEU A 1 369 ? -24.024 3.400 -24.328 1.00 89.94 369 LEU A CA 1
ATOM 2836 C C . LEU A 1 369 ? -22.526 3.591 -24.032 1.00 89.94 369 LEU A C 1
ATOM 2838 O O . LEU A 1 369 ? -22.106 3.621 -22.874 1.00 89.94 369 LEU A O 1
ATOM 2842 N N . LEU A 1 370 ? -21.709 3.729 -25.081 1.00 90.31 370 LEU A N 1
ATOM 2843 C CA . LEU A 1 370 ? -20.271 3.987 -24.977 1.00 90.31 370 LEU A CA 1
ATOM 2844 C C . LEU A 1 370 ? -19.889 5.113 -25.938 1.00 90.31 370 LEU A C 1
ATOM 2846 O O . LEU A 1 370 ? -19.886 4.931 -27.153 1.00 90.31 370 LEU A O 1
ATOM 2850 N N . PHE A 1 371 ? -19.563 6.274 -25.374 1.00 90.50 371 PHE A N 1
ATOM 2851 C CA . PHE A 1 371 ? -19.178 7.467 -26.122 1.00 90.50 371 PHE A CA 1
ATOM 2852 C C . PHE A 1 371 ? -17.651 7.633 -26.089 1.00 90.50 371 PHE A C 1
ATOM 2854 O O . PHE A 1 371 ? -17.095 7.842 -25.007 1.00 90.50 371 PHE A O 1
ATOM 2861 N N . PRO A 1 372 ? -16.946 7.522 -27.231 1.00 86.56 372 PRO A N 1
ATOM 2862 C CA . PRO A 1 372 ? -15.532 7.862 -27.301 1.00 86.56 372 PRO A CA 1
ATOM 2863 C C . PRO A 1 372 ? -15.356 9.386 -27.272 1.00 86.56 372 PRO A C 1
ATOM 2865 O O . PRO A 1 372 ? -16.052 10.113 -27.978 1.00 86.56 372 PRO A O 1
ATOM 2868 N N . PHE A 1 373 ? -14.389 9.860 -26.487 1.00 79.19 373 PHE A N 1
ATOM 2869 C CA . PHE A 1 373 ? -13.974 11.261 -26.456 1.00 79.19 373 PHE A CA 1
ATOM 2870 C C . PHE A 1 373 ? -12.482 11.346 -26.786 1.00 79.19 373 PHE A C 1
ATOM 2872 O O . PHE A 1 373 ? -11.656 10.764 -26.080 1.00 79.19 373 PHE A O 1
ATOM 2879 N N . SER A 1 374 ? -12.139 12.077 -27.843 1.00 75.00 374 SER A N 1
ATOM 2880 C CA . SER A 1 374 ? -10.768 12.413 -28.230 1.00 75.00 374 SER A CA 1
ATOM 2881 C C . SER A 1 374 ? -10.708 13.870 -28.692 1.00 75.00 374 SER A C 1
ATOM 2883 O O . SER A 1 374 ? -11.639 14.365 -29.320 1.00 75.00 374 SER A O 1
ATOM 2885 N N . ASP A 1 375 ? -9.598 14.555 -28.406 1.00 69.19 375 ASP A N 1
ATOM 2886 C CA . ASP A 1 375 ? -9.373 15.952 -28.822 1.00 69.19 375 ASP A CA 1
ATOM 2887 C C . ASP A 1 375 ? -8.949 16.087 -30.304 1.00 69.19 375 ASP A C 1
ATOM 2889 O O . ASP A 1 375 ? -8.569 17.168 -30.751 1.00 69.19 375 ASP A O 1
ATOM 2893 N N . GLN A 1 376 ? -9.000 15.000 -31.083 1.00 56.34 376 GLN A N 1
ATOM 2894 C CA . GLN A 1 376 ? -8.683 15.017 -32.512 1.00 56.34 376 GLN A CA 1
ATOM 2895 C C . GLN A 1 376 ? -9.897 15.484 -33.327 1.00 56.34 376 GLN A C 1
ATOM 2897 O O . GLN A 1 376 ? -10.847 14.730 -33.549 1.00 56.34 376 GLN A O 1
ATOM 2902 N N . ARG A 1 377 ? -9.826 16.742 -33.770 1.00 43.59 377 ARG A N 1
ATOM 2903 C CA . ARG A 1 377 ? -10.600 17.329 -34.871 1.00 43.59 377 ARG A CA 1
ATOM 2904 C C . ARG A 1 377 ? -9.696 17.557 -36.076 1.00 43.59 377 ARG A C 1
ATOM 2906 O O . ARG A 1 377 ? -8.499 17.828 -35.836 1.00 43.59 377 ARG A O 1
#

Secondary structure (DSSP, 8-state):
--------HHHHHHHHHHHHHHHHHHHHHHHHHHHHTTS-EEEESSEEEEEEE-SSEEEEEEEEEEEEETTEEE--SS--TTEEEEEEETTEE---EE-TT--EEEETTEEEEEEEEEEESS-EEEEEEEEESSTT-----EEEEEE--HHHHHHHHHHHHHHHHHHHHHHHHHHHHTTSPPPPHHHHHTTS-EEEEEEE--S-HHHHHHHHHHHHHHTT-EEEEEETTEEEEE------TTS-GGGG-SEEEEEEETTEEEEEEE-HHHHHHHHHHHHHHHHHHHHHHHHHHHHHHSS---TT---THHHHEEEEEEEEEE--SS-S--EEEEEEEEES-HHHHHHHHHSHHHHHHHHHHHTT-SS----------

Sequence (377 aa):
MSDEQPRNIPLIILSIAMIAAGIGVIGLGVLRMGSMWKDTQLVVIPTETTLTLDSAGTYTIFHEYESVVDGVSYRGRRLPDELTIQLVDSDTPIEIESIGGYSNYSMGKRSGESAYRFTIDVPGEYVLTARYGNDDTPSQTVLSVAYWSFNMVRFSTWMGVLFLLEALGVSLLTKGFSRAKKPDPEKLSQGGYVYENSVEFKGDPTRALDHAHAVFGALGFTNVIISNGTLNAKGPGMQSTNQPPLRGATKIKIETRNSLLSLEAELGGVRFMRNFLVFFPPGLALFLGGIFALLTLGDGMPKGFGFMPLLIARPVLDTRGLTPVISEEEMDRLILVKYASPETFLSMIRSADYRAVAHKRTDAIELGLLFPFSDQR

pLDDT: mean 81.97, std 13.91, range [42.09, 97.56]